Protein AF-0000000067843605 (afdb_homodimer)

InterPro domains:
  IPR000304 Pyrroline-5-carboxylate reductase-like [MF_01925] (2-262)
  IPR000304 Pyrroline-5-carboxylate reductase-like [PIRSF000193] (1-264)
  IPR008927 6-phosphogluconate dehydrogenase-like, C-terminal domain superfamily [SSF48179] (157-263)
  IPR028939 Pyrroline-5-carboxylate reductase, catalytic, N-terminal [PF03807] (4-95)
  IPR029036 Pyrroline-5-carboxylate reductase, dimerisation domain [PF14748] (158-262)
  IPR036291 NAD(P)-binding domain superfamily [SSF51735] (2-154)

Structure (mmCIF, N/CA/C/O backbone):
data_AF-0000000067843605-model_v1
#
loop_
_entity.id
_entity.type
_entity.pdbx_description
1 polymer 'Pyrroline-5-carboxylate reductase'
#
loop_
_atom_site.group_PDB
_atom_site.id
_atom_site.type_symbol
_atom_site.label_atom_id
_atom_site.label_alt_id
_atom_site.label_comp_id
_atom_site.label_asym_id
_atom_site.label_entity_id
_atom_site.label_seq_id
_atom_site.pdbx_PDB_ins_code
_atom_site.Cartn_x
_atom_site.Cartn_y
_atom_site.Cartn_z
_atom_site.occupancy
_atom_site.B_iso_or_equiv
_atom_site.auth_seq_id
_atom_site.auth_comp_id
_atom_site.auth_asym_id
_atom_site.auth_atom_id
_atom_site.pdbx_PDB_model_num
ATOM 1 N N . MET A 1 1 ? -4.02 -37.344 7.875 1 55.22 1 MET A N 1
ATOM 2 C CA . MET A 1 1 ? -3.971 -35.906 7.551 1 55.22 1 MET A CA 1
ATOM 3 C C . MET A 1 1 ? -3.402 -35.688 6.152 1 55.22 1 MET A C 1
ATOM 5 O O . MET A 1 1 ? -2.615 -36.5 5.664 1 55.22 1 MET A O 1
ATOM 9 N N . LYS A 1 2 ? -4.02 -34.781 5.305 1 85.56 2 LYS A N 1
ATOM 10 C CA . LYS A 1 2 ? -3.66 -34.5 3.922 1 85.56 2 LYS A CA 1
ATOM 11 C C . LYS A 1 2 ? -2.244 -33.938 3.83 1 85.56 2 LYS A C 1
ATOM 13 O O . LYS A 1 2 ? -1.86 -33.062 4.633 1 85.56 2 LYS A O 1
ATOM 18 N N . THR A 1 3 ? -1.37 -34.875 3.166 1 94.12 3 THR A N 1
ATOM 19 C CA . THR A 1 3 ? -0.013 -34.375 2.941 1 94.12 3 THR A CA 1
ATOM 20 C C . THR A 1 3 ? 0.046 -33.5 1.7 1 94.12 3 THR A C 1
ATOM 22 O O . THR A 1 3 ? -0.597 -33.781 0.69 1 94.12 3 THR A O 1
ATOM 25 N N . ILE A 1 4 ? 0.81 -32.438 1.823 1 97.25 4 ILE A N 1
ATOM 26 C CA . ILE A 1 4 ? 1.015 -31.531 0.692 1 97.25 4 ILE A CA 1
ATOM 27 C C . ILE A 1 4 ? 2.432 -31.703 0.148 1 97.25 4 ILE A C 1
ATOM 29 O O . ILE A 1 4 ? 3.408 -31.578 0.893 1 97.25 4 ILE A O 1
ATOM 33 N N . TYR A 1 5 ? 2.496 -32.062 -1.112 1 97.69 5 TYR A N 1
ATOM 34 C CA . TYR A 1 5 ? 3.775 -32.188 -1.799 1 97.69 5 TYR A CA 1
ATOM 35 C C . TYR A 1 5 ? 4.082 -30.938 -2.623 1 97.69 5 TYR A C 1
ATOM 37 O O . TYR A 1 5 ? 3.359 -30.625 -3.572 1 97.69 5 TYR A O 1
ATOM 45 N N . MET A 1 6 ? 5.133 -30.25 -2.279 1 98.25 6 MET A N 1
ATOM 46 C CA . MET A 1 6 ? 5.602 -29.094 -3.043 1 98.25 6 MET A CA 1
ATOM 47 C C . MET A 1 6 ? 6.664 -29.516 -4.055 1 98.25 6 MET A C 1
ATOM 49 O O . MET A 1 6 ? 7.805 -29.797 -3.686 1 98.25 6 MET A O 1
ATOM 53 N N . VAL A 1 7 ? 6.25 -29.516 -5.297 1 98.12 7 VAL A N 1
ATOM 54 C CA . VAL A 1 7 ? 7.203 -29.859 -6.348 1 98.12 7 VAL A CA 1
ATOM 55 C C . VAL A 1 7 ? 7.844 -28.578 -6.895 1 98.12 7 VAL A C 1
ATOM 57 O O . VAL A 1 7 ? 7.23 -27.859 -7.684 1 98.12 7 VAL A O 1
ATOM 60 N N . GLY A 1 8 ? 9.078 -28.375 -6.598 1 96.81 8 GLY A N 1
ATOM 61 C CA . GLY A 1 8 ? 9.742 -27.109 -6.848 1 96.81 8 GLY A CA 1
ATOM 62 C C . GLY A 1 8 ? 9.664 -26.156 -5.668 1 96.81 8 GLY A C 1
ATOM 63 O O . GLY A 1 8 ? 8.625 -25.531 -5.43 1 96.81 8 GLY A O 1
ATOM 64 N N . ALA A 1 9 ? 10.797 -25.984 -5.02 1 95.88 9 ALA A N 1
ATOM 65 C CA . ALA A 1 9 ? 10.828 -25.156 -3.826 1 95.88 9 ALA A CA 1
ATOM 66 C C . ALA A 1 9 ? 11.758 -23.953 -4.016 1 95.88 9 ALA A C 1
ATOM 68 O O . ALA A 1 9 ? 12.641 -23.703 -3.193 1 95.88 9 ALA A O 1
ATOM 69 N N . GLY A 1 10 ? 11.508 -23.344 -5.141 1 92.31 10 GLY A N 1
ATOM 70 C CA . GLY A 1 10 ? 12.203 -22.078 -5.375 1 92.31 10 GLY A CA 1
ATOM 71 C C . GLY A 1 10 ? 11.539 -20.891 -4.691 1 92.31 10 GLY A C 1
ATOM 72 O O . GLY A 1 10 ? 11.141 -20.984 -3.527 1 92.31 10 GLY A O 1
ATOM 73 N N . HIS A 1 11 ? 11.445 -19.781 -5.355 1 86.88 11 HIS A N 1
ATOM 74 C CA . HIS A 1 11 ? 10.922 -18.547 -4.758 1 86.88 11 HIS A CA 1
ATOM 75 C C . HIS A 1 11 ? 9.445 -18.703 -4.406 1 86.88 11 HIS A C 1
ATOM 77 O O . HIS A 1 11 ? 9.062 -18.594 -3.238 1 86.88 11 HIS A O 1
ATOM 83 N N . MET A 1 12 ? 8.664 -19.031 -5.406 1 90.81 12 MET A N 1
ATOM 84 C CA . MET A 1 12 ? 7.227 -19.125 -5.172 1 90.81 12 MET A CA 1
ATOM 85 C C . MET A 1 12 ? 6.891 -20.359 -4.344 1 90.81 12 MET A C 1
ATOM 87 O O . MET A 1 12 ? 6.105 -20.281 -3.396 1 90.81 12 MET A O 1
ATOM 91 N N . GLY A 1 13 ? 7.488 -21.516 -4.762 1 95.62 13 GLY A N 1
ATOM 92 C CA . GLY A 1 13 ? 7.281 -22.703 -3.965 1 95.62 13 GLY A CA 1
ATOM 93 C C . GLY A 1 13 ? 7.699 -22.547 -2.516 1 95.62 13 GLY A C 1
ATOM 94 O O . GLY A 1 13 ? 7.016 -23.016 -1.607 1 95.62 13 GLY A O 1
ATOM 95 N N . GLY A 1 14 ? 8.781 -21.891 -2.336 1 96 14 GLY A N 1
ATOM 96 C CA . GLY A 1 14 ? 9.25 -21.625 -0.988 1 96 14 GLY A CA 1
ATOM 97 C C . GLY A 1 14 ? 8.312 -20.734 -0.193 1 96 14 GLY A C 1
ATOM 98 O O . GLY A 1 14 ? 8.062 -21 0.988 1 96 14 GLY A O 1
ATOM 99 N N . ALA A 1 15 ? 7.797 -19.719 -0.805 1 95.31 15 ALA A N 1
ATOM 100 C CA . ALA A 1 15 ? 6.848 -18.828 -0.148 1 95.31 15 ALA A CA 1
ATOM 101 C C . ALA A 1 15 ? 5.617 -19.594 0.332 1 95.31 15 ALA A C 1
ATOM 103 O O . ALA A 1 15 ? 5.152 -19.391 1.457 1 95.31 15 ALA A O 1
ATOM 104 N N . ILE A 1 16 ? 5.172 -20.438 -0.49 1 96.88 16 ILE A N 1
ATOM 105 C CA . ILE A 1 16 ? 3.998 -21.234 -0.155 1 96.88 16 ILE A CA 1
ATOM 106 C C . ILE A 1 16 ? 4.328 -22.172 1 1 96.88 16 ILE A C 1
ATOM 108 O O . ILE A 1 16 ? 3.561 -22.281 1.96 1 96.88 16 ILE A O 1
ATOM 112 N N . LEU A 1 17 ? 5.492 -22.781 0.915 1 96.75 17 LEU A N 1
ATOM 113 C CA . LEU A 1 17 ? 5.922 -23.719 1.953 1 96.75 17 LEU A CA 1
ATOM 114 C C . LEU A 1 17 ? 5.984 -23.016 3.311 1 96.75 17 LEU A C 1
ATOM 116 O O . LEU A 1 17 ? 5.477 -23.547 4.305 1 96.75 17 LEU A O 1
ATOM 120 N N . LEU A 1 18 ? 6.609 -21.938 3.33 1 95.94 18 LEU A N 1
ATOM 121 C CA . LEU A 1 18 ? 6.773 -21.203 4.586 1 95.94 18 LEU A CA 1
ATOM 122 C C . LEU A 1 18 ? 5.426 -20.734 5.117 1 95.94 18 LEU A C 1
ATOM 124 O O . LEU A 1 18 ? 5.191 -20.75 6.328 1 95.94 18 LEU A O 1
ATOM 128 N N . GLY A 1 19 ? 4.586 -20.281 4.199 1 95.94 19 GLY A N 1
ATOM 129 C CA . GLY A 1 19 ? 3.234 -19.922 4.602 1 95.94 19 GLY A CA 1
ATOM 130 C C . GLY A 1 19 ? 2.467 -21.078 5.207 1 95.94 19 GLY A C 1
ATOM 131 O O . GLY A 1 19 ? 1.807 -20.922 6.238 1 95.94 19 GLY A O 1
ATOM 132 N N . LEU A 1 20 ? 2.564 -22.188 4.594 1 96.25 20 LEU A N 1
ATOM 133 C CA . LEU A 1 20 ? 1.871 -23.391 5.074 1 96.25 20 LEU A CA 1
ATOM 134 C C . LEU A 1 20 ? 2.428 -23.828 6.418 1 96.25 20 LEU A C 1
ATOM 136 O O . LEU A 1 20 ? 1.671 -24.234 7.305 1 96.25 20 LEU A O 1
ATOM 140 N N . LYS A 1 21 ? 3.73 -23.797 6.543 1 95.69 21 LYS A N 1
ATOM 141 C CA . LYS A 1 21 ? 4.348 -24.172 7.812 1 95.69 21 LYS A CA 1
ATOM 142 C C . LYS A 1 21 ? 3.828 -23.297 8.945 1 95.69 21 LYS A C 1
ATOM 144 O O . LYS A 1 21 ? 3.551 -23.781 10.047 1 95.69 21 LYS A O 1
ATOM 149 N N . ALA A 1 22 ? 3.76 -22.047 8.672 1 93.12 22 ALA A N 1
ATOM 150 C CA . ALA A 1 22 ? 3.258 -21.109 9.68 1 93.12 22 ALA A CA 1
ATOM 151 C C . ALA A 1 22 ? 1.811 -21.422 10.047 1 93.12 22 ALA A C 1
ATOM 153 O O . ALA A 1 22 ? 1.423 -21.328 11.211 1 93.12 22 ALA A O 1
ATOM 154 N N . TYR A 1 23 ? 1.056 -21.734 9.062 1 90.75 23 TYR A N 1
ATOM 155 C CA . TYR A 1 23 ? -0.356 -22.031 9.266 1 90.75 23 TYR A CA 1
ATOM 156 C C . TYR A 1 23 ? -0.528 -23.312 10.062 1 90.75 23 TYR A C 1
ATOM 158 O O . TYR A 1 23 ? -1.298 -23.359 11.023 1 90.75 23 TYR A O 1
ATOM 166 N N . PHE A 1 24 ? 0.24 -24.359 9.688 1 90.44 24 PHE A N 1
ATOM 167 C CA . PHE A 1 24 ? 0.117 -25.656 10.328 1 90.44 24 PHE A CA 1
ATOM 168 C C . PHE A 1 24 ? 0.966 -25.719 11.594 1 90.44 24 PHE A C 1
ATOM 170 O O . PHE A 1 24 ? 0.835 -26.656 12.391 1 90.44 24 PHE A O 1
ATOM 177 N N . LYS A 1 25 ? 1.748 -24.734 11.836 1 87.31 25 LYS A N 1
ATOM 178 C CA . LYS A 1 25 ? 2.648 -24.594 12.977 1 87.31 25 LYS A CA 1
ATOM 179 C C . LYS A 1 25 ? 3.666 -25.734 13.016 1 87.31 25 LYS A C 1
ATOM 181 O O . LYS A 1 25 ? 4.316 -25.953 14.039 1 87.31 25 LYS A O 1
ATOM 186 N N . SER A 1 26 ? 3.662 -26.594 11.875 1 88.31 26 SER A N 1
ATOM 187 C CA . SER A 1 26 ? 4.652 -27.656 11.719 1 88.31 26 SER A CA 1
ATOM 188 C C . SER A 1 26 ? 4.824 -28.031 10.258 1 88.31 26 SER A C 1
ATOM 190 O O . SER A 1 26 ? 3.98 -27.719 9.422 1 88.31 26 SER A O 1
ATOM 192 N N . ALA A 1 27 ? 5.914 -28.719 10 1 90 27 ALA A N 1
ATOM 193 C CA . ALA A 1 27 ? 6.207 -29.172 8.641 1 90 27 ALA A CA 1
ATOM 194 C C . ALA A 1 27 ? 5.863 -30.656 8.469 1 90 27 ALA A C 1
ATOM 196 O O . ALA A 1 27 ? 6.234 -31.281 7.473 1 90 27 ALA A O 1
ATOM 197 N N . THR A 1 28 ? 5.168 -31.25 9.328 1 89.19 28 THR A N 1
ATOM 198 C CA . THR A 1 28 ? 4.961 -32.688 9.383 1 89.19 28 THR A CA 1
ATOM 199 C C . THR A 1 28 ? 4.199 -33.188 8.156 1 89.19 28 THR A C 1
ATOM 201 O O . THR A 1 28 ? 4.473 -34.25 7.633 1 89.19 28 THR A O 1
ATOM 204 N N . ASP A 1 29 ? 3.355 -32.375 7.715 1 92.62 29 ASP A N 1
ATOM 205 C CA . ASP A 1 29 ? 2.518 -32.781 6.598 1 92.62 29 ASP A CA 1
ATOM 206 C C . ASP A 1 29 ? 2.924 -32.094 5.305 1 92.62 29 ASP A C 1
ATOM 208 O O . ASP A 1 29 ? 2.121 -31.969 4.379 1 92.62 29 ASP A O 1
ATOM 212 N N . LEU A 1 30 ? 4.117 -31.672 5.25 1 97.12 30 LEU A N 1
ATOM 213 C CA . LEU A 1 30 ? 4.652 -30.984 4.078 1 97.12 30 LEU A CA 1
ATOM 214 C C . LEU A 1 30 ? 5.887 -31.703 3.545 1 97.12 30 LEU A C 1
ATOM 216 O O . LEU A 1 30 ? 6.82 -31.984 4.297 1 97.12 30 LEU A O 1
ATOM 220 N N . ARG A 1 31 ? 5.844 -32.062 2.279 1 97.56 31 ARG A N 1
ATOM 221 C CA . ARG A 1 31 ? 6.969 -32.719 1.615 1 97.56 31 ARG A CA 1
ATOM 222 C C . ARG A 1 31 ? 7.523 -31.844 0.491 1 97.56 31 ARG A C 1
ATOM 224 O O . ARG A 1 31 ? 6.762 -31.281 -0.3 1 97.56 31 ARG A O 1
ATOM 231 N N . VAL A 1 32 ? 8.836 -31.75 0.477 1 98.31 32 VAL A N 1
ATOM 232 C CA . VAL A 1 32 ? 9.477 -30.922 -0.533 1 98.31 32 VAL A CA 1
ATOM 233 C C . VAL A 1 32 ? 10.141 -31.797 -1.589 1 98.31 32 VAL A C 1
ATOM 2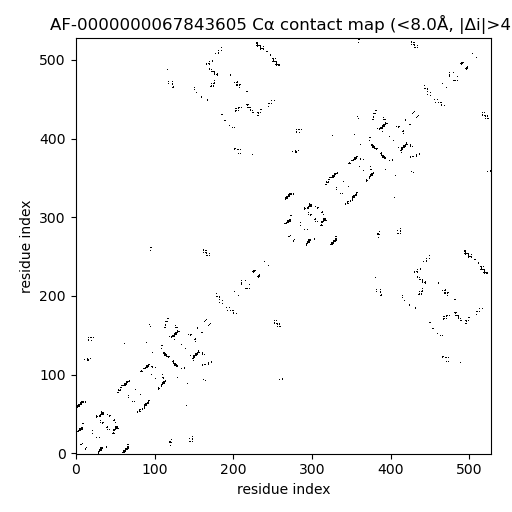35 O O . VAL A 1 32 ? 10.961 -32.656 -1.263 1 98.31 32 VAL A O 1
ATOM 238 N N . ILE A 1 33 ? 9.727 -31.609 -2.781 1 98.25 33 ILE A N 1
ATOM 239 C CA . ILE A 1 33 ? 10.352 -32.281 -3.912 1 98.25 33 ILE A CA 1
ATOM 240 C C . ILE A 1 33 ? 11.242 -31.297 -4.668 1 98.25 33 ILE A C 1
ATOM 242 O O . ILE A 1 33 ? 10.742 -30.438 -5.391 1 98.25 33 ILE A O 1
ATOM 246 N N . GLU A 1 34 ? 12.531 -31.453 -4.562 1 97.62 34 GLU A N 1
ATOM 247 C CA . GLU A 1 34 ? 13.508 -30.484 -5.059 1 97.62 34 GLU A CA 1
ATOM 248 C C . GLU A 1 34 ? 14.766 -31.188 -5.574 1 97.62 34 GLU A C 1
ATOM 250 O O . GLU A 1 34 ? 15.414 -31.938 -4.84 1 97.62 34 GLU A O 1
ATOM 255 N N . ILE A 1 35 ? 15.133 -30.828 -6.801 1 95.94 35 ILE A N 1
ATOM 256 C CA . ILE A 1 35 ? 16.219 -31.562 -7.449 1 95.94 35 ILE A CA 1
ATOM 257 C C . ILE A 1 35 ? 17.547 -30.844 -7.18 1 95.94 35 ILE A C 1
ATOM 259 O O . ILE A 1 35 ? 18.609 -31.469 -7.262 1 95.94 35 ILE A O 1
ATOM 263 N N . ASP A 1 36 ? 17.469 -29.516 -6.961 1 96.31 36 ASP A N 1
ATOM 264 C CA . ASP A 1 36 ? 18.703 -28.797 -6.629 1 96.31 36 ASP A CA 1
ATOM 265 C C . ASP A 1 36 ? 19.203 -29.172 -5.242 1 96.31 36 ASP A C 1
ATOM 267 O O . ASP A 1 36 ? 18.516 -28.953 -4.242 1 96.31 36 ASP A O 1
ATOM 271 N N . THR A 1 37 ? 20.375 -29.656 -5.176 1 96.62 37 THR A N 1
ATOM 272 C CA . THR A 1 37 ? 20.922 -30.203 -3.943 1 96.62 37 THR A CA 1
ATOM 273 C C . THR A 1 37 ? 21.062 -29.125 -2.879 1 96.62 37 THR A C 1
ATOM 275 O O . THR A 1 37 ? 20.734 -29.344 -1.713 1 96.62 37 THR A O 1
ATOM 278 N N . GLN A 1 38 ? 21.562 -28.016 -3.277 1 97.31 38 GLN A N 1
ATOM 279 C CA . GLN A 1 38 ? 21.766 -26.938 -2.314 1 97.31 38 GLN A CA 1
ATOM 280 C C . GLN A 1 38 ? 20.422 -26.469 -1.738 1 97.31 38 GLN A C 1
ATOM 282 O O . GLN A 1 38 ? 20.281 -26.312 -0.523 1 97.31 38 GLN A O 1
ATOM 287 N N . ARG A 1 39 ? 19.484 -26.281 -2.537 1 96.75 39 ARG A N 1
ATOM 288 C CA . ARG A 1 39 ? 18.156 -25.859 -2.082 1 96.75 39 ARG A CA 1
ATOM 289 C C . ARG A 1 39 ? 17.531 -26.922 -1.194 1 96.75 39 ARG A C 1
ATOM 291 O O . ARG A 1 39 ? 16.875 -26.594 -0.196 1 96.75 39 ARG A O 1
ATOM 298 N N . SER A 1 40 ? 17.672 -28.141 -1.614 1 97.38 40 SER A N 1
ATOM 299 C CA . SER A 1 40 ? 17.156 -29.234 -0.812 1 97.38 40 SER A CA 1
ATOM 300 C C . SER A 1 40 ? 17.734 -29.219 0.596 1 97.38 40 SER A C 1
ATOM 302 O O . SER A 1 40 ? 17.016 -29.391 1.578 1 97.38 40 SER A O 1
ATOM 304 N N . ASN A 1 41 ? 19 -29.016 0.684 1 97.62 41 ASN A N 1
ATOM 305 C CA . ASN A 1 41 ? 19.672 -28.953 1.978 1 97.62 41 ASN A CA 1
ATOM 306 C C . ASN A 1 41 ? 19.172 -27.781 2.82 1 97.62 41 ASN A C 1
ATOM 308 O O . ASN A 1 41 ? 18.984 -27.922 4.031 1 97.62 41 ASN A O 1
ATOM 312 N N . ASP A 1 42 ? 19 -26.703 2.168 1 97.31 42 ASP A N 1
ATOM 313 C CA . ASP A 1 42 ? 18.484 -25.531 2.865 1 97.31 42 ASP A CA 1
ATOM 314 C C . ASP A 1 42 ? 17.109 -25.812 3.484 1 97.31 42 ASP A C 1
ATOM 316 O O . ASP A 1 42 ? 16.844 -25.406 4.617 1 97.31 42 ASP A O 1
ATOM 320 N N . TRP A 1 43 ? 16.25 -26.469 2.742 1 98 43 TRP A N 1
ATOM 321 C CA . TRP A 1 43 ? 14.906 -26.766 3.232 1 98 43 TRP A CA 1
ATOM 322 C C . TRP A 1 43 ? 14.953 -27.828 4.332 1 98 43 TRP A C 1
ATOM 324 O O . TRP A 1 43 ? 14.172 -27.766 5.289 1 98 43 TRP A O 1
ATOM 334 N N . ARG A 1 44 ? 15.836 -28.797 4.246 1 97.31 44 ARG A N 1
ATOM 335 C CA . ARG A 1 44 ? 16.031 -29.766 5.324 1 97.31 44 ARG A CA 1
ATOM 336 C C . ARG A 1 44 ? 16.438 -29.062 6.617 1 97.31 44 ARG A C 1
ATOM 338 O O . ARG A 1 44 ? 15.953 -29.406 7.695 1 97.31 44 ARG A O 1
ATOM 345 N N . ALA A 1 45 ? 17.281 -28.109 6.434 1 97 45 ALA A N 1
ATOM 346 C CA . ALA A 1 45 ? 17.766 -27.344 7.586 1 97 45 ALA A CA 1
ATOM 347 C C . ALA A 1 45 ? 16.609 -26.594 8.25 1 97 45 ALA A C 1
ATOM 349 O O . ALA A 1 45 ? 16.656 -26.312 9.453 1 97 45 ALA A O 1
ATOM 350 N N . LYS A 1 46 ? 15.633 -26.297 7.488 1 95.5 46 LYS A N 1
ATOM 351 C CA . LYS A 1 46 ? 14.477 -25.578 8.008 1 95.5 46 LYS A CA 1
ATOM 352 C C . LYS A 1 46 ? 13.438 -26.531 8.578 1 95.5 46 LYS A C 1
ATOM 354 O O . LYS A 1 46 ? 12.359 -26.109 9 1 95.5 46 LYS A O 1
ATOM 359 N N . GLY A 1 47 ? 13.719 -27.828 8.461 1 95.94 47 GLY A N 1
ATOM 360 C CA . GLY A 1 47 ? 12.875 -28.812 9.133 1 95.94 47 GLY A CA 1
ATOM 361 C C . GLY A 1 47 ? 11.938 -29.531 8.188 1 95.94 47 GLY A C 1
ATOM 362 O O . GLY A 1 47 ? 11.047 -30.266 8.625 1 95.94 47 GLY A O 1
ATOM 363 N N . PHE A 1 48 ? 12.141 -29.359 6.906 1 97.5 48 PHE A N 1
ATOM 364 C CA . PHE A 1 48 ? 11.266 -30.016 5.941 1 97.5 48 PHE A CA 1
ATOM 365 C C . PHE A 1 48 ? 11.844 -31.359 5.504 1 97.5 48 PHE A C 1
ATOM 367 O O . PHE A 1 48 ? 13.07 -31.516 5.461 1 97.5 48 PHE A O 1
ATOM 374 N N . GLU A 1 49 ? 10.938 -32.312 5.258 1 97.19 49 GLU A N 1
ATOM 375 C CA . GLU A 1 49 ? 11.359 -33.531 4.566 1 97.19 49 GLU A CA 1
ATOM 376 C C . GLU A 1 49 ? 11.484 -33.281 3.062 1 97.19 49 GLU A C 1
ATOM 378 O O . GLU A 1 49 ? 10.539 -32.812 2.422 1 97.19 49 GLU A O 1
ATOM 383 N N . THR A 1 50 ? 12.648 -33.594 2.549 1 97.88 50 THR A N 1
ATOM 384 C CA . THR A 1 50 ? 12.906 -33.312 1.143 1 97.88 50 THR A CA 1
ATOM 385 C C . THR A 1 50 ? 13.273 -34.594 0.382 1 97.88 50 THR A C 1
ATOM 387 O O . THR A 1 50 ? 13.844 -35.5 0.955 1 97.88 50 THR A O 1
ATOM 390 N N . SER A 1 51 ? 12.867 -34.719 -0.824 1 97.62 51 SER A N 1
ATOM 391 C CA . SER A 1 51 ? 13.242 -35.781 -1.759 1 97.62 51 SER A CA 1
ATOM 392 C C . SER A 1 51 ? 13.383 -35.219 -3.176 1 97.62 51 SER A C 1
ATOM 394 O O . SER A 1 51 ? 12.969 -34.094 -3.463 1 97.62 51 SER A O 1
ATOM 396 N N . SER A 1 52 ? 14.031 -35.969 -4.051 1 97.06 52 SER A N 1
ATOM 397 C CA . SER A 1 52 ? 14.203 -35.531 -5.438 1 97.06 52 SER A CA 1
ATOM 398 C C . SER A 1 52 ? 13.039 -36 -6.305 1 97.06 52 SER A C 1
ATOM 400 O O . SER A 1 52 ? 12.844 -35.5 -7.414 1 97.06 52 SER A O 1
ATOM 402 N N . ARG A 1 53 ? 12.289 -36.969 -5.785 1 96.5 53 ARG A N 1
ATOM 403 C CA . ARG A 1 53 ? 11.133 -37.469 -6.52 1 96.5 53 ARG A CA 1
ATOM 404 C C . ARG A 1 53 ? 10.039 -37.938 -5.566 1 96.5 53 ARG A C 1
ATOM 406 O O . ARG A 1 53 ? 10.289 -38.125 -4.375 1 96.5 53 ARG A O 1
ATOM 413 N N . ILE A 1 54 ? 8.891 -38.031 -6.102 1 96.81 54 ILE A N 1
ATOM 414 C CA . ILE A 1 54 ? 7.766 -38.562 -5.332 1 96.81 54 ILE A CA 1
ATOM 415 C C . ILE A 1 54 ? 7.691 -40.062 -5.508 1 96.81 54 ILE A C 1
ATOM 417 O O . ILE A 1 54 ? 7.566 -40.562 -6.629 1 96.81 54 ILE A O 1
ATOM 421 N N . GLN A 1 55 ? 7.707 -40.781 -4.453 1 93.06 55 GLN A N 1
ATOM 422 C CA . GLN A 1 55 ? 7.695 -42.25 -4.539 1 93.06 55 GLN A CA 1
ATOM 423 C C . GLN A 1 55 ? 6.273 -42.781 -4.492 1 93.06 55 GLN A C 1
ATOM 425 O O . GLN A 1 55 ? 5.93 -43.719 -5.23 1 93.06 55 GLN A O 1
ATOM 430 N N . THR A 1 56 ? 5.504 -42.281 -3.566 1 93.62 56 THR A N 1
ATOM 431 C CA . THR A 1 56 ? 4.121 -42.719 -3.412 1 93.62 56 THR A CA 1
ATOM 432 C C . THR A 1 56 ? 3.211 -41.531 -3.055 1 93.62 56 THR A C 1
ATOM 434 O O . THR A 1 56 ? 3.65 -40.562 -2.43 1 93.62 56 THR A O 1
ATOM 437 N N . LEU A 1 57 ? 2.016 -41.594 -3.539 1 95.38 57 LEU A N 1
ATOM 438 C CA . LEU A 1 57 ? 0.974 -40.656 -3.209 1 95.38 57 LEU A CA 1
ATOM 439 C C . LEU A 1 57 ? -0.279 -41.344 -2.701 1 95.38 57 LEU A C 1
ATOM 441 O O . LEU A 1 57 ? -0.704 -42.344 -3.27 1 95.38 57 LEU A O 1
ATOM 445 N N . GLN A 1 58 ? -0.75 -40.844 -1.662 1 94.12 58 GLN A N 1
ATOM 446 C CA . GLN A 1 58 ? -2.072 -41.281 -1.219 1 94.12 58 GLN A CA 1
ATOM 447 C C . GLN A 1 58 ? -3.172 -40.5 -1.938 1 94.12 58 GLN A C 1
ATOM 449 O O . GLN A 1 58 ? -2.934 -39.406 -2.443 1 94.12 58 GLN A O 1
ATOM 454 N N . PRO A 1 59 ? -4.387 -41.031 -1.942 1 91.5 59 PRO A N 1
ATOM 455 C CA . PRO A 1 59 ? -5.469 -40.406 -2.721 1 91.5 59 PRO A CA 1
ATOM 456 C C . PRO A 1 59 ? -5.793 -39 -2.275 1 91.5 59 PRO A C 1
ATOM 458 O O . PRO A 1 59 ? -6.191 -38.156 -3.096 1 91.5 59 PRO A O 1
ATOM 461 N N . GLN A 1 60 ? -5.621 -38.719 -1.069 1 91.56 60 GLN A N 1
ATOM 462 C CA . GLN A 1 60 ? -6.035 -37.406 -0.56 1 91.56 60 GLN A CA 1
ATOM 463 C C . GLN A 1 60 ? -4.875 -36.438 -0.56 1 91.56 60 GLN A C 1
ATOM 465 O O . GLN A 1 60 ? -5.043 -35.25 -0.192 1 91.56 60 GLN A O 1
ATOM 470 N N . ASP A 1 61 ? -3.691 -36.875 -0.979 1 95.81 61 ASP A N 1
ATOM 471 C CA . ASP A 1 61 ? -2.525 -36 -1.006 1 95.81 61 ASP A CA 1
ATOM 472 C C . ASP A 1 61 ? -2.707 -34.875 -2.025 1 95.81 61 ASP A C 1
ATOM 474 O O . ASP A 1 61 ? -3.275 -35.094 -3.098 1 95.81 61 ASP A O 1
ATOM 478 N N . CYS A 1 62 ? -2.27 -33.719 -1.636 1 96.75 62 CYS A N 1
ATOM 479 C CA . CYS A 1 62 ? -2.291 -32.594 -2.551 1 96.75 62 CYS A CA 1
ATOM 480 C C . CYS A 1 62 ? -0.901 -32.312 -3.111 1 96.75 62 CYS A C 1
ATOM 482 O O . CYS A 1 62 ? 0.083 -32.312 -2.371 1 96.75 62 CYS A O 1
ATOM 484 N N . VAL A 1 63 ? -0.85 -32.094 -4.422 1 97.62 63 VAL A N 1
ATOM 485 C CA . VAL A 1 63 ? 0.431 -31.812 -5.062 1 97.62 63 VAL A CA 1
ATOM 486 C C . VAL A 1 63 ? 0.425 -30.391 -5.621 1 97.62 63 VAL A C 1
ATOM 488 O O . VAL A 1 63 ? -0.493 -30 -6.352 1 97.62 63 VAL A O 1
ATOM 491 N N . VAL A 1 64 ? 1.406 -29.609 -5.25 1 98.19 64 VAL A N 1
ATOM 492 C CA . VAL A 1 64 ? 1.58 -28.266 -5.77 1 98.19 64 VAL A CA 1
ATOM 493 C C . VAL A 1 64 ? 2.738 -28.234 -6.766 1 98.19 64 VAL A C 1
ATOM 495 O O . VAL A 1 64 ? 3.869 -28.594 -6.418 1 98.19 64 VAL A O 1
ATOM 498 N N . LEU A 1 65 ? 2.443 -27.859 -7.934 1 97.69 65 LEU A N 1
ATOM 499 C CA . LEU A 1 65 ? 3.453 -27.766 -8.984 1 97.69 65 LEU A CA 1
ATOM 500 C C . LEU A 1 65 ? 4.004 -26.359 -9.086 1 97.69 65 LEU A C 1
ATOM 502 O O . LEU A 1 65 ? 3.311 -25.438 -9.547 1 97.69 65 LEU A O 1
ATOM 506 N N . ALA A 1 66 ? 5.238 -26.188 -8.742 1 96.94 66 ALA A N 1
ATOM 507 C CA . ALA A 1 66 ? 5.859 -24.875 -8.688 1 96.94 66 ALA A CA 1
ATOM 508 C C . ALA A 1 66 ? 7.238 -24.891 -9.344 1 96.94 66 ALA A C 1
ATOM 510 O O . ALA A 1 66 ? 8.172 -24.25 -8.844 1 96.94 66 ALA A O 1
ATOM 511 N N . VAL A 1 67 ? 7.422 -25.625 -10.422 1 95.44 67 VAL A N 1
ATOM 512 C CA . VAL A 1 67 ? 8.656 -25.641 -11.203 1 95.44 67 VAL A CA 1
ATOM 513 C C . VAL A 1 67 ? 8.547 -24.672 -12.375 1 95.44 67 VAL A C 1
ATOM 515 O O . VAL A 1 67 ? 7.445 -24.234 -12.727 1 95.44 67 VAL A O 1
ATOM 518 N N . PRO A 1 68 ? 9.672 -24.297 -12.922 1 90.5 68 PRO A N 1
ATOM 519 C CA . PRO A 1 68 ? 9.562 -23.547 -14.172 1 90.5 68 PRO A CA 1
ATOM 520 C C . PRO A 1 68 ? 8.758 -24.281 -15.234 1 90.5 68 PRO A C 1
ATOM 522 O O . PRO A 1 68 ? 8.898 -25.5 -15.383 1 90.5 68 PRO A O 1
ATOM 525 N N . PRO A 1 69 ? 7.953 -23.562 -15.953 1 90.62 69 PRO A N 1
A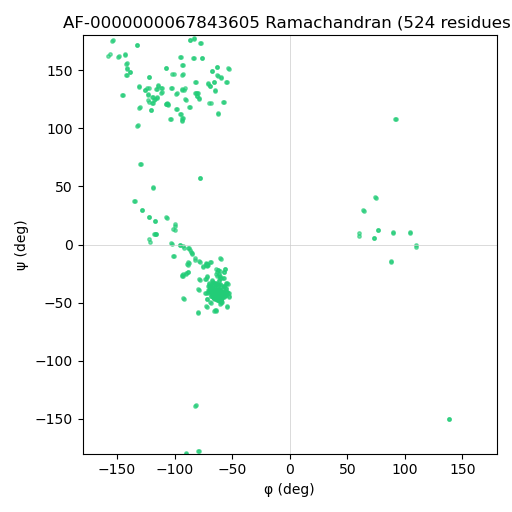TOM 526 C CA . PRO A 1 69 ? 7.086 -24.219 -16.938 1 90.62 69 PRO A CA 1
ATOM 527 C C . PRO A 1 69 ? 7.863 -25.078 -17.922 1 90.62 69 PRO A C 1
ATOM 529 O O . PRO A 1 69 ? 7.391 -26.141 -18.328 1 90.62 69 PRO A O 1
ATOM 532 N N . GLN A 1 70 ? 9.055 -24.609 -18.219 1 89.81 70 GLN A N 1
ATOM 533 C CA . GLN A 1 70 ? 9.867 -25.312 -19.203 1 89.81 70 GLN A CA 1
ATOM 534 C C . GLN A 1 70 ? 10.328 -26.672 -18.656 1 89.81 70 GLN A C 1
ATOM 536 O O . GLN A 1 70 ? 10.727 -27.547 -19.422 1 89.81 70 GLN A O 1
ATOM 541 N N . GLN A 1 71 ? 10.211 -26.828 -17.406 1 93.5 71 GLN A N 1
ATOM 542 C CA . GLN A 1 71 ? 10.695 -28.047 -16.766 1 93.5 71 GLN A CA 1
ATOM 543 C C . GLN A 1 71 ? 9.539 -29 -16.438 1 93.5 71 GLN A C 1
ATOM 545 O O . GLN A 1 71 ? 9.758 -30.094 -15.914 1 93.5 71 GLN A O 1
ATOM 550 N N . PHE A 1 72 ? 8.328 -28.641 -16.766 1 95.5 72 PHE A N 1
ATOM 551 C CA . PHE A 1 72 ? 7.129 -29.359 -16.344 1 95.5 72 PHE A CA 1
ATOM 552 C C . PHE A 1 72 ? 7.152 -30.797 -16.844 1 95.5 72 PHE A C 1
ATOM 554 O O . PHE A 1 72 ? 7.035 -31.75 -16.062 1 95.5 72 PHE A O 1
ATOM 561 N N . GLU A 1 73 ? 7.391 -30.984 -18.094 1 95.06 73 GLU A N 1
ATOM 562 C CA . GLU A 1 73 ? 7.344 -32.312 -18.688 1 95.06 73 GLU A CA 1
ATOM 563 C C . GLU A 1 73 ? 8.461 -33.188 -18.156 1 95.06 73 GLU A C 1
ATOM 565 O O . GLU A 1 73 ? 8.25 -34.375 -17.891 1 95.06 73 GLU A O 1
ATOM 570 N N . ASN A 1 74 ? 9.672 -32.594 -18.062 1 95.75 74 ASN A N 1
ATOM 571 C CA . ASN A 1 74 ? 10.781 -33.344 -17.484 1 95.75 74 ASN A CA 1
ATOM 572 C C . ASN A 1 74 ? 10.477 -33.75 -16.031 1 95.75 74 ASN A C 1
ATOM 574 O O . ASN A 1 74 ? 10.82 -34.875 -15.617 1 95.75 74 ASN A O 1
ATOM 578 N N . MET A 1 75 ? 9.883 -32.844 -15.336 1 96.31 75 MET A N 1
ATOM 579 C CA . MET A 1 75 ? 9.508 -33.094 -13.945 1 96.31 75 MET A CA 1
ATOM 580 C C . MET A 1 75 ? 8.484 -34.219 -13.859 1 96.31 75 MET A C 1
ATOM 582 O O . MET A 1 75 ? 8.586 -35.094 -12.992 1 96.31 75 MET A O 1
ATOM 586 N N . LEU A 1 76 ? 7.547 -34.281 -14.758 1 96.31 76 LEU A N 1
ATOM 587 C CA . LEU A 1 76 ? 6.535 -35.344 -14.781 1 96.31 76 LEU A CA 1
ATOM 588 C C . LEU A 1 76 ? 7.16 -36.688 -15.078 1 96.31 76 LEU A C 1
ATOM 590 O O . LEU A 1 76 ? 6.805 -37.688 -14.453 1 96.31 76 LEU A O 1
ATOM 594 N N . ALA A 1 77 ? 8.094 -36.625 -16.031 1 95.81 77 ALA A N 1
ATOM 595 C CA . ALA A 1 77 ? 8.773 -37.875 -16.406 1 95.81 77 ALA A CA 1
ATOM 596 C C . ALA A 1 77 ? 9.539 -38.438 -15.211 1 95.81 77 ALA A C 1
ATOM 598 O O . ALA A 1 77 ? 9.625 -39.688 -15.062 1 95.81 77 ALA A O 1
ATOM 599 N N . ALA A 1 78 ? 10.055 -37.594 -14.422 1 96 78 ALA A N 1
ATOM 600 C CA . ALA A 1 78 ? 10.844 -38 -13.266 1 96 78 ALA A CA 1
ATOM 601 C C . ALA A 1 78 ? 9.945 -38.438 -12.117 1 96 78 ALA A C 1
ATOM 603 O O . ALA A 1 78 ? 10.414 -39.062 -11.164 1 96 78 ALA A O 1
ATOM 604 N N . ASN A 1 79 ? 8.633 -38.125 -12.203 1 97 79 ASN A N 1
ATOM 605 C CA . ASN A 1 79 ? 7.664 -38.469 -11.164 1 97 79 ASN A CA 1
ATOM 606 C C . ASN A 1 79 ? 6.434 -39.156 -11.742 1 97 79 ASN A C 1
ATOM 608 O O . ASN A 1 79 ? 5.32 -38.625 -11.633 1 97 79 ASN A O 1
ATOM 612 N N . PRO A 1 80 ? 6.594 -40.312 -12.203 1 94.38 80 PRO A N 1
ATOM 613 C CA . PRO A 1 80 ? 5.508 -41 -12.93 1 94.38 80 PRO A CA 1
ATOM 614 C C . PRO A 1 80 ? 4.273 -41.219 -12.062 1 94.38 80 PRO A C 1
ATOM 616 O O . PRO A 1 80 ? 3.162 -41.344 -12.586 1 94.38 80 PRO A O 1
ATOM 619 N N . VAL A 1 81 ? 4.395 -41.281 -10.766 1 95.56 81 VAL A N 1
ATOM 620 C CA . VAL A 1 81 ? 3.273 -41.5 -9.867 1 95.56 81 VAL A CA 1
ATOM 621 C C . VAL A 1 81 ? 2.246 -40.375 -10 1 95.56 81 VAL A C 1
ATOM 623 O O . VAL A 1 81 ? 1.062 -40.594 -9.719 1 95.56 81 VAL A O 1
ATOM 626 N N . LEU A 1 82 ? 2.688 -39.25 -10.469 1 95.31 82 LEU A N 1
ATOM 627 C CA . LEU A 1 82 ? 1.803 -38.094 -10.625 1 95.31 82 LEU A CA 1
ATOM 628 C C . LEU A 1 82 ? 0.748 -38.344 -11.688 1 95.31 82 LEU A C 1
ATOM 630 O O . LEU A 1 82 ? -0.381 -37.875 -11.586 1 95.31 82 LEU A O 1
ATOM 634 N N . CYS A 1 83 ? 1.089 -39.094 -12.68 1 92.56 83 CYS A N 1
ATOM 635 C CA . CYS A 1 83 ? 0.164 -39.375 -13.766 1 92.56 83 CYS A CA 1
ATOM 636 C C . CYS A 1 83 ? -0.923 -40.344 -13.312 1 92.56 83 CYS A C 1
ATOM 638 O O . CYS A 1 83 ? -1.963 -40.469 -13.961 1 92.56 83 CYS A O 1
ATOM 640 N N . ARG A 1 84 ? -0.656 -41.031 -12.172 1 93.12 84 ARG A N 1
ATOM 641 C CA . ARG A 1 84 ? -1.628 -42 -11.641 1 93.12 84 ARG A CA 1
ATOM 642 C C . ARG A 1 84 ? -2.416 -41.375 -10.492 1 93.12 84 ARG A C 1
ATOM 644 O O . ARG A 1 84 ? -3.398 -41.938 -10.023 1 93.12 84 ARG A O 1
ATOM 651 N N . HIS A 1 85 ? -1.932 -40.219 -10.086 1 94.31 85 HIS A N 1
ATOM 652 C CA . HIS A 1 85 ? -2.582 -39.531 -8.984 1 94.31 85 HIS A CA 1
ATOM 653 C C . HIS A 1 85 ? -3.936 -38.969 -9.406 1 94.31 85 HIS A C 1
ATOM 655 O O . HIS A 1 85 ? -4.086 -38.469 -10.523 1 94.31 85 HIS A O 1
ATOM 661 N N . ARG A 1 86 ? -4.945 -39.125 -8.477 1 93.38 86 ARG A N 1
ATOM 662 C CA . ARG A 1 86 ? -6.273 -38.594 -8.789 1 93.38 86 ARG A CA 1
ATOM 663 C C . ARG A 1 86 ? -6.723 -37.594 -7.75 1 93.38 86 ARG A C 1
ATOM 665 O O . ARG A 1 86 ? -7.844 -37.062 -7.812 1 93.38 86 ARG A O 1
ATOM 672 N N . GLY A 1 87 ? -5.84 -37.281 -6.789 1 94 87 GLY A N 1
ATOM 673 C CA . GLY A 1 87 ? -6.098 -36.25 -5.801 1 94 87 GLY A CA 1
ATOM 674 C C . GLY A 1 87 ? -5.863 -34.844 -6.328 1 94 87 GLY A C 1
ATOM 675 O O . GLY A 1 87 ? -5.602 -34.656 -7.52 1 94 87 GLY A O 1
ATOM 676 N N . PRO A 1 88 ? -6.027 -33.844 -5.477 1 96.25 88 PRO A N 1
ATOM 677 C CA . PRO A 1 88 ? -5.918 -32.469 -5.895 1 96.25 88 PRO A CA 1
ATOM 678 C C . PRO A 1 88 ? -4.512 -32.094 -6.355 1 96.25 88 PRO A C 1
ATOM 680 O O . PRO A 1 88 ? -3.531 -32.438 -5.691 1 96.25 88 PRO A O 1
ATOM 683 N N . VAL A 1 89 ? -4.449 -31.422 -7.516 1 97.31 89 VAL A N 1
ATOM 684 C CA . VAL A 1 89 ? -3.203 -30.844 -8.016 1 97.31 89 VAL A CA 1
ATOM 685 C C . VAL A 1 89 ? -3.379 -29.344 -8.25 1 97.31 89 VAL A C 1
ATOM 687 O O . VAL A 1 89 ? -4.363 -28.906 -8.852 1 97.31 89 VAL A O 1
ATOM 690 N N . VAL A 1 90 ? -2.438 -28.578 -7.699 1 97.56 90 VAL A N 1
ATOM 691 C CA . VAL A 1 90 ? -2.445 -27.125 -7.844 1 97.56 90 VAL A CA 1
ATOM 692 C C . VAL A 1 90 ? -1.183 -26.672 -8.578 1 97.56 90 VAL A C 1
ATOM 694 O O . VAL A 1 90 ? -0.067 -26.969 -8.141 1 97.56 90 VAL A O 1
ATOM 697 N N . SER A 1 91 ? -1.386 -25.984 -9.617 1 96.75 91 SER A N 1
ATOM 698 C CA . SER A 1 91 ? -0.239 -25.5 -10.375 1 96.75 91 SER A CA 1
ATOM 699 C C . SER A 1 91 ? -0.111 -23.984 -10.266 1 96.75 91 SER A C 1
ATOM 701 O O . SER A 1 91 ? -1.096 -23.25 -10.422 1 96.75 91 SER A O 1
ATOM 703 N N . VAL A 1 92 ? 1.093 -23.531 -10.039 1 94.44 92 VAL A N 1
ATOM 704 C CA . VAL A 1 92 ? 1.365 -22.094 -10.031 1 94.44 92 VAL A CA 1
ATOM 705 C C . VAL A 1 92 ? 2.344 -21.75 -11.156 1 94.44 92 VAL A C 1
ATOM 707 O O . VAL A 1 92 ? 3.053 -20.734 -11.078 1 94.44 92 VAL A O 1
ATOM 710 N N . MET A 1 93 ? 2.424 -22.656 -12.164 1 90.19 93 MET A N 1
ATOM 711 C CA . MET A 1 93 ? 3.324 -22.469 -13.297 1 90.19 93 MET A CA 1
ATOM 712 C C . MET A 1 93 ? 2.713 -21.516 -14.328 1 90.19 93 MET A C 1
ATOM 714 O O . MET A 1 93 ? 1.6 -21.75 -14.805 1 90.19 93 MET A O 1
ATOM 718 N N . ALA A 1 94 ? 3.482 -20.547 -14.656 1 82.31 94 ALA A N 1
ATOM 719 C CA . ALA A 1 94 ? 3.031 -19.578 -15.641 1 82.31 94 ALA A CA 1
ATOM 720 C C . ALA A 1 94 ? 2.951 -20.203 -17.031 1 82.31 94 ALA A C 1
ATOM 722 O O . ALA A 1 94 ? 3.82 -20.984 -17.422 1 82.31 94 ALA A O 1
ATOM 723 N N . GLY A 1 95 ? 1.875 -19.891 -17.719 1 82 95 GLY A N 1
ATOM 724 C CA . GLY A 1 95 ? 1.797 -20.203 -19.141 1 82 95 GLY A CA 1
ATOM 725 C C . GLY A 1 95 ? 1.256 -21.594 -19.422 1 82 95 GLY A C 1
ATOM 726 O O . GLY A 1 95 ? 0.973 -21.938 -20.562 1 82 95 GLY A O 1
ATOM 727 N N . ILE A 1 96 ? 1.2 -22.484 -18.406 1 89.31 96 ILE A N 1
ATOM 728 C CA . ILE A 1 96 ? 0.658 -23.812 -18.609 1 89.31 96 ILE A CA 1
ATOM 729 C C . ILE A 1 96 ? -0.857 -23.797 -18.422 1 89.31 96 ILE A C 1
ATOM 731 O O . ILE A 1 96 ? -1.35 -23.516 -17.328 1 89.31 96 ILE A O 1
ATOM 735 N N . THR A 1 97 ? -1.552 -24.125 -19.422 1 91.5 97 THR A N 1
ATOM 736 C CA . THR A 1 97 ? -3.006 -24.016 -19.391 1 91.5 97 THR A CA 1
ATOM 737 C C . THR A 1 97 ? -3.621 -25.141 -18.578 1 91.5 97 THR A C 1
ATOM 739 O O . THR A 1 97 ? -2.977 -26.172 -18.359 1 91.5 97 THR A O 1
ATOM 742 N N . HIS A 1 98 ? -4.836 -24.906 -18.172 1 94.88 98 HIS A N 1
ATOM 743 C CA . HIS A 1 98 ? -5.582 -25.938 -17.469 1 94.88 98 HIS A CA 1
ATOM 744 C C . HIS A 1 98 ? -5.723 -27.188 -18.328 1 94.88 98 HIS A C 1
ATOM 746 O O . HIS A 1 98 ? -5.543 -28.312 -17.844 1 94.88 98 HIS A O 1
ATOM 752 N N . ALA A 1 99 ? -6.008 -27 -19.594 1 94.31 99 ALA A N 1
ATOM 753 C CA . ALA A 1 99 ? -6.156 -28.125 -20.516 1 94.31 99 ALA A CA 1
ATOM 754 C C . ALA A 1 99 ? -4.871 -28.938 -20.609 1 94.31 99 ALA A C 1
ATOM 756 O O . ALA A 1 99 ? -4.914 -30.172 -20.656 1 94.31 99 ALA A O 1
ATOM 757 N N . THR A 1 100 ? -3.77 -28.219 -20.703 1 93.94 100 THR A N 1
ATOM 758 C CA . THR A 1 100 ? -2.479 -28.891 -20.766 1 93.94 100 THR A CA 1
ATOM 759 C C . THR A 1 100 ? -2.23 -29.703 -19.5 1 93.94 100 THR A C 1
ATOM 761 O O . THR A 1 100 ? -1.771 -30.844 -19.562 1 93.94 100 THR A O 1
ATOM 764 N N . LEU A 1 101 ? -2.531 -29.125 -18.359 1 96.25 101 LEU A N 1
ATOM 765 C CA . LEU A 1 101 ? -2.375 -29.812 -17.078 1 96.25 101 LEU A CA 1
ATOM 766 C C . LEU A 1 101 ? -3.221 -31.078 -17.031 1 96.25 101 LEU A C 1
ATOM 768 O O . LEU A 1 101 ? -2.717 -32.156 -16.688 1 96.25 101 LEU A O 1
ATOM 772 N N . VAL A 1 102 ? -4.461 -30.953 -17.422 1 96.19 102 VAL A N 1
ATOM 773 C CA . VAL A 1 102 ? -5.391 -32.094 -17.406 1 96.19 102 VAL A CA 1
ATOM 774 C C . VAL A 1 102 ? -4.902 -33.188 -18.328 1 96.19 102 VAL A C 1
ATOM 776 O O . VAL A 1 102 ? -4.91 -34.375 -17.969 1 96.19 102 VAL A O 1
ATOM 779 N N . ARG A 1 103 ? -4.5 -32.781 -19.484 1 95.88 103 ARG A N 1
ATOM 780 C CA . ARG A 1 103 ? -4.031 -33.719 -20.469 1 95.88 103 ARG A CA 1
ATOM 781 C C . ARG A 1 103 ? -2.82 -34.5 -19.953 1 95.88 103 ARG A C 1
ATOM 783 O O . ARG A 1 103 ? -2.771 -35.719 -20.047 1 95.88 103 ARG A O 1
ATOM 790 N N . LEU A 1 104 ? -1.883 -33.781 -19.391 1 95.06 104 LEU A N 1
ATOM 791 C CA . LEU A 1 104 ? -0.615 -34.406 -19 1 95.06 104 LEU A CA 1
ATOM 792 C C . LEU A 1 104 ? -0.759 -35.188 -17.703 1 95.06 104 LEU A C 1
ATOM 794 O O . LEU A 1 104 ? -0.07 -36.188 -17.484 1 95.06 104 LEU A O 1
ATOM 798 N N . LEU A 1 105 ? -1.643 -34.75 -16.859 1 95.88 105 LEU A N 1
ATOM 799 C CA . LEU A 1 105 ? -1.836 -35.406 -15.578 1 95.88 105 LEU A CA 1
ATOM 800 C C . LEU A 1 105 ? -2.875 -36.5 -15.68 1 95.88 105 LEU A C 1
ATOM 802 O O . LEU A 1 105 ? -2.938 -37.375 -14.828 1 95.88 105 LEU A O 1
ATOM 806 N N . GLY A 1 106 ? -3.82 -36.406 -16.656 1 93.75 106 GLY A N 1
ATOM 807 C CA . GLY A 1 106 ? -4.77 -37.469 -16.953 1 93.75 106 GLY A CA 1
ATOM 808 C C . GLY A 1 106 ? -6.059 -37.375 -16.156 1 93.75 106 GLY A C 1
ATOM 809 O O . GLY A 1 106 ? -6.812 -38.344 -16.031 1 93.75 106 GLY A O 1
ATOM 810 N N . HIS A 1 107 ? -6.27 -36.25 -15.453 1 92.06 107 HIS A N 1
ATOM 811 C CA . HIS A 1 107 ? -7.496 -36 -14.703 1 92.06 107 HIS A CA 1
ATOM 812 C C . HIS A 1 107 ? -7.773 -34.531 -14.562 1 92.06 107 HIS A C 1
ATOM 814 O O . HIS A 1 107 ? -6.926 -33.688 -14.906 1 92.06 107 HIS A O 1
ATOM 820 N N . ASP A 1 108 ? -8.984 -34.156 -13.938 1 92.06 108 ASP A N 1
ATOM 821 C CA . ASP A 1 108 ? -9.383 -32.75 -13.961 1 92.06 108 ASP A CA 1
ATOM 822 C C . ASP A 1 108 ? -9.453 -32.188 -12.547 1 92.06 108 ASP A C 1
ATOM 824 O O . ASP A 1 108 ? -9.953 -31.062 -12.352 1 92.06 108 ASP A O 1
ATOM 828 N N . ALA A 1 109 ? -8.977 -32.969 -11.617 1 95.12 109 ALA A N 1
ATOM 829 C CA . ALA A 1 109 ? -8.867 -32.406 -10.266 1 95.12 109 ALA A CA 1
ATOM 830 C C . ALA A 1 109 ? -7.656 -31.5 -10.141 1 95.12 109 ALA A C 1
ATOM 832 O O . ALA A 1 109 ? -6.812 -31.688 -9.258 1 95.12 109 ALA A O 1
ATOM 833 N N . VAL A 1 110 ? -7.656 -30.484 -11.023 1 96.81 110 VAL A N 1
ATOM 834 C CA . VAL A 1 110 ? -6.477 -29.625 -11.18 1 96.81 110 VAL A CA 1
ATOM 835 C C . VAL A 1 110 ? -6.891 -28.156 -11.133 1 96.81 110 VAL A C 1
ATOM 837 O O . VAL A 1 110 ? -7.93 -27.781 -11.68 1 96.81 110 VAL A O 1
ATOM 840 N N . VAL A 1 111 ? -6.105 -27.375 -10.383 1 97.5 111 VAL A N 1
ATOM 841 C CA . VAL A 1 111 ? -6.262 -25.922 -10.305 1 97.5 111 VAL A CA 1
ATOM 842 C C . VAL A 1 111 ? -5.074 -25.234 -10.984 1 97.5 111 VAL A C 1
ATOM 844 O O . VAL A 1 111 ? -3.926 -25.641 -10.781 1 97.5 111 VAL A O 1
ATOM 847 N N . ARG A 1 112 ? -5.371 -24.297 -11.836 1 95.75 112 ARG A N 1
ATOM 848 C CA . ARG A 1 112 ? -4.355 -23.422 -12.398 1 95.75 112 ARG A CA 1
ATOM 849 C C . ARG A 1 112 ? -4.328 -22.078 -11.664 1 95.75 112 ARG A C 1
ATOM 851 O O . ARG A 1 112 ? -5.367 -21.438 -11.492 1 95.75 112 ARG A O 1
ATOM 858 N N . ALA A 1 113 ? -3.158 -21.641 -11.242 1 95.12 113 ALA A N 1
ATOM 859 C CA . ALA A 1 113 ? -3.082 -20.406 -10.469 1 95.12 113 ALA A CA 1
ATOM 860 C C . ALA A 1 113 ? -1.844 -19.594 -10.852 1 95.12 113 ALA A C 1
ATOM 862 O O . ALA A 1 113 ? -0.884 -20.141 -11.398 1 95.12 113 ALA A O 1
ATOM 863 N N . ILE A 1 114 ? -1.911 -18.328 -10.617 1 91.62 114 ILE A N 1
ATOM 864 C CA . ILE A 1 114 ? -0.769 -17.438 -10.82 1 91.62 114 ILE A CA 1
ATOM 865 C C . ILE A 1 114 ? -0.598 -16.531 -9.602 1 91.62 114 ILE A C 1
ATOM 867 O O . ILE A 1 114 ? -1.344 -15.562 -9.43 1 91.62 114 ILE A O 1
ATOM 871 N N . PRO A 1 115 ? 0.33 -16.844 -8.781 1 93.94 115 PRO A N 1
ATOM 872 C CA . PRO A 1 115 ? 0.679 -15.93 -7.688 1 93.94 115 PRO A CA 1
ATOM 873 C C . PRO A 1 115 ? 1.636 -14.828 -8.125 1 93.94 115 PRO A C 1
ATOM 875 O O . PRO A 1 115 ? 1.979 -14.734 -9.305 1 93.94 115 PRO A O 1
ATOM 878 N N . ASN A 1 116 ? 1.948 -13.914 -7.184 1 93.62 116 ASN A N 1
ATOM 879 C CA . ASN A 1 116 ? 2.904 -12.852 -7.469 1 93.62 116 ASN A CA 1
ATOM 880 C C . ASN A 1 116 ? 3.936 -12.703 -6.355 1 93.62 116 ASN A C 1
ATOM 882 O O . ASN A 1 116 ? 3.836 -13.375 -5.324 1 93.62 116 ASN A O 1
ATOM 886 N N . THR A 1 117 ? 4.914 -11.945 -6.523 1 94.31 117 THR A N 1
ATOM 887 C CA . THR A 1 117 ? 6.105 -11.922 -5.684 1 94.31 117 THR A CA 1
ATOM 888 C C . THR A 1 117 ? 5.762 -11.469 -4.266 1 94.31 117 THR A C 1
ATOM 890 O O . THR A 1 117 ? 6.348 -11.953 -3.295 1 94.31 117 THR A O 1
ATOM 893 N N . PRO A 1 118 ? 4.816 -10.594 -4.066 1 97.31 118 PRO A N 1
ATOM 894 C CA . PRO A 1 118 ? 4.5 -10.219 -2.686 1 97.31 118 PRO A CA 1
ATOM 895 C C . PRO A 1 118 ? 4.039 -11.406 -1.842 1 97.31 118 PRO A C 1
ATOM 897 O O . PRO A 1 118 ? 3.938 -11.297 -0.618 1 97.31 118 PRO A O 1
ATOM 900 N N . SER A 1 119 ? 3.764 -12.516 -2.512 1 96.81 119 SER A N 1
ATOM 901 C CA . SER A 1 119 ? 3.463 -13.758 -1.799 1 96.81 119 SER A CA 1
ATOM 902 C C . SER A 1 119 ? 4.605 -14.148 -0.866 1 96.81 119 SER A C 1
ATOM 904 O O . SER A 1 119 ? 4.383 -14.812 0.151 1 96.81 119 SER A O 1
ATOM 906 N N . GLU A 1 120 ? 5.766 -13.672 -1.185 1 94.94 120 GLU A N 1
ATOM 907 C CA . GLU A 1 120 ? 6.957 -13.977 -0.394 1 94.94 120 GLU A CA 1
ATOM 908 C C . GLU A 1 120 ? 6.82 -13.453 1.033 1 94.94 120 GLU A C 1
ATOM 910 O O . GLU A 1 120 ? 7.484 -13.945 1.946 1 94.94 120 GLU A O 1
ATOM 915 N N . VAL A 1 121 ? 5.957 -12.469 1.224 1 96.44 121 VAL A N 1
ATOM 916 C CA . VAL A 1 121 ? 5.758 -11.891 2.551 1 96.44 121 VAL A CA 1
ATOM 917 C C . VAL A 1 121 ? 4.285 -12.008 2.945 1 96.44 121 VAL A C 1
ATOM 919 O O . VAL A 1 121 ? 3.762 -11.156 3.662 1 96.44 121 VAL A O 1
ATOM 922 N N . ALA A 1 122 ? 3.656 -12.953 2.344 1 96.75 122 ALA A N 1
ATOM 923 C CA . ALA A 1 122 ? 2.277 -13.32 2.658 1 96.75 122 ALA A CA 1
ATOM 924 C C . ALA A 1 122 ? 1.318 -12.172 2.35 1 96.75 122 ALA A C 1
ATOM 926 O O . ALA A 1 122 ? 0.312 -12 3.039 1 96.75 122 ALA A O 1
ATOM 927 N N . GLN A 1 123 ? 1.648 -11.352 1.381 1 97.31 123 GLN A N 1
ATOM 928 C CA . GLN A 1 123 ? 0.816 -10.219 0.977 1 97.31 123 GLN A CA 1
ATOM 929 C C . GLN A 1 123 ? 0.571 -10.227 -0.529 1 97.31 123 GLN A C 1
ATOM 931 O O . GLN A 1 123 ? 0.473 -9.172 -1.153 1 97.31 123 GLN A O 1
ATOM 936 N N . GLY A 1 124 ? 0.566 -11.352 -1.086 1 97 124 GLY A N 1
ATOM 937 C CA . GLY A 1 124 ? 0.433 -11.508 -2.525 1 97 124 GLY A CA 1
ATOM 938 C C . GLY A 1 124 ? -1.011 -11.555 -2.99 1 97 124 GLY A C 1
ATOM 939 O O . GLY A 1 124 ? -1.933 -11.406 -2.186 1 97 124 GLY A O 1
ATOM 940 N N . VAL A 1 125 ? -1.163 -11.617 -4.281 1 95.94 125 VAL A N 1
ATOM 941 C CA . VAL A 1 125 ? -2.408 -11.93 -4.977 1 95.94 125 VAL A CA 1
ATOM 942 C C . VAL A 1 125 ? -2.229 -13.195 -5.816 1 95.94 125 VAL A C 1
ATOM 944 O O . VAL A 1 125 ? -1.265 -13.312 -6.578 1 95.94 125 VAL A O 1
ATOM 947 N N . THR A 1 126 ? -3.119 -14.117 -5.586 1 95.81 126 THR A N 1
ATOM 948 C CA . THR A 1 126 ? -3.141 -15.32 -6.406 1 95.81 126 THR A CA 1
ATOM 949 C C . THR A 1 126 ? -4.48 -15.469 -7.117 1 95.81 126 THR A C 1
ATOM 951 O O . THR A 1 126 ? -5.523 -15.602 -6.469 1 95.81 126 THR A O 1
ATOM 954 N N . MET A 1 127 ? -4.449 -15.406 -8.391 1 93.31 127 MET A N 1
ATOM 955 C CA . MET A 1 127 ? -5.629 -15.734 -9.188 1 93.31 127 MET A CA 1
ATOM 956 C C . MET A 1 127 ? -5.602 -17.203 -9.609 1 93.31 127 MET A C 1
ATOM 958 O O . MET A 1 127 ? -4.566 -17.703 -10.055 1 93.31 127 MET A O 1
ATOM 962 N N . TYR A 1 128 ? -6.766 -17.859 -9.43 1 95.31 128 TYR A N 1
ATOM 963 C CA . TYR A 1 128 ? -6.734 -19.266 -9.789 1 95.31 128 TYR A CA 1
ATOM 964 C C . TYR A 1 128 ? -8.031 -19.688 -10.469 1 95.31 128 TYR A C 1
ATOM 966 O O . TYR A 1 128 ? -9.07 -19.031 -10.297 1 95.31 128 TYR A O 1
ATOM 974 N N . TYR A 1 129 ? -7.891 -20.656 -11.297 1 94.94 129 TYR A N 1
ATOM 975 C CA . TYR A 1 129 ? -9 -21.188 -12.078 1 94.94 129 TYR A CA 1
ATOM 976 C C . TYR A 1 129 ? -9.188 -22.672 -11.812 1 94.94 129 TYR A C 1
ATOM 978 O O . TYR A 1 129 ? -8.211 -23.422 -11.727 1 94.94 129 TYR A O 1
ATOM 986 N N . ALA A 1 130 ? -10.406 -23.078 -11.609 1 95.12 130 ALA A N 1
ATOM 987 C CA . ALA A 1 130 ? -10.898 -24.453 -11.633 1 95.12 130 ALA A CA 1
ATOM 988 C C . ALA A 1 130 ? -12.258 -24.547 -12.328 1 95.12 130 ALA A C 1
ATOM 990 O O . ALA A 1 130 ? -13.016 -23.578 -12.336 1 95.12 130 ALA A O 1
ATOM 991 N N . PRO A 1 131 ? -12.43 -25.688 -12.953 1 92.44 131 PRO A N 1
ATOM 992 C CA . PRO A 1 131 ? -13.719 -25.812 -13.633 1 92.44 131 PRO A CA 1
ATOM 993 C C . PRO A 1 131 ? -14.906 -25.531 -12.703 1 92.44 131 PRO A C 1
ATOM 995 O O . PRO A 1 131 ? -14.789 -25.703 -11.484 1 92.44 131 PRO A O 1
ATOM 998 N N . SER A 1 132 ? -15.992 -25.047 -13.305 1 91 132 SER A N 1
ATOM 999 C CA . SER A 1 132 ? -17.172 -24.672 -12.531 1 91 132 SER A CA 1
ATOM 1000 C C . SER A 1 132 ? -17.703 -25.844 -11.703 1 91 132 SER A C 1
ATOM 1002 O O . SER A 1 132 ? -18.266 -25.641 -10.633 1 91 132 SER A O 1
ATOM 1004 N N . ASP A 1 133 ? -17.484 -27 -12.188 1 92 133 ASP A N 1
ATOM 1005 C CA . ASP A 1 133 ? -18.016 -28.172 -11.508 1 92 133 ASP A CA 1
ATOM 1006 C C . ASP A 1 133 ? -16.938 -28.844 -10.656 1 92 133 ASP A C 1
ATOM 1008 O O . ASP A 1 133 ? -17.094 -30 -10.258 1 92 133 ASP A O 1
ATOM 1012 N N . ALA A 1 134 ? -15.93 -28.078 -10.453 1 93.62 134 ALA A N 1
ATOM 1013 C CA . ALA A 1 134 ? -14.852 -28.641 -9.633 1 93.62 134 ALA A CA 1
ATOM 1014 C C . ALA A 1 134 ? -15.352 -29.016 -8.242 1 93.62 134 ALA A C 1
ATOM 1016 O O . ALA A 1 134 ? -16.188 -28.312 -7.672 1 93.62 134 ALA A O 1
ATOM 1017 N N . ASP A 1 135 ? -14.82 -30.078 -7.723 1 93.06 135 ASP A N 1
ATOM 1018 C CA . ASP A 1 135 ? -15.172 -30.562 -6.387 1 93.06 135 ASP A CA 1
ATOM 1019 C C . ASP A 1 135 ? -14.781 -29.531 -5.32 1 93.06 135 ASP A C 1
ATOM 1021 O O . ASP A 1 135 ? -13.734 -28.891 -5.414 1 93.06 135 ASP A O 1
ATOM 1025 N N . ALA A 1 136 ? -15.617 -29.484 -4.273 1 93.88 136 ALA A N 1
ATOM 1026 C CA . ALA A 1 136 ? -15.375 -28.547 -3.172 1 93.88 136 ALA A CA 1
ATOM 1027 C C . ALA A 1 136 ? -14.039 -28.828 -2.5 1 93.88 136 ALA A C 1
ATOM 1029 O O . ALA A 1 136 ? -13.359 -27.906 -2.055 1 93.88 136 ALA A O 1
ATOM 1030 N N . ALA A 1 137 ? -13.742 -30.047 -2.48 1 92.19 137 ALA A N 1
ATOM 1031 C CA . ALA A 1 137 ? -12.484 -30.438 -1.839 1 92.19 137 ALA A CA 1
ATOM 1032 C C . ALA A 1 137 ? -11.289 -29.875 -2.592 1 92.19 137 ALA A C 1
ATOM 1034 O O . ALA A 1 137 ? -10.289 -29.484 -1.981 1 92.19 137 ALA A O 1
ATOM 1035 N N . LEU A 1 138 ? -11.406 -29.859 -3.885 1 95.31 138 LEU A N 1
ATOM 1036 C CA . LEU A 1 138 ? -10.352 -29.297 -4.715 1 95.31 138 LEU A CA 1
ATOM 1037 C C . LEU A 1 138 ? -10.211 -27.797 -4.461 1 95.31 138 LEU A C 1
ATOM 1039 O O . LEU A 1 138 ? -9.102 -27.297 -4.27 1 95.31 138 LEU A O 1
ATOM 1043 N N . ILE A 1 139 ? -11.32 -27.141 -4.363 1 95.88 139 ILE A N 1
ATOM 1044 C CA . ILE A 1 139 ? -11.336 -25.703 -4.145 1 95.88 139 ILE A CA 1
ATOM 1045 C C . ILE A 1 139 ? -10.797 -25.391 -2.754 1 95.88 139 ILE A C 1
ATOM 1047 O O . ILE A 1 139 ? -10.031 -24.438 -2.58 1 95.88 139 ILE A O 1
ATOM 1051 N N . ASP A 1 140 ? -11.148 -26.141 -1.847 1 94.62 140 ASP A N 1
ATOM 1052 C CA . ASP A 1 140 ? -10.672 -25.953 -0.479 1 94.62 140 ASP A CA 1
ATOM 1053 C C . ASP A 1 140 ? -9.156 -26.125 -0.391 1 94.62 140 ASP A C 1
ATOM 1055 O O . ASP A 1 140 ? -8.484 -25.406 0.347 1 94.62 140 ASP A O 1
ATOM 1059 N N . SER A 1 141 ? -8.664 -27.094 -1.09 1 93.5 141 SER A N 1
ATOM 1060 C CA . SER A 1 141 ? -7.223 -27.297 -1.122 1 93.5 141 SER A CA 1
ATOM 1061 C C . SER A 1 141 ? -6.5 -26.078 -1.697 1 93.5 141 SER A C 1
ATOM 1063 O O . SER A 1 141 ? -5.484 -25.641 -1.153 1 93.5 141 SER A O 1
ATOM 1065 N N . ALA A 1 142 ? -7.062 -25.594 -2.764 1 95.94 142 ALA A N 1
ATOM 1066 C CA . ALA A 1 142 ? -6.473 -24.406 -3.389 1 95.94 142 ALA A CA 1
ATOM 1067 C C . ALA A 1 142 ? -6.473 -23.219 -2.426 1 95.94 142 ALA A C 1
ATOM 1069 O O . ALA A 1 142 ? -5.453 -22.547 -2.27 1 95.94 142 ALA A O 1
ATOM 1070 N N . ARG A 1 143 ? -7.512 -23.031 -1.789 1 95.81 143 ARG A N 1
ATOM 1071 C CA . ARG A 1 143 ? -7.641 -21.922 -0.853 1 95.81 143 ARG A CA 1
ATOM 1072 C C . ARG A 1 143 ? -6.668 -22.078 0.311 1 95.81 143 ARG A C 1
ATOM 1074 O O . ARG A 1 143 ? -6.043 -21.094 0.734 1 95.81 143 ARG A O 1
ATOM 1081 N N . GLN A 1 144 ? -6.598 -23.234 0.802 1 93.94 144 GLN A N 1
ATOM 1082 C CA . GLN A 1 144 ? -5.668 -23.5 1.894 1 93.94 144 GLN A CA 1
ATOM 1083 C C . GLN A 1 144 ? -4.238 -23.141 1.498 1 93.94 144 GLN A C 1
ATOM 1085 O O . GLN A 1 144 ? -3.467 -22.656 2.322 1 93.94 144 GLN A O 1
ATOM 1090 N N . ILE A 1 145 ? -3.943 -23.375 0.287 1 96.25 145 ILE A N 1
ATOM 1091 C CA . ILE A 1 145 ? -2.588 -23.172 -0.214 1 96.25 145 ILE A CA 1
ATOM 1092 C C . ILE A 1 145 ? -2.354 -21.688 -0.469 1 96.25 145 ILE A C 1
ATOM 1094 O O . ILE A 1 145 ? -1.286 -21.156 -0.151 1 96.25 145 ILE A O 1
ATOM 1098 N N . PHE A 1 146 ? -3.363 -21.016 -0.981 1 97.31 146 PHE A N 1
ATOM 1099 C CA . PHE A 1 146 ? -3.125 -19.672 -1.491 1 97.31 146 PHE A CA 1
ATOM 1100 C C . PHE A 1 146 ? -3.396 -18.625 -0.414 1 97.31 146 PHE A C 1
ATOM 1102 O O . PHE A 1 146 ? -2.783 -17.547 -0.41 1 97.31 146 PHE A O 1
ATOM 1109 N N . ASP A 1 147 ? -4.258 -18.953 0.566 1 96.75 147 ASP A N 1
ATOM 1110 C CA . ASP A 1 147 ? -4.641 -17.969 1.574 1 96.75 147 ASP A CA 1
ATOM 1111 C C . ASP A 1 147 ? -3.488 -17.688 2.535 1 96.75 147 ASP A C 1
ATOM 1113 O O . ASP A 1 147 ? -3.475 -16.656 3.211 1 96.75 147 ASP A O 1
ATOM 1117 N N . VAL A 1 148 ? -2.51 -18.562 2.553 1 96.69 148 VAL A N 1
ATOM 1118 C CA . VAL A 1 148 ? -1.395 -18.391 3.477 1 96.69 148 VAL A CA 1
ATOM 1119 C C . VAL A 1 148 ? -0.382 -17.406 2.881 1 96.69 148 VAL A C 1
ATOM 1121 O O . VAL A 1 148 ? 0.497 -16.906 3.588 1 96.69 148 VAL A O 1
ATOM 1124 N N . ILE A 1 149 ? -0.52 -17.109 1.611 1 97.38 149 ILE A N 1
ATOM 1125 C CA . ILE A 1 149 ? 0.47 -16.234 0.986 1 97.38 149 ILE A CA 1
ATOM 1126 C C . ILE A 1 149 ? -0.199 -14.938 0.519 1 97.38 149 ILE A C 1
ATOM 1128 O O . ILE A 1 149 ? 0.398 -14.156 -0.226 1 97.38 149 ILE A O 1
ATOM 1132 N N . GLY A 1 150 ? -1.408 -14.734 0.881 1 97 150 GLY A N 1
ATOM 1133 C CA . GLY A 1 150 ? -2.094 -13.5 0.537 1 97 150 GLY A CA 1
ATOM 1134 C C . GLY A 1 150 ? -3.529 -13.711 0.097 1 97 150 GLY A C 1
ATOM 1135 O O . GLY A 1 150 ? -4.18 -14.664 0.53 1 97 150 GLY A O 1
ATOM 1136 N N . LEU A 1 151 ? -3.986 -12.797 -0.78 1 95.75 151 LEU A N 1
ATOM 1137 C CA . LEU A 1 151 ? -5.344 -12.828 -1.312 1 95.75 151 LEU A CA 1
ATOM 1138 C C . LEU A 1 151 ? -5.465 -13.859 -2.432 1 95.75 151 LEU A C 1
ATOM 1140 O O . LEU A 1 151 ? -4.598 -13.938 -3.305 1 95.75 151 LEU A O 1
ATOM 1144 N N . SER A 1 152 ? -6.449 -14.68 -2.35 1 96.06 152 SER A N 1
ATOM 1145 C CA . SER A 1 152 ? -6.73 -15.594 -3.449 1 96.06 152 SER A CA 1
ATOM 1146 C C . SER A 1 152 ? -8.078 -15.281 -4.094 1 96.06 152 SER A C 1
ATOM 1148 O O . SER A 1 152 ? -9.039 -14.945 -3.404 1 96.06 152 SER A O 1
ATOM 1150 N N . LEU A 1 153 ? -8.07 -15.312 -5.395 1 93.81 153 LEU A N 1
ATOM 1151 C CA . LEU A 1 153 ? -9.273 -14.992 -6.164 1 93.81 153 LEU A CA 1
ATOM 1152 C C . LEU A 1 153 ? -9.547 -16.062 -7.211 1 93.81 153 LEU A C 1
ATOM 1154 O O . LEU A 1 153 ? -8.727 -16.297 -8.102 1 93.81 153 LEU A O 1
ATOM 1158 N N . ARG A 1 154 ? -10.688 -16.703 -7.066 1 94.38 154 ARG A N 1
ATOM 1159 C CA . ARG A 1 154 ? -11.094 -17.656 -8.094 1 94.38 154 ARG A CA 1
ATOM 1160 C C . ARG A 1 154 ? -11.75 -16.938 -9.273 1 94.38 154 ARG A C 1
ATOM 1162 O O . ARG A 1 154 ? -12.641 -16.109 -9.086 1 94.38 154 ARG A O 1
ATOM 1169 N N . VAL A 1 155 ? -11.32 -17.234 -10.438 1 91.88 155 VAL A N 1
ATOM 1170 C CA . VAL A 1 155 ? -11.898 -16.641 -11.633 1 91.88 155 VAL A CA 1
ATOM 1171 C C . VAL A 1 155 ? -12.727 -17.688 -12.383 1 91.88 155 VAL A C 1
ATOM 1173 O O . VAL A 1 155 ? -12.445 -18.875 -12.312 1 91.88 155 VAL A O 1
ATOM 1176 N N . ASN A 1 156 ? -13.727 -17.234 -13.109 1 89.06 156 ASN A N 1
ATOM 1177 C CA . ASN A 1 156 ? -14.664 -18.141 -13.773 1 89.06 156 ASN A CA 1
ATOM 1178 C C . ASN A 1 156 ? -14.172 -18.531 -15.164 1 89.06 156 ASN A C 1
ATOM 1180 O O . ASN A 1 156 ? -14.586 -19.562 -15.703 1 89.06 156 ASN A O 1
ATOM 1184 N N . ASP A 1 157 ? -13.352 -17.703 -15.711 1 90.81 157 ASP A N 1
ATOM 1185 C CA . ASP A 1 157 ? -12.812 -17.922 -17.047 1 90.81 157 ASP A CA 1
ATOM 1186 C C . ASP A 1 157 ? -11.297 -18.031 -17.016 1 90.81 157 ASP A C 1
ATOM 1188 O O . ASP A 1 157 ? -10.602 -17.141 -16.547 1 90.81 157 ASP A O 1
ATOM 1192 N N . GLU A 1 158 ? -10.797 -19.188 -17.516 1 90.38 158 GLU A N 1
ATOM 1193 C CA . GLU A 1 158 ? -9.359 -19.422 -17.5 1 90.38 158 GLU A CA 1
ATOM 1194 C C . GLU A 1 158 ? -8.602 -18.281 -18.172 1 90.38 158 GLU A C 1
ATOM 1196 O O . GLU A 1 158 ? -7.453 -18 -17.828 1 90.38 158 GLU A O 1
ATOM 1201 N N . ARG A 1 159 ? -9.258 -17.672 -19.25 1 84.94 159 ARG A N 1
ATOM 1202 C CA . ARG A 1 159 ? -8.617 -16.578 -19.984 1 84.94 159 ARG A CA 1
ATOM 1203 C C . ARG A 1 159 ? -8.234 -15.438 -19.047 1 84.94 159 ARG A C 1
ATOM 1205 O O . ARG A 1 159 ? -7.344 -14.641 -19.359 1 84.94 159 ARG A O 1
ATOM 1212 N N . GLN A 1 160 ? -8.891 -15.352 -17.844 1 85.38 160 GLN A N 1
ATOM 1213 C CA . GLN A 1 160 ? -8.617 -14.305 -16.875 1 85.38 160 GLN A CA 1
ATOM 1214 C C . GLN A 1 160 ? -7.297 -14.562 -16.141 1 85.38 160 GLN A C 1
ATOM 1216 O O . GLN A 1 160 ? -6.738 -13.656 -15.523 1 85.38 160 GLN A O 1
ATOM 1221 N N . ILE A 1 161 ? -6.84 -15.805 -16.203 1 84.88 161 ILE A N 1
ATOM 1222 C CA . ILE A 1 161 ? -5.535 -16.109 -15.633 1 84.88 161 ILE A CA 1
ATOM 1223 C C . ILE A 1 161 ? -4.438 -15.445 -16.469 1 84.88 161 ILE A C 1
ATOM 1225 O O . ILE A 1 161 ? -3.434 -14.977 -15.922 1 84.88 161 ILE A O 1
ATOM 1229 N N . ASP A 1 162 ? -4.617 -15.398 -17.75 1 75.38 162 ASP A N 1
ATOM 1230 C CA . ASP A 1 162 ? -3.631 -14.75 -18.609 1 75.38 162 ASP A CA 1
ATOM 1231 C C . ASP A 1 162 ? -3.586 -13.25 -18.375 1 75.38 162 ASP A C 1
ATOM 1233 O O . ASP A 1 162 ? -2.506 -12.664 -18.281 1 75.38 162 ASP A O 1
ATOM 1237 N N . THR A 1 163 ? -4.746 -12.633 -18.25 1 72.06 163 THR A N 1
ATOM 1238 C CA . THR A 1 163 ? -4.809 -11.219 -17.906 1 72.06 163 THR A CA 1
ATOM 1239 C C . THR A 1 163 ? -4.324 -10.992 -16.484 1 72.06 163 THR A C 1
ATOM 1241 O O . THR A 1 163 ? -3.693 -9.969 -16.188 1 72.06 163 THR A O 1
ATOM 1244 N N . GLY A 1 164 ? -4.547 -11.961 -15.688 1 78.31 164 GLY A N 1
ATOM 1245 C CA . GLY A 1 164 ? -4.043 -11.93 -14.32 1 78.31 164 GLY A CA 1
ATOM 1246 C C . GLY A 1 164 ? -2.527 -11.914 -14.242 1 78.31 164 GLY A C 1
ATOM 1247 O O . GLY A 1 164 ? -1.953 -11.242 -13.383 1 78.31 164 GLY A O 1
ATOM 1248 N N . THR A 1 165 ? -1.924 -12.609 -15.219 1 77.75 165 THR A N 1
ATOM 1249 C CA . THR A 1 165 ? -0.466 -12.609 -15.258 1 77.75 165 THR A CA 1
ATOM 1250 C C . THR A 1 165 ? 0.07 -11.195 -15.445 1 77.75 165 THR A C 1
ATOM 1252 O O . THR A 1 165 ? 1.056 -10.812 -14.812 1 77.75 165 THR A O 1
ATOM 1255 N N . ALA A 1 166 ? -0.634 -10.43 -16.266 1 84.31 166 ALA A N 1
ATOM 1256 C CA . ALA A 1 166 ? -0.219 -9.047 -16.469 1 84.31 166 ALA A CA 1
ATOM 1257 C C . ALA A 1 166 ? -0.444 -8.203 -15.219 1 84.31 166 ALA A C 1
ATOM 1259 O O . ALA A 1 166 ? 0.477 -7.543 -14.734 1 84.31 166 ALA A O 1
ATOM 1260 N N . LEU A 1 167 ? -1.618 -8.273 -14.664 1 88.88 167 LEU A N 1
ATOM 1261 C CA . LEU A 1 167 ? -2.004 -7.43 -13.539 1 88.88 167 LEU A CA 1
ATOM 1262 C C . LEU A 1 167 ? -1.44 -7.984 -12.234 1 88.88 167 LEU A C 1
ATOM 1264 O O . LEU A 1 167 ? -0.621 -7.332 -11.578 1 88.88 167 LEU A O 1
ATOM 1268 N N . ALA A 1 168 ? -1.779 -9.195 -11.906 1 86.69 168 ALA A N 1
ATOM 1269 C CA . ALA A 1 168 ? -1.332 -9.773 -10.641 1 86.69 168 ALA A CA 1
ATOM 1270 C C . ALA A 1 168 ? 0.152 -10.125 -10.695 1 86.69 168 ALA A C 1
ATOM 1272 O O . ALA A 1 168 ? 0.883 -9.906 -9.727 1 86.69 168 ALA A O 1
ATOM 1273 N N . GLY A 1 169 ? 0.613 -10.664 -11.766 1 85.62 169 GLY A N 1
ATOM 1274 C CA . GLY A 1 169 ? 2.004 -11.07 -11.898 1 85.62 169 GLY A CA 1
ATOM 1275 C C . GLY A 1 169 ? 2.953 -9.898 -12.047 1 85.62 169 GLY A C 1
ATOM 1276 O O . GLY A 1 169 ? 3.918 -9.773 -11.289 1 85.62 169 GLY A O 1
ATOM 1277 N N . GLY A 1 170 ? 2.633 -9.055 -13.023 1 88.81 170 GLY A N 1
ATOM 1278 C CA . GLY A 1 170 ? 3.482 -7.918 -13.32 1 88.81 170 GLY A CA 1
ATOM 1279 C C . GLY A 1 170 ? 3.139 -6.688 -1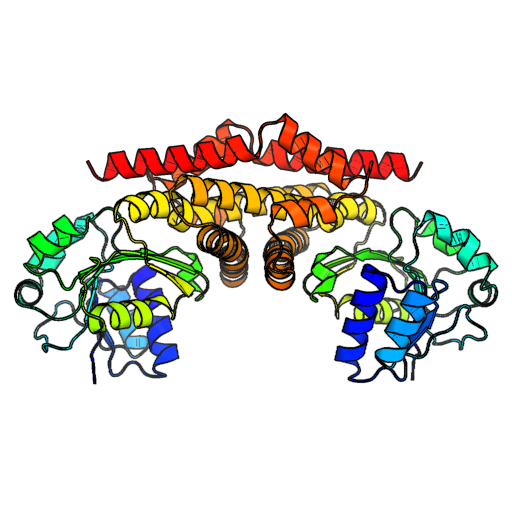2.5 1 88.81 170 GLY A C 1
ATOM 1280 O O . GLY A 1 170 ? 3.951 -5.766 -12.383 1 88.81 170 GLY A O 1
ATOM 1281 N N . GLY A 1 171 ? 2.004 -6.68 -11.898 1 93.56 171 GLY A N 1
ATOM 1282 C CA . GLY A 1 171 ? 1.504 -5.535 -11.148 1 93.56 171 GLY A CA 1
ATOM 1283 C C . GLY A 1 171 ? 2.484 -5.027 -10.109 1 93.56 171 GLY A C 1
ATOM 1284 O O . GLY A 1 171 ? 2.732 -3.824 -10.023 1 93.56 171 GLY A O 1
ATOM 1285 N N . PRO A 1 172 ? 3.104 -5.91 -9.367 1 96.5 172 PRO A N 1
ATOM 1286 C CA . PRO A 1 172 ? 4.07 -5.477 -8.359 1 96.5 172 PRO A CA 1
ATOM 1287 C C . PRO A 1 172 ? 5.215 -4.656 -8.953 1 96.5 172 PRO A C 1
ATOM 1289 O O . PRO A 1 172 ? 5.695 -3.713 -8.32 1 96.5 172 PRO A O 1
ATOM 1292 N N . ALA A 1 173 ? 5.629 -5 -10.109 1 96.69 173 ALA A N 1
ATOM 1293 C CA . ALA A 1 173 ? 6.688 -4.234 -10.766 1 96.69 173 ALA A CA 1
ATOM 1294 C C . ALA A 1 173 ? 6.215 -2.822 -11.102 1 96.69 173 ALA A C 1
ATOM 1296 O O . ALA A 1 173 ? 6.973 -1.859 -10.961 1 96.69 173 ALA A O 1
ATOM 1297 N N . LEU A 1 174 ? 5 -2.686 -11.602 1 97.19 174 LEU A N 1
ATOM 1298 C CA . LEU A 1 174 ? 4.449 -1.37 -11.906 1 97.19 174 LEU A CA 1
ATOM 1299 C C . LEU A 1 174 ? 4.355 -0.514 -10.648 1 97.19 174 LEU A C 1
ATOM 1301 O O . LEU A 1 174 ? 4.703 0.668 -10.672 1 97.19 174 LEU A O 1
ATOM 1305 N N . VAL A 1 175 ? 3.889 -1.155 -9.594 1 98.31 175 VAL A N 1
ATOM 1306 C CA . VAL A 1 175 ? 3.758 -0.46 -8.312 1 98.31 175 VAL A CA 1
ATOM 1307 C C . VAL A 1 175 ? 5.137 -0.032 -7.816 1 98.31 175 VAL A C 1
ATOM 1309 O O . VAL A 1 175 ? 5.312 1.1 -7.359 1 98.31 175 VAL A O 1
ATOM 1312 N N . ALA A 1 176 ? 6.086 -0.941 -7.883 1 98.38 176 ALA A N 1
ATOM 1313 C CA . ALA A 1 176 ? 7.449 -0.617 -7.469 1 98.38 176 ALA A CA 1
ATOM 1314 C C . ALA A 1 176 ? 8.023 0.525 -8.305 1 98.38 176 ALA A C 1
ATOM 1316 O O . ALA A 1 176 ? 8.727 1.389 -7.781 1 98.38 176 ALA A O 1
ATOM 1317 N N . HIS A 1 177 ? 7.727 0.448 -9.562 1 98.12 177 HIS A N 1
ATOM 1318 C CA . HIS A 1 177 ? 8.188 1.495 -10.469 1 98.12 177 HIS A CA 1
ATOM 1319 C C . HIS A 1 177 ? 7.582 2.846 -10.102 1 98.12 177 HIS A C 1
ATOM 1321 O O . HIS A 1 177 ? 8.266 3.869 -10.141 1 98.12 177 HIS A O 1
ATOM 1327 N N . PHE A 1 178 ? 6.312 2.844 -9.781 1 98.12 178 PHE A N 1
ATOM 1328 C CA . PHE A 1 178 ? 5.621 4.039 -9.312 1 98.12 178 PHE A CA 1
ATOM 1329 C C . PHE A 1 178 ? 6.219 4.535 -8.008 1 98.12 178 PHE A C 1
ATOM 1331 O O . PHE A 1 178 ? 6.453 5.734 -7.84 1 98.12 178 PHE A O 1
ATOM 1338 N N . ALA A 1 179 ? 6.496 3.65 -7.098 1 98.06 179 ALA A N 1
ATOM 1339 C CA . ALA A 1 179 ? 7.141 3.992 -5.832 1 98.06 179 ALA A CA 1
ATOM 1340 C C . ALA A 1 179 ? 8.508 4.637 -6.07 1 98.06 179 ALA A C 1
ATOM 1342 O O . ALA A 1 179 ? 8.875 5.594 -5.383 1 98.06 179 ALA A O 1
ATOM 1343 N N . ASP A 1 180 ? 9.211 4.023 -6.969 1 98 180 ASP A N 1
ATOM 1344 C CA . ASP A 1 180 ? 10.531 4.555 -7.312 1 98 180 ASP A CA 1
ATOM 1345 C C . ASP A 1 180 ? 10.43 5.996 -7.801 1 98 180 ASP A C 1
ATOM 1347 O O . ASP A 1 180 ? 11.289 6.824 -7.492 1 98 180 ASP A O 1
ATOM 1351 N N . ALA A 1 181 ? 9.422 6.309 -8.617 1 97.12 181 ALA A N 1
ATOM 1352 C CA . ALA A 1 181 ? 9.188 7.672 -9.094 1 97.12 181 ALA A CA 1
ATOM 1353 C C . ALA A 1 181 ? 8.914 8.617 -7.93 1 97.12 181 ALA A C 1
ATOM 1355 O O . ALA A 1 181 ? 9.422 9.742 -7.902 1 97.12 181 ALA A O 1
ATOM 1356 N N . LEU A 1 182 ? 8.102 8.211 -6.98 1 96.44 182 LEU A N 1
ATOM 1357 C CA . LEU A 1 182 ? 7.812 9.016 -5.797 1 96.44 182 LEU A CA 1
ATOM 1358 C C . LEU A 1 182 ? 9.078 9.266 -4.984 1 96.44 182 LEU A C 1
ATOM 1360 O O . LEU A 1 182 ? 9.305 10.383 -4.512 1 96.44 182 LEU A O 1
ATOM 1364 N N . GLN A 1 183 ? 9.836 8.195 -4.797 1 95.56 183 GLN A N 1
ATOM 1365 C CA . GLN A 1 183 ? 11.094 8.305 -4.062 1 95.56 183 GLN A CA 1
ATOM 1366 C C . GLN A 1 183 ? 12.031 9.305 -4.73 1 95.56 183 GLN A C 1
ATOM 1368 O O . GLN A 1 183 ? 12.68 10.109 -4.055 1 95.56 183 GLN A O 1
ATOM 1373 N N . ASP A 1 184 ? 12.125 9.172 -6.043 1 95.31 184 ASP A N 1
ATOM 1374 C CA . ASP A 1 184 ? 12.969 10.086 -6.805 1 95.31 184 ASP A CA 1
ATOM 1375 C C . ASP A 1 184 ? 12.57 11.539 -6.566 1 95.31 184 ASP A C 1
ATOM 1377 O O . ASP A 1 184 ? 13.43 12.406 -6.426 1 95.31 184 ASP A O 1
ATOM 1381 N N . TYR A 1 185 ? 11.32 11.75 -6.566 1 94.19 185 TYR A N 1
ATOM 1382 C CA . TYR A 1 185 ? 10.852 13.102 -6.297 1 94.19 185 TYR A CA 1
ATOM 1383 C C . TYR A 1 185 ? 11.25 13.555 -4.898 1 94.19 185 TYR A C 1
ATOM 1385 O O . TYR A 1 185 ? 11.664 14.695 -4.703 1 94.19 185 TYR A O 1
ATOM 1393 N N . GLY A 1 186 ? 11.039 12.672 -3.883 1 92.38 186 GLY A N 1
ATOM 1394 C CA . GLY A 1 186 ? 11.461 13 -2.529 1 92.38 186 GLY A CA 1
ATOM 1395 C C . GLY A 1 186 ? 12.93 13.367 -2.438 1 92.38 186 GLY A C 1
ATOM 1396 O O . GLY A 1 186 ? 13.289 14.328 -1.745 1 92.38 186 GLY A O 1
ATOM 1397 N N . LEU A 1 187 ? 13.742 12.633 -3.166 1 92.88 187 LEU A N 1
ATOM 1398 C CA . LEU A 1 187 ? 15.172 12.922 -3.201 1 92.88 187 LEU A CA 1
ATOM 1399 C C . LEU A 1 187 ? 15.43 14.297 -3.812 1 92.88 187 LEU A C 1
ATOM 1401 O O . LEU A 1 187 ? 16.234 15.07 -3.297 1 92.88 187 LEU A O 1
ATOM 1405 N N . HIS A 1 188 ? 14.789 14.555 -4.844 1 89.56 188 HIS A N 1
ATOM 1406 C CA . HIS A 1 188 ? 14.93 15.828 -5.531 1 89.56 188 HIS A CA 1
ATOM 1407 C C . HIS A 1 188 ? 14.531 16.984 -4.625 1 89.56 188 HIS A C 1
ATOM 1409 O O . HIS A 1 188 ? 15.078 18.094 -4.738 1 89.56 188 HIS A O 1
ATOM 1415 N N . MET A 1 189 ? 13.664 16.719 -3.742 1 84.5 189 MET A N 1
ATOM 1416 C CA . MET A 1 189 ? 13.156 17.75 -2.844 1 84.5 189 MET A CA 1
ATOM 1417 C C . MET A 1 189 ? 14.062 17.906 -1.625 1 84.5 189 MET A C 1
ATOM 1419 O O . MET A 1 189 ? 13.828 18.766 -0.779 1 84.5 189 MET A O 1
ATOM 1423 N N . GLY A 1 190 ? 15.039 17.047 -1.506 1 88.38 190 GLY A N 1
ATOM 1424 C CA . GLY A 1 190 ? 16.031 17.219 -0.455 1 88.38 190 GLY A CA 1
ATOM 1425 C C . GLY A 1 190 ? 15.922 16.188 0.65 1 88.38 190 GLY A C 1
ATOM 1426 O O . GLY A 1 190 ? 16.672 16.234 1.626 1 88.38 190 GLY A O 1
ATOM 1427 N N . LEU A 1 191 ? 14.992 15.289 0.586 1 90 191 LEU A N 1
ATOM 1428 C CA . LEU A 1 191 ? 14.969 14.18 1.533 1 90 191 LEU A CA 1
ATOM 1429 C C . LEU A 1 191 ? 16.156 13.242 1.298 1 90 191 LEU A C 1
ATOM 1431 O O . LEU A 1 191 ? 16.656 13.133 0.175 1 90 191 LEU A O 1
ATOM 1435 N N . ASP A 1 192 ? 16.578 12.664 2.371 1 91.56 192 ASP A N 1
ATOM 1436 C CA . ASP A 1 192 ? 17.609 11.648 2.152 1 91.56 192 ASP A CA 1
ATOM 1437 C C . ASP A 1 192 ? 17 10.352 1.632 1 91.56 192 ASP A C 1
ATOM 1439 O O . ASP A 1 192 ? 15.773 10.234 1.515 1 91.56 192 ASP A O 1
ATOM 1443 N N . SER A 1 193 ? 17.859 9.414 1.277 1 94.19 193 SER A N 1
ATOM 1444 C CA . SER A 1 193 ? 17.422 8.188 0.61 1 94.19 193 SER A CA 1
ATOM 1445 C C . SER A 1 193 ? 16.469 7.383 1.494 1 94.19 193 SER A C 1
ATOM 1447 O O . SER A 1 193 ? 15.461 6.855 1.016 1 94.19 193 SER A O 1
ATOM 1449 N N . GLU A 1 194 ? 16.75 7.301 2.719 1 94 194 GLU A N 1
ATOM 1450 C CA . GLU A 1 194 ? 15.93 6.539 3.65 1 94 194 GLU A CA 1
ATOM 1451 C C . GLU A 1 194 ? 14.57 7.207 3.854 1 94 194 GLU A C 1
ATOM 1453 O O . GLU A 1 194 ? 13.531 6.539 3.83 1 94 194 GLU A O 1
ATOM 1458 N N . GLN A 1 195 ? 14.57 8.5 4.02 1 91.88 195 GLN A N 1
ATOM 1459 C CA . GLN A 1 195 ? 13.336 9.266 4.195 1 91.88 195 GLN A CA 1
ATOM 1460 C C . GLN A 1 195 ? 12.438 9.156 2.967 1 91.88 195 GLN A C 1
ATOM 1462 O O . GLN A 1 195 ? 11.234 8.93 3.088 1 91.88 195 GLN A O 1
ATOM 1467 N N . ALA A 1 196 ? 13.086 9.312 1.809 1 94 196 ALA A N 1
ATOM 1468 C CA . ALA A 1 196 ? 12.328 9.25 0.558 1 94 196 ALA A CA 1
ATOM 1469 C C . ALA A 1 196 ? 11.672 7.887 0.379 1 94 196 ALA A C 1
ATOM 1471 O O . ALA A 1 196 ? 10.516 7.797 -0.044 1 94 196 ALA A O 1
ATOM 1472 N N . ALA A 1 197 ? 12.406 6.828 0.726 1 95.81 197 ALA A N 1
ATOM 1473 C CA . ALA A 1 197 ? 11.891 5.469 0.588 1 95.81 197 ALA A CA 1
ATOM 1474 C C . ALA A 1 197 ? 10.719 5.23 1.53 1 95.81 197 ALA A C 1
ATOM 1476 O O . ALA A 1 197 ? 9.672 4.715 1.114 1 95.81 197 ALA A O 1
ATOM 1477 N N . VAL A 1 198 ? 10.867 5.633 2.752 1 95.12 198 VAL A N 1
ATOM 1478 C CA . VAL A 1 198 ? 9.852 5.352 3.76 1 95.12 198 VAL A CA 1
ATOM 1479 C C . VAL A 1 198 ? 8.586 6.152 3.453 1 95.12 198 VAL A C 1
ATOM 1481 O O . VAL A 1 198 ? 7.469 5.66 3.635 1 95.12 198 VAL A O 1
ATOM 1484 N N . VAL A 1 199 ? 8.734 7.355 2.99 1 94.88 199 VAL A N 1
ATOM 1485 C CA . VAL A 1 199 ? 7.586 8.188 2.652 1 94.88 199 VAL A CA 1
ATOM 1486 C C . VAL A 1 199 ? 6.824 7.57 1.482 1 94.88 199 VAL A C 1
ATOM 1488 O O . VAL A 1 199 ? 5.598 7.453 1.526 1 94.88 199 VAL A O 1
ATOM 1491 N N . ALA A 1 200 ? 7.559 7.164 0.461 1 96.31 200 ALA A N 1
ATOM 1492 C CA . ALA A 1 200 ? 6.926 6.566 -0.71 1 96.31 200 ALA A CA 1
ATOM 1493 C C . ALA A 1 200 ? 6.152 5.305 -0.331 1 96.31 200 ALA A C 1
ATOM 1495 O O . ALA A 1 200 ? 5.012 5.117 -0.764 1 96.31 200 ALA A O 1
ATOM 1496 N N . LEU A 1 201 ? 6.75 4.477 0.465 1 97.62 201 LEU A N 1
ATOM 1497 C CA . LEU A 1 201 ? 6.117 3.223 0.86 1 97.62 201 LEU A CA 1
ATOM 1498 C C . LEU A 1 201 ? 4.887 3.484 1.723 1 97.62 201 LEU A C 1
ATOM 1500 O O . LEU A 1 201 ? 3.869 2.801 1.583 1 97.62 201 LEU A O 1
ATOM 1504 N N . GLN A 1 202 ? 4.961 4.445 2.58 1 97.12 202 GLN A N 1
ATOM 1505 C CA . GLN A 1 202 ? 3.834 4.793 3.436 1 97.12 202 GLN A CA 1
ATOM 1506 C C . GLN A 1 202 ? 2.682 5.375 2.617 1 97.12 202 GLN A C 1
ATOM 1508 O O . GLN A 1 202 ? 1.513 5.168 2.949 1 97.12 202 GLN A O 1
ATOM 1513 N N . LEU A 1 203 ? 3.043 6.164 1.604 1 97.19 203 LEU A N 1
ATOM 1514 C CA . LEU A 1 203 ? 2.008 6.688 0.72 1 97.19 203 LEU A CA 1
ATOM 1515 C C . LEU A 1 203 ? 1.23 5.551 0.062 1 97.19 203 LEU A C 1
ATOM 1517 O O . LEU A 1 203 ? 0.001 5.605 -0.027 1 97.19 203 LEU A O 1
ATOM 1521 N N . LEU A 1 204 ? 1.952 4.52 -0.385 1 98.31 204 LEU A N 1
ATOM 1522 C CA . LEU A 1 204 ? 1.302 3.377 -1.017 1 98.31 204 LEU A CA 1
ATOM 1523 C C . LEU A 1 204 ? 0.402 2.646 -0.025 1 98.31 204 LEU A C 1
ATOM 1525 O O . LEU A 1 204 ? -0.805 2.529 -0.245 1 98.31 204 LEU A O 1
ATOM 1529 N N . SER A 1 205 ? 0.976 2.213 1.1 1 97.94 205 SER A N 1
ATOM 1530 C CA . SER A 1 205 ? 0.248 1.393 2.061 1 97.94 205 SER A CA 1
ATOM 1531 C C . SER A 1 205 ? -0.843 2.195 2.76 1 97.94 205 SER A C 1
ATOM 1533 O O . SER A 1 205 ? -1.94 1.687 2.998 1 97.94 205 SER A O 1
ATOM 1535 N N . GLY A 1 206 ? -0.527 3.414 3.09 1 98 206 GLY A N 1
ATOM 1536 C CA . GLY A 1 206 ? -1.499 4.25 3.777 1 98 206 GLY A CA 1
ATOM 1537 C C . GLY A 1 206 ? -2.707 4.586 2.924 1 98 206 GLY A C 1
ATOM 1538 O O . GLY A 1 206 ? -3.838 4.586 3.412 1 98 206 GLY A O 1
ATOM 1539 N N . THR A 1 207 ? -2.488 4.941 1.663 1 98.19 207 THR A N 1
ATOM 1540 C CA . THR A 1 207 ? -3.596 5.254 0.767 1 98.19 207 THR A CA 1
ATOM 1541 C C . THR A 1 207 ? -4.457 4.02 0.523 1 98.19 207 THR A C 1
ATOM 1543 O O . THR A 1 207 ? -5.688 4.113 0.481 1 98.19 207 THR A O 1
ATOM 1546 N N . ALA A 1 208 ? -3.771 2.869 0.348 1 98.12 208 ALA A N 1
ATOM 1547 C CA . ALA A 1 208 ? -4.523 1.625 0.215 1 98.12 208 ALA A CA 1
ATOM 1548 C C . ALA A 1 208 ? -5.41 1.387 1.435 1 98.12 208 ALA A C 1
ATOM 1550 O O . ALA A 1 208 ? -6.578 1.019 1.299 1 98.12 208 ALA A O 1
ATOM 1551 N N . ALA A 1 209 ? -4.875 1.604 2.58 1 97.62 209 ALA A N 1
ATOM 1552 C CA . ALA A 1 209 ? -5.617 1.429 3.826 1 97.62 209 ALA A CA 1
ATOM 1553 C C . ALA A 1 209 ? -6.801 2.391 3.898 1 97.62 209 ALA A C 1
ATOM 1555 O O . ALA A 1 209 ? -7.891 2.014 4.336 1 97.62 209 ALA A O 1
ATOM 1556 N N . LEU A 1 210 ? -6.57 3.594 3.506 1 97.5 210 LEU A N 1
ATOM 1557 C CA . LEU A 1 210 ? -7.621 4.602 3.52 1 97.5 210 LEU A CA 1
ATOM 1558 C C . LEU A 1 210 ? -8.773 4.199 2.604 1 97.5 210 LEU A C 1
ATOM 1560 O O . LEU A 1 210 ? -9.938 4.289 2.992 1 97.5 210 LEU A O 1
ATOM 1564 N N . ILE A 1 211 ? -8.445 3.797 1.39 1 97.69 211 ILE A N 1
ATOM 1565 C CA . ILE A 1 211 ? -9.461 3.371 0.435 1 97.69 211 ILE A CA 1
ATOM 1566 C C . ILE A 1 211 ? -10.25 2.197 1.008 1 97.69 211 ILE A C 1
ATOM 1568 O O . ILE A 1 211 ? -11.484 2.193 0.979 1 97.69 211 ILE A O 1
ATOM 1572 N N . GLN A 1 212 ? -9.531 1.265 1.557 1 96.44 212 GLN A N 1
ATOM 1573 C CA . GLN A 1 212 ? -10.164 0.079 2.123 1 96.44 212 GLN A CA 1
ATOM 1574 C C . GLN A 1 212 ? -11.094 0.45 3.273 1 96.44 212 GLN A C 1
ATOM 1576 O O . GLN A 1 212 ? -12.234 -0.021 3.332 1 96.44 212 GLN A O 1
ATOM 1581 N N . ALA A 1 213 ? -10.688 1.284 4.145 1 95.56 213 ALA A N 1
ATOM 1582 C CA . ALA A 1 213 ? -11.453 1.669 5.328 1 95.56 213 ALA A CA 1
ATOM 1583 C C . ALA A 1 213 ? -12.672 2.502 4.945 1 95.56 213 ALA A C 1
ATOM 1585 O O . ALA A 1 213 ? -13.727 2.406 5.582 1 95.56 213 ALA A O 1
ATOM 1586 N N . SER A 1 214 ? -12.555 3.301 3.959 1 94.69 214 SER A N 1
ATOM 1587 C CA . SER A 1 214 ? -13.625 4.203 3.551 1 94.69 214 SER A CA 1
ATOM 1588 C C . SER A 1 214 ? -14.75 3.441 2.855 1 94.69 214 SER A C 1
ATOM 1590 O O . SER A 1 214 ? -15.906 3.881 2.865 1 94.69 214 SER A O 1
ATOM 1592 N N . GLY A 1 215 ? -14.391 2.324 2.18 1 94.5 215 GLY A N 1
ATOM 1593 C CA . GLY A 1 215 ? -15.344 1.593 1.364 1 94.5 215 GLY A CA 1
ATOM 1594 C C . GLY A 1 215 ? -15.688 2.301 0.067 1 94.5 215 GLY A C 1
ATOM 1595 O O . GLY A 1 215 ? -16.562 1.856 -0.675 1 94.5 215 GLY A O 1
ATOM 1596 N N . LYS A 1 216 ? -15.016 3.395 -0.203 1 94.88 216 LYS A N 1
ATOM 1597 C CA . LYS A 1 216 ? -15.258 4.172 -1.415 1 94.88 216 LYS A CA 1
ATOM 1598 C C . LYS A 1 216 ? -14.32 3.744 -2.539 1 94.88 216 LYS A C 1
ATOM 1600 O O . LYS A 1 216 ? -13.242 3.207 -2.281 1 94.88 216 LYS A O 1
ATOM 1605 N N . PRO A 1 217 ? -14.75 3.967 -3.809 1 96.31 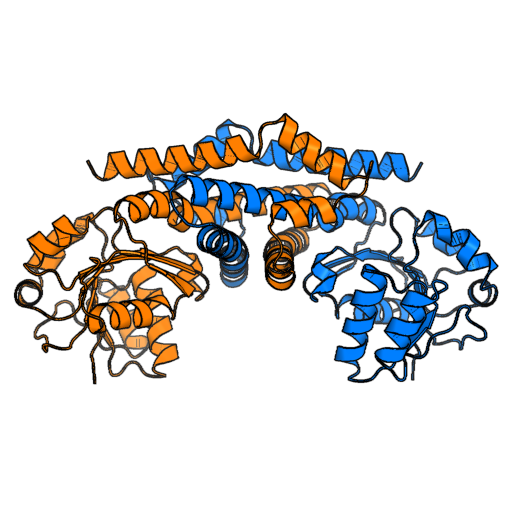217 PRO A N 1
ATOM 1606 C CA . PRO A 1 217 ? -13.828 3.703 -4.914 1 96.31 217 PRO A CA 1
ATOM 1607 C C . PRO A 1 217 ? -12.586 4.598 -4.875 1 96.31 217 PRO A C 1
ATOM 1609 O O . PRO A 1 217 ? -12.648 5.719 -4.371 1 96.31 217 PRO A O 1
ATOM 1612 N N . ALA A 1 218 ? -11.531 4.059 -5.434 1 97.5 218 ALA A N 1
ATOM 1613 C CA . ALA A 1 218 ? -10.281 4.801 -5.484 1 97.5 218 ALA A CA 1
ATOM 1614 C C . ALA A 1 218 ? -10.469 6.156 -6.156 1 97.5 218 ALA A C 1
ATOM 1616 O O . ALA A 1 218 ? -9.859 7.148 -5.754 1 97.5 218 ALA A O 1
ATOM 1617 N N . SER A 1 219 ? -11.289 6.23 -7.184 1 96.62 219 SER A N 1
ATOM 1618 C CA . SER A 1 219 ? -11.555 7.469 -7.906 1 96.62 219 SER A CA 1
ATOM 1619 C C . SER A 1 219 ? -12.172 8.523 -6.992 1 96.62 219 SER A C 1
ATOM 1621 O O . SER A 1 219 ? -11.836 9.703 -7.086 1 96.62 219 SER A O 1
ATOM 1623 N N . GLN A 1 220 ? -13.016 8.125 -6.129 1 96.56 220 GLN A N 1
ATOM 1624 C CA . GLN A 1 220 ? -13.648 9.047 -5.195 1 96.56 220 GLN A CA 1
ATOM 1625 C C . GLN A 1 220 ? -12.648 9.547 -4.152 1 96.56 220 GLN A C 1
ATOM 1627 O O . GLN A 1 220 ? -12.664 10.727 -3.783 1 96.56 220 GLN A O 1
ATOM 1632 N N . ILE A 1 221 ? -11.812 8.672 -3.66 1 96 221 ILE A N 1
ATOM 1633 C CA . ILE A 1 221 ? -10.789 9.07 -2.703 1 96 221 ILE A CA 1
ATOM 1634 C C . ILE A 1 221 ? -9.844 10.086 -3.348 1 96 221 ILE A C 1
ATOM 1636 O O . ILE A 1 221 ? -9.477 11.078 -2.725 1 96 221 ILE A O 1
ATOM 1640 N N . CYS A 1 222 ? -9.453 9.781 -4.621 1 96.25 222 CYS A N 1
ATOM 1641 C CA . CYS A 1 222 ? -8.625 10.727 -5.363 1 96.25 222 CYS A CA 1
ATOM 1642 C C . CYS A 1 222 ? -9.25 12.109 -5.383 1 96.25 222 CYS A C 1
ATOM 1644 O O . CYS A 1 222 ? -8.57 13.109 -5.145 1 96.25 222 CYS A O 1
ATOM 1646 N N . GLN A 1 223 ? -10.547 12.148 -5.57 1 94.12 223 GLN A N 1
ATOM 1647 C CA . GLN A 1 223 ? -11.266 13.414 -5.645 1 94.12 223 GLN A CA 1
ATOM 1648 C C . GLN A 1 223 ? -11.328 14.086 -4.277 1 94.12 223 GLN A C 1
ATOM 1650 O O . GLN A 1 223 ? -11.172 15.305 -4.172 1 94.12 223 GLN A O 1
ATOM 1655 N N . GLU A 1 224 ? -11.516 13.359 -3.303 1 91.19 224 GLU A N 1
ATOM 1656 C CA . GLU A 1 224 ? -11.727 13.891 -1.959 1 91.19 224 GLU A CA 1
ATOM 1657 C C . GLU A 1 224 ? -10.43 14.469 -1.385 1 91.19 224 GLU A C 1
ATOM 1659 O O . GLU A 1 224 ? -10.469 15.359 -0.53 1 91.19 224 GLU A O 1
ATOM 1664 N N . VAL A 1 225 ? -9.328 13.945 -1.831 1 88.62 225 VAL A N 1
ATOM 1665 C CA . VAL A 1 225 ? -8.047 14.469 -1.373 1 88.62 225 VAL A CA 1
ATOM 1666 C C . VAL A 1 225 ? -7.785 15.828 -2.012 1 88.62 225 VAL A C 1
ATOM 1668 O O . VAL A 1 225 ? -6.961 16.609 -1.522 1 88.62 225 VAL A O 1
ATOM 1671 N N . GLN A 1 226 ? -8.531 16.125 -3.064 1 86.75 226 GLN A N 1
ATOM 1672 C CA . GLN A 1 226 ? -8.336 17.359 -3.824 1 86.75 226 GLN A CA 1
ATOM 1673 C C . GLN A 1 226 ? -9.227 18.484 -3.299 1 86.75 226 GLN A C 1
ATOM 1675 O O . GLN A 1 226 ? -10.398 18.25 -2.98 1 86.75 226 GLN A O 1
ATOM 1680 N N . THR A 1 227 ? -8.672 19.641 -3.096 1 77 227 THR A N 1
ATOM 1681 C CA . THR A 1 227 ? -9.484 20.828 -2.891 1 77 227 THR A CA 1
ATOM 1682 C C . THR A 1 227 ? -9.562 21.656 -4.172 1 77 227 THR A C 1
ATOM 1684 O O . THR A 1 227 ? -8.633 21.641 -4.988 1 77 227 THR A O 1
ATOM 1687 N N . ALA A 1 228 ? -10.711 22.297 -4.363 1 79 228 ALA A N 1
ATOM 1688 C CA . ALA A 1 228 ? -10.898 23.094 -5.57 1 79 228 ALA A CA 1
ATOM 1689 C C . ALA A 1 228 ? -9.812 24.172 -5.691 1 79 228 ALA A C 1
ATOM 1691 O O . ALA A 1 228 ? -9.625 24.984 -4.781 1 79 228 ALA A O 1
ATOM 1692 N N . GLY A 1 229 ? -9.117 24.062 -6.867 1 78.19 229 GLY A N 1
ATOM 1693 C CA . GLY A 1 229 ? -8.078 25.047 -7.121 1 78.19 229 GLY A CA 1
ATOM 1694 C C . GLY A 1 229 ? -6.809 24.797 -6.328 1 78.19 229 GLY A C 1
ATOM 1695 O O . GLY A 1 229 ? -5.883 25.609 -6.348 1 78.19 229 GLY A O 1
ATOM 1696 N N . GLY A 1 230 ? -6.742 23.609 -5.746 1 83.19 230 GLY A N 1
ATOM 1697 C CA . GLY A 1 230 ? -5.625 23.312 -4.867 1 83.19 230 GLY A CA 1
ATOM 1698 C C . GLY A 1 230 ? -4.445 22.688 -5.59 1 83.19 230 GLY A C 1
ATOM 1699 O O . GLY A 1 230 ? -4.438 22.609 -6.82 1 83.19 230 GLY A O 1
ATOM 1700 N N . THR A 1 231 ? -3.395 22.391 -4.82 1 84.25 231 THR A N 1
ATOM 1701 C CA . THR A 1 231 ? -2.15 21.844 -5.348 1 84.25 231 THR A CA 1
ATOM 1702 C C . THR A 1 231 ? -2.367 20.438 -5.898 1 84.25 231 THR A C 1
ATOM 1704 O O . THR A 1 231 ? -1.873 20.109 -6.977 1 84.25 231 THR A O 1
ATOM 1707 N N . THR A 1 232 ? -3.168 19.688 -5.223 1 88.31 232 THR A N 1
ATOM 1708 C CA . THR A 1 232 ? -3.385 18.297 -5.594 1 88.31 232 THR A CA 1
ATOM 1709 C C . THR A 1 232 ? -4.176 18.203 -6.895 1 88.31 232 THR A C 1
ATOM 1711 O O . THR A 1 232 ? -3.906 17.328 -7.727 1 88.31 232 THR A O 1
ATOM 1714 N N . GLU A 1 233 ? -5.152 19.094 -7.008 1 91.69 233 GLU A N 1
ATOM 1715 C CA . GLU A 1 233 ? -5.926 19.109 -8.242 1 91.69 233 GLU A CA 1
ATOM 1716 C C . GLU A 1 233 ? -5.035 19.391 -9.453 1 91.69 233 GLU A C 1
ATOM 1718 O O . GLU A 1 233 ? -5.234 18.812 -10.523 1 91.69 233 GLU A O 1
ATOM 1723 N N . ARG A 1 234 ? -4.129 20.281 -9.289 1 91 234 ARG A N 1
ATOM 1724 C CA . ARG A 1 234 ? -3.207 20.609 -10.375 1 91 234 ARG A CA 1
ATOM 1725 C C . ARG A 1 234 ? -2.377 19.391 -10.766 1 91 234 ARG A C 1
ATOM 1727 O O . ARG A 1 234 ? -2.129 19.156 -11.953 1 91 234 ARG A O 1
ATOM 1734 N N . ALA A 1 235 ? -1.943 18.672 -9.844 1 93.81 235 ALA A N 1
ATOM 1735 C CA . ALA A 1 235 ? -1.153 17.469 -10.109 1 93.81 235 ALA A CA 1
ATOM 1736 C C . ALA A 1 235 ? -1.967 16.438 -10.891 1 93.81 235 ALA A C 1
ATOM 1738 O O . ALA A 1 235 ? -1.493 15.891 -11.883 1 93.81 235 ALA A O 1
ATOM 1739 N N . ILE A 1 236 ? -3.191 16.156 -10.461 1 96.38 236 ILE A N 1
ATOM 1740 C CA . ILE A 1 236 ? -4.039 15.148 -11.094 1 96.38 236 ILE A CA 1
ATOM 1741 C C . ILE A 1 236 ? -4.391 15.594 -12.516 1 96.38 236 ILE A C 1
ATOM 1743 O O . ILE A 1 236 ? -4.398 14.773 -13.438 1 96.38 236 ILE A O 1
ATOM 1747 N N . ARG A 1 237 ? -4.656 16.891 -12.633 1 94.56 237 ARG A N 1
ATOM 1748 C CA . ARG A 1 237 ? -4.938 17.422 -13.961 1 94.56 237 ARG A CA 1
ATOM 1749 C C . ARG A 1 237 ? -3.754 17.203 -14.898 1 94.56 237 ARG A C 1
ATOM 1751 O O . ARG A 1 237 ? -3.938 16.906 -16.078 1 94.56 237 ARG A O 1
ATOM 1758 N N . ALA A 1 238 ? -2.604 17.453 -14.383 1 94.75 238 ALA A N 1
ATOM 1759 C CA . ALA A 1 238 ? -1.402 17.25 -15.188 1 94.75 238 ALA A CA 1
ATOM 1760 C C . ALA A 1 238 ? -1.281 15.781 -15.617 1 94.75 238 ALA A C 1
ATOM 1762 O O . ALA A 1 238 ? -0.941 15.5 -16.766 1 94.75 238 ALA A O 1
ATOM 1763 N N . LEU A 1 239 ? -1.546 14.82 -14.742 1 95.81 239 LEU A N 1
ATOM 1764 C CA . LEU A 1 239 ? -1.509 13.398 -15.055 1 95.81 239 LEU A CA 1
ATOM 1765 C C . LEU A 1 239 ? -2.555 13.055 -16.109 1 95.81 239 LEU A C 1
ATOM 1767 O O . LEU A 1 239 ? -2.264 12.32 -17.062 1 95.81 239 LEU A O 1
ATOM 1771 N N . ASP A 1 240 ? -3.738 13.609 -15.883 1 95.81 240 ASP A N 1
ATOM 1772 C CA . ASP A 1 240 ? -4.832 13.32 -16.797 1 95.81 240 ASP A CA 1
ATOM 1773 C C . ASP A 1 240 ? -4.527 13.859 -18.203 1 95.81 240 ASP A C 1
ATOM 1775 O O . ASP A 1 240 ? -4.793 13.195 -19.203 1 95.81 240 ASP A O 1
ATOM 1779 N N . ALA A 1 241 ? -4.008 15.055 -18.25 1 95 241 ALA A N 1
ATOM 1780 C CA . ALA A 1 241 ? -3.664 15.68 -19.516 1 95 241 ALA A CA 1
ATOM 1781 C C . ALA A 1 241 ? -2.615 14.859 -20.266 1 95 241 ALA A C 1
ATOM 1783 O O . ALA A 1 241 ? -2.604 14.836 -21.5 1 95 241 ALA A O 1
ATOM 1784 N N . ALA A 1 242 ? -1.832 14.148 -19.578 1 93.94 242 ALA A N 1
ATOM 1785 C CA . ALA A 1 242 ? -0.772 13.344 -20.172 1 93.94 242 ALA A CA 1
ATOM 1786 C C . ALA A 1 242 ? -1.259 11.922 -20.453 1 93.94 242 ALA A C 1
ATOM 1788 O O . ALA A 1 242 ? -0.503 11.086 -20.969 1 93.94 242 ALA A O 1
ATOM 1789 N N . GLY A 1 243 ? -2.523 11.594 -20.109 1 94.31 243 GLY A N 1
ATOM 1790 C CA . GLY A 1 243 ? -3.094 10.281 -20.359 1 94.31 243 GLY A CA 1
ATOM 1791 C C . GLY A 1 243 ? -2.553 9.211 -19.422 1 94.31 243 GLY A C 1
ATOM 1792 O O . GLY A 1 243 ? -2.256 8.102 -19.859 1 94.31 243 GLY A O 1
ATOM 1793 N N . PHE A 1 244 ? -2.406 9.562 -18.234 1 95.56 244 PHE A N 1
ATOM 1794 C CA . PHE A 1 244 ? -1.757 8.727 -17.234 1 95.56 244 PHE A CA 1
ATOM 1795 C C . PHE A 1 244 ? -2.414 7.355 -17.172 1 95.56 244 PHE A C 1
ATOM 1797 O O . PHE A 1 244 ? -1.734 6.332 -17.25 1 95.56 244 PHE A O 1
ATOM 1804 N N . LYS A 1 245 ? -3.723 7.207 -17 1 94.75 245 LYS A N 1
ATOM 1805 C CA . LYS A 1 245 ? -4.414 5.93 -16.891 1 94.75 245 LYS A CA 1
ATOM 1806 C C . LYS A 1 245 ? -4.254 5.105 -18.156 1 94.75 245 LYS A C 1
ATOM 1808 O O . LYS A 1 245 ? -4.062 3.889 -18.094 1 94.75 245 LYS A O 1
ATOM 1813 N N . GLY A 1 246 ? -4.352 5.816 -19.219 1 94.19 246 GLY A N 1
ATOM 1814 C CA . GLY A 1 246 ? -4.133 5.148 -20.484 1 94.19 246 GLY A CA 1
ATOM 1815 C C . GLY A 1 246 ? -2.748 4.539 -20.609 1 94.19 246 GLY A C 1
ATOM 1816 O O . GLY A 1 246 ? -2.59 3.457 -21.172 1 94.19 246 GLY A O 1
ATOM 1817 N N . LEU A 1 247 ? -1.771 5.277 -20.125 1 95.25 247 LEU A N 1
ATOM 1818 C CA . LEU A 1 247 ? -0.395 4.797 -20.141 1 95.25 247 LEU A CA 1
ATOM 1819 C C . LEU A 1 247 ? -0.249 3.529 -19.297 1 95.25 247 LEU A C 1
ATOM 1821 O O . LEU A 1 247 ? 0.407 2.574 -19.734 1 95.25 247 LEU A O 1
ATOM 1825 N N . VAL A 1 248 ? -0.843 3.492 -18.156 1 95.81 248 VAL A N 1
ATOM 1826 C CA . VAL A 1 248 ? -0.796 2.328 -17.266 1 95.81 248 VAL A CA 1
ATOM 1827 C C . VAL A 1 248 ? -1.477 1.142 -17.953 1 95.81 248 VAL A C 1
ATOM 1829 O O . VAL A 1 248 ? -0.928 0.037 -17.969 1 95.81 248 VAL A O 1
ATOM 1832 N N . ASN A 1 249 ? -2.609 1.373 -18.5 1 93.88 249 ASN A N 1
ATOM 1833 C CA . ASN A 1 249 ? -3.346 0.317 -19.188 1 93.88 249 ASN A CA 1
ATOM 1834 C C . ASN A 1 249 ? -2.572 -0.215 -20.391 1 93.88 249 ASN A C 1
ATOM 1836 O O . ASN A 1 249 ? -2.549 -1.423 -20.641 1 93.88 249 ASN A O 1
ATOM 1840 N N . ALA A 1 250 ? -1.964 0.697 -21.141 1 93.38 250 ALA A N 1
ATOM 1841 C CA . ALA A 1 250 ? -1.182 0.291 -22.297 1 93.38 250 ALA A CA 1
ATOM 1842 C C . ALA A 1 250 ? -0.005 -0.591 -21.891 1 93.38 250 ALA A C 1
ATOM 1844 O O . ALA A 1 250 ? 0.348 -1.534 -22.609 1 93.38 250 ALA A O 1
ATOM 1845 N N . ALA A 1 251 ? 0.62 -0.239 -20.828 1 94.06 251 ALA A N 1
ATOM 1846 C CA . ALA A 1 251 ? 1.725 -1.045 -20.328 1 94.06 251 ALA A CA 1
ATOM 1847 C C . ALA A 1 251 ? 1.256 -2.451 -19.953 1 94.06 251 ALA A C 1
ATOM 1849 O O . ALA A 1 251 ? 1.906 -3.439 -20.312 1 94.06 251 ALA A O 1
ATOM 1850 N N . LEU A 1 252 ? 0.132 -2.547 -19.266 1 92.44 252 LEU A N 1
ATOM 1851 C CA . LEU A 1 252 ? -0.417 -3.84 -18.875 1 92.44 252 LEU A CA 1
ATOM 1852 C C . LEU A 1 252 ? -0.863 -4.633 -20.094 1 92.44 252 LEU A C 1
ATOM 1854 O O . LEU A 1 252 ? -0.701 -5.855 -20.141 1 92.44 252 LEU A O 1
ATOM 1858 N N . ASP A 1 253 ? -1.359 -3.922 -21.062 1 89.81 253 ASP A N 1
ATOM 1859 C CA . ASP A 1 253 ? -1.731 -4.574 -22.312 1 89.81 253 ASP A CA 1
ATOM 1860 C C . ASP A 1 253 ? -0.507 -5.164 -23.016 1 89.81 253 ASP A C 1
ATOM 1862 O O . ASP A 1 253 ? -0.586 -6.238 -23.609 1 89.81 253 ASP A O 1
ATOM 1866 N N . ALA A 1 254 ? 0.531 -4.418 -23.016 1 89.38 254 ALA A N 1
ATOM 1867 C CA . ALA A 1 254 ? 1.772 -4.918 -23.594 1 89.38 254 ALA A CA 1
ATOM 1868 C C . ALA A 1 254 ? 2.221 -6.207 -22.906 1 89.38 254 ALA A C 1
ATOM 1870 O O . ALA A 1 254 ? 2.686 -7.137 -23.578 1 89.38 254 ALA A O 1
ATOM 1871 N N . ALA A 1 255 ? 2.09 -6.25 -21.625 1 87.25 255 ALA A N 1
ATOM 1872 C CA . ALA A 1 255 ? 2.414 -7.457 -20.875 1 87.25 255 ALA A CA 1
ATOM 1873 C C . ALA A 1 255 ? 1.487 -8.609 -21.25 1 87.25 255 ALA A C 1
ATOM 1875 O O . ALA A 1 255 ? 1.938 -9.742 -21.438 1 87.25 255 ALA A O 1
ATOM 1876 N N . ALA A 1 256 ? 0.212 -8.328 -21.312 1 82.94 256 ALA A N 1
ATOM 1877 C CA . ALA A 1 256 ? -0.77 -9.352 -21.656 1 82.94 256 ALA A CA 1
ATOM 1878 C C . ALA A 1 256 ? -0.491 -9.922 -23.047 1 82.94 256 ALA A C 1
ATOM 1880 O O . ALA A 1 256 ? -0.59 -11.133 -23.25 1 82.94 256 ALA A O 1
ATOM 1881 N N . ARG A 1 257 ? -0.195 -9.062 -23.984 1 83.06 257 ARG A N 1
ATOM 1882 C CA . ARG A 1 257 ? 0.117 -9.5 -25.328 1 83.06 257 ARG A CA 1
ATOM 1883 C C . ARG A 1 257 ? 1.342 -10.406 -25.359 1 83.06 257 ARG A C 1
ATOM 1885 O O . ARG A 1 257 ? 1.355 -11.422 -26.047 1 83.06 257 ARG A O 1
ATOM 1892 N N . ARG A 1 258 ? 2.309 -10 -24.656 1 81.31 258 ARG A N 1
ATOM 1893 C CA . ARG A 1 258 ? 3.518 -10.812 -24.562 1 81.31 258 ARG A CA 1
ATOM 1894 C C . ARG A 1 258 ? 3.215 -12.172 -23.953 1 81.31 258 ARG A C 1
ATOM 1896 O O . ARG A 1 258 ? 3.777 -13.188 -24.359 1 81.31 258 ARG A O 1
ATOM 1903 N N . SER A 1 259 ? 2.387 -12.211 -22.891 1 76.69 259 SER A N 1
ATOM 1904 C CA . SER A 1 259 ? 1.983 -13.461 -22.266 1 76.69 259 SER A CA 1
ATOM 1905 C C . SER A 1 259 ? 1.344 -14.406 -23.281 1 76.69 259 SER A C 1
ATOM 1907 O O . SER A 1 259 ? 1.634 -15.602 -23.297 1 76.69 259 SER A O 1
ATOM 1909 N N . ALA A 1 260 ? 0.509 -13.867 -24.094 1 74 260 ALA A N 1
ATOM 1910 C CA . ALA A 1 260 ? -0.157 -14.648 -25.125 1 74 260 ALA A CA 1
ATOM 1911 C C . ALA A 1 260 ? 0.852 -15.203 -26.125 1 74 260 ALA A C 1
ATOM 1913 O O . ALA A 1 260 ? 0.712 -16.328 -26.594 1 74 260 ALA A O 1
ATOM 1914 N N . GLU A 1 261 ? 1.845 -14.391 -26.422 1 75.88 261 GLU A N 1
ATOM 1915 C CA . GLU A 1 261 ? 2.891 -14.805 -27.359 1 75.88 261 GLU A CA 1
ATOM 1916 C C . GLU A 1 261 ? 3.695 -15.977 -26.797 1 75.88 261 GLU A C 1
ATOM 1918 O O . GLU A 1 261 ? 4.078 -16.891 -27.531 1 75.88 261 GLU A O 1
ATOM 1923 N N . LEU A 1 262 ? 3.955 -15.891 -25.516 1 70.06 262 LEU A N 1
ATOM 1924 C CA . LEU A 1 262 ? 4.75 -16.938 -24.875 1 70.06 262 LEU A CA 1
ATOM 1925 C C . LEU A 1 262 ? 3.971 -18.234 -24.781 1 70.06 262 LEU A C 1
ATOM 1927 O O . LEU A 1 262 ? 4.566 -19.312 -24.75 1 70.06 262 LEU A O 1
ATOM 1931 N N . GLY A 1 263 ? 2.676 -18.234 -24.609 1 63.66 263 GLY A N 1
ATOM 1932 C CA . GLY A 1 263 ? 1.846 -19.422 -24.547 1 63.66 263 GLY A CA 1
ATOM 1933 C C . GLY A 1 263 ? 1.688 -20.109 -25.891 1 63.66 263 GLY A C 1
ATOM 1934 O O . GLY A 1 263 ? 1.271 -21.266 -25.969 1 63.66 263 GLY A O 1
ATOM 1935 N N . GLN A 1 264 ? 1.963 -19.422 -27.031 1 58.06 264 GLN A N 1
ATOM 1936 C CA . GLN A 1 264 ? 1.921 -20.016 -28.359 1 58.06 264 GLN A CA 1
ATOM 1937 C C . GLN A 1 264 ? 3.244 -20.703 -28.703 1 58.06 264 GLN A C 1
ATOM 1939 O O . GLN A 1 264 ? 3.26 -21.75 -29.328 1 58.06 264 GLN A O 1
ATOM 1944 N N . MET B 1 1 ? -0.649 16.484 34.375 1 55.34 1 MET B N 1
ATOM 1945 C CA . MET B 1 1 ? -0.475 15.875 33.062 1 55.34 1 MET B CA 1
ATOM 1946 C C . MET B 1 1 ? -0.749 16.891 31.938 1 55.34 1 MET B C 1
ATOM 1948 O O . MET B 1 1 ? -1.519 17.828 32.125 1 55.34 1 MET B O 1
ATOM 1952 N N . LYS B 1 2 ? 0.084 16.938 30.859 1 85.75 2 LYS B N 1
ATOM 1953 C CA . LYS B 1 2 ? 0.022 17.875 29.734 1 85.75 2 LYS B CA 1
ATOM 1954 C C . LYS B 1 2 ? -1.288 17.719 28.969 1 85.75 2 LYS B C 1
ATOM 1956 O O . LYS B 1 2 ? -1.739 16.609 28.719 1 85.75 2 LYS B O 1
ATOM 1961 N N . THR B 1 3 ? -2.105 18.891 29.109 1 94.31 3 THR B N 1
ATOM 1962 C CA . THR B 1 3 ? -3.34 18.891 28.344 1 94.31 3 THR B CA 1
ATOM 1963 C C . THR B 1 3 ? -3.07 19.312 26.891 1 94.31 3 THR B C 1
ATOM 1965 O O . THR B 1 3 ? -2.27 20.219 26.641 1 94.31 3 THR B O 1
ATOM 1968 N N . ILE B 1 4 ? -3.738 18.625 26 1 97.31 4 ILE B N 1
ATOM 1969 C CA . ILE B 1 4 ? -3.637 18.969 24.578 1 97.31 4 ILE B CA 1
ATOM 1970 C C . ILE B 1 4 ? -4.93 19.625 24.109 1 97.31 4 ILE B C 1
ATOM 1972 O O . 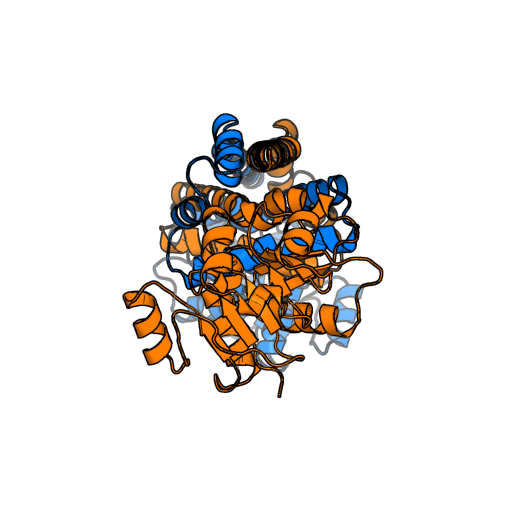ILE B 1 4 ? -6.016 19.062 24.281 1 97.31 4 ILE B O 1
ATOM 1976 N N . TYR B 1 5 ? -4.785 20.828 23.625 1 97.75 5 TYR B N 1
ATOM 1977 C CA . TYR B 1 5 ? -5.914 21.562 23.062 1 97.75 5 TYR B CA 1
ATOM 1978 C C . TYR B 1 5 ? -5.938 21.453 21.547 1 97.75 5 TYR B C 1
ATOM 1980 O O . TYR B 1 5 ? -5.027 21.938 20.859 1 97.75 5 TYR B O 1
ATOM 1988 N N . MET B 1 6 ? -6.965 20.844 21.016 1 98.31 6 MET B N 1
ATOM 1989 C CA . MET B 1 6 ? -7.164 20.75 19.562 1 98.31 6 MET B CA 1
ATOM 1990 C C . MET B 1 6 ? -8.047 21.891 19.062 1 98.31 6 MET B C 1
ATOM 1992 O O . MET B 1 6 ? -9.258 21.891 19.281 1 98.31 6 MET B O 1
ATOM 1996 N N . VAL B 1 7 ? -7.41 22.828 18.406 1 98.12 7 VAL B N 1
ATOM 1997 C CA . VAL B 1 7 ? -8.172 23.938 17.859 1 98.12 7 VAL B CA 1
ATOM 1998 C C . VAL B 1 7 ? -8.562 23.641 16.422 1 98.12 7 VAL B C 1
ATOM 2000 O O . VAL B 1 7 ? -7.742 23.734 15.508 1 98.12 7 VAL B O 1
ATOM 2003 N N . GLY B 1 8 ? -9.805 23.391 16.203 1 96.88 8 GLY B N 1
ATOM 2004 C CA . GLY B 1 8 ? -10.281 22.859 14.938 1 96.88 8 GLY B CA 1
ATOM 2005 C C . GLY B 1 8 ? -10.344 21.344 14.922 1 96.88 8 GLY B C 1
ATOM 2006 O O . GLY B 1 8 ? -9.32 20.672 14.781 1 96.88 8 GLY B O 1
ATOM 2007 N N . ALA B 1 9 ? -11.555 20.844 14.961 1 95.88 9 ALA B N 1
ATOM 2008 C CA . ALA B 1 9 ? -11.742 19.391 15.023 1 95.88 9 ALA B CA 1
ATOM 2009 C C . ALA B 1 9 ? -12.5 18.891 13.805 1 95.88 9 ALA B C 1
ATOM 2011 O O . ALA B 1 9 ? -13.5 18.172 13.938 1 95.88 9 ALA B O 1
ATOM 2012 N N . GLY B 1 10 ? -11.977 19.344 12.695 1 92.31 10 GLY B N 1
ATOM 2013 C CA . GLY B 1 10 ? -12.492 18.812 11.453 1 92.31 10 GLY B CA 1
ATOM 2014 C C . GLY B 1 10 ? -11.867 17.484 11.07 1 92.31 10 GLY B C 1
ATOM 2015 O O . GLY B 1 10 ? -11.703 16.609 11.922 1 92.31 10 GLY B O 1
ATOM 2016 N N . HIS B 1 11 ? -11.555 17.281 9.82 1 86.94 11 HIS B N 1
ATOM 2017 C CA . HIS B 1 11 ? -11.039 16.016 9.336 1 86.94 11 HIS B CA 1
ATOM 2018 C C . HIS B 1 11 ? -9.68 15.688 9.953 1 86.94 11 HIS B C 1
ATOM 2020 O O . HIS B 1 11 ? -9.531 14.672 10.633 1 86.94 11 HIS B O 1
ATOM 2026 N N . MET B 1 12 ? -8.75 16.594 9.75 1 90.81 12 MET B N 1
ATOM 2027 C CA . MET B 1 12 ? -7.398 16.328 10.242 1 90.81 12 MET B CA 1
ATOM 2028 C C . MET B 1 12 ? -7.348 16.422 11.758 1 90.81 12 MET B C 1
ATOM 2030 O O . MET B 1 12 ? -6.758 15.57 12.422 1 90.81 12 MET B O 1
ATOM 2034 N N . GLY B 1 13 ? -7.965 17.531 12.289 1 95.62 13 GLY B N 1
ATOM 2035 C CA . GLY B 1 13 ? -8.031 17.641 13.734 1 95.62 13 GLY B CA 1
ATOM 2036 C C . GLY B 1 13 ? -8.703 16.453 14.398 1 95.62 13 GLY B C 1
ATOM 2037 O O . GLY B 1 13 ? -8.258 15.992 15.445 1 95.62 13 GLY B O 1
ATOM 2038 N N . GLY B 1 14 ? -9.727 16 13.789 1 96.06 14 GLY B N 1
ATOM 2039 C CA . GLY B 1 14 ? -10.43 14.836 14.305 1 96.06 14 GLY B CA 1
ATOM 2040 C C . GLY B 1 14 ? -9.578 13.578 14.273 1 96.06 14 GLY B C 1
ATOM 2041 O O . GLY B 1 14 ? -9.594 12.797 15.227 1 96.06 14 GLY B O 1
ATOM 2042 N N . ALA B 1 15 ? -8.859 13.367 13.219 1 95.44 15 ALA B N 1
ATOM 2043 C CA . ALA B 1 15 ? -7.977 12.211 13.102 1 95.44 15 ALA B CA 1
ATOM 2044 C C . ALA B 1 15 ? -6.941 12.203 14.227 1 95.44 15 ALA B C 1
ATOM 2046 O O . ALA B 1 15 ? -6.684 11.164 14.836 1 95.44 15 ALA B O 1
ATOM 2047 N N . ILE B 1 16 ? -6.422 13.328 14.469 1 96.94 16 ILE B N 1
ATOM 2048 C CA . ILE B 1 16 ? -5.414 13.453 15.516 1 96.94 16 ILE B CA 1
ATOM 2049 C C . ILE B 1 16 ? -6.047 13.18 16.875 1 96.94 16 ILE B C 1
ATOM 2051 O O . ILE B 1 16 ? -5.492 12.438 17.688 1 96.94 16 ILE B O 1
ATOM 2055 N N . LEU B 1 17 ? -7.223 13.742 17.062 1 96.75 17 LEU B N 1
ATOM 2056 C CA . LEU B 1 17 ? -7.93 13.562 18.328 1 96.75 17 LEU B CA 1
ATOM 2057 C C . LEU B 1 17 ? -8.188 12.086 18.609 1 96.75 17 LEU B C 1
ATOM 2059 O O . LEU B 1 17 ? -7.938 11.594 19.703 1 96.75 17 LEU B O 1
ATOM 2063 N N . LEU B 1 18 ? -8.703 11.445 17.656 1 96.06 18 LEU B N 1
ATOM 2064 C CA . LEU B 1 18 ? -9.039 10.039 17.812 1 96.06 18 LEU B CA 1
ATOM 2065 C C . LEU B 1 18 ? -7.781 9.203 18.031 1 96.06 18 LEU B C 1
ATOM 2067 O O . LEU B 1 18 ? -7.789 8.25 18.812 1 96.06 18 LEU B O 1
ATOM 2071 N N . GLY B 1 19 ? -6.742 9.539 17.281 1 96.06 19 GLY B N 1
ATOM 2072 C CA . GLY B 1 19 ? -5.465 8.883 17.5 1 96.06 19 GLY B CA 1
ATOM 2073 C C . GLY B 1 19 ? -4.941 9.062 18.922 1 96.06 19 GLY B C 1
ATOM 2074 O O . GLY B 1 19 ? -4.48 8.109 19.547 1 96.06 19 GLY B O 1
ATOM 2075 N N . LEU B 1 20 ? -5.023 10.258 19.391 1 96.31 20 LEU B N 1
ATOM 2076 C CA . LEU B 1 20 ? -4.551 10.562 20.734 1 96.31 20 LEU B CA 1
ATOM 2077 C C . LEU B 1 20 ? -5.398 9.859 21.797 1 96.31 20 LEU B C 1
ATOM 2079 O O . LEU B 1 20 ? -4.867 9.352 22.781 1 96.31 20 LEU B O 1
ATOM 2083 N N . LYS B 1 21 ? -6.684 9.867 21.594 1 95.81 21 LYS B N 1
ATOM 2084 C CA . LYS B 1 21 ? -7.57 9.164 22.516 1 95.81 21 LYS B CA 1
ATOM 2085 C C . LYS B 1 21 ? -7.195 7.691 22.625 1 95.81 21 LYS B C 1
ATOM 2087 O O . LYS B 1 21 ? -7.188 7.129 23.734 1 95.81 21 LYS B O 1
ATOM 2092 N N . ALA B 1 22 ? -6.969 7.117 21.5 1 93.44 22 ALA B N 1
ATOM 2093 C CA . ALA B 1 22 ? -6.586 5.707 21.484 1 93.44 22 ALA B CA 1
ATOM 2094 C C . ALA B 1 22 ? -5.273 5.488 22.234 1 93.44 22 ALA B C 1
ATOM 2096 O O . ALA B 1 22 ? -5.113 4.492 22.953 1 93.44 22 ALA B O 1
ATOM 2097 N N . TYR B 1 23 ? -4.363 6.355 22.031 1 91.06 23 TYR B N 1
ATOM 2098 C CA . TYR B 1 23 ? -3.053 6.254 22.672 1 91.06 23 TYR B CA 1
ATOM 2099 C C . TYR B 1 23 ? -3.162 6.43 24.172 1 91.06 23 TYR B C 1
ATOM 2101 O O . TYR B 1 23 ? -2.594 5.645 24.938 1 91.06 23 TYR B O 1
ATOM 2109 N N . PHE B 1 24 ? -3.928 7.441 24.641 1 90.94 24 PHE B N 1
ATOM 2110 C CA . PHE B 1 24 ? -4.055 7.746 26.062 1 90.94 24 PHE B CA 1
ATOM 2111 C C . PHE B 1 24 ? -5.129 6.879 26.703 1 90.94 24 PHE B C 1
ATOM 2113 O O . PHE B 1 24 ? -5.242 6.836 27.922 1 90.94 24 PHE B O 1
ATOM 2120 N N . LYS B 1 25 ? -5.867 6.145 25.906 1 88.25 25 LYS B N 1
ATOM 2121 C CA . LYS B 1 25 ? -6.957 5.266 26.312 1 88.25 25 LYS B CA 1
ATOM 2122 C C . LYS B 1 25 ? -8.062 6.047 27.031 1 88.25 25 LYS B C 1
ATOM 2124 O O . LYS B 1 25 ? -8.898 5.461 27.719 1 88.25 25 LYS B O 1
ATOM 2129 N N . SER B 1 26 ? -7.938 7.484 26.984 1 88.88 26 SER B N 1
ATOM 2130 C CA . SER B 1 26 ? -8.969 8.359 27.531 1 88.88 26 SER B CA 1
ATOM 2131 C C . SER B 1 26 ? -8.898 9.75 26.906 1 88.88 26 SER B C 1
ATOM 2133 O O . SER B 1 26 ? -7.887 10.117 26.297 1 88.88 26 SER B O 1
ATOM 2135 N N . ALA B 1 27 ? -9.977 10.469 27.047 1 90.5 27 ALA B N 1
ATOM 2136 C CA . ALA B 1 27 ? -10.039 11.836 26.531 1 90.5 27 ALA B CA 1
ATOM 2137 C C . ALA B 1 27 ? -9.805 12.859 27.641 1 90.5 27 ALA B C 1
ATOM 2139 O O . ALA B 1 27 ? -10.008 14.055 27.438 1 90.5 27 ALA B O 1
ATOM 2140 N N . THR B 1 28 ? -9.367 12.516 28.75 1 89.5 28 THR B N 1
ATOM 2141 C CA . THR B 1 28 ? -9.312 13.352 29.953 1 89.5 28 THR B CA 1
ATOM 2142 C C . THR B 1 28 ? -8.367 14.531 29.734 1 89.5 28 THR B C 1
ATOM 2144 O O . THR B 1 28 ? -8.633 15.641 30.203 1 89.5 28 THR B O 1
ATOM 2147 N N . ASP B 1 29 ? -7.371 14.266 29 1 92.88 29 ASP B N 1
ATOM 2148 C CA . ASP B 1 29 ? -6.375 15.32 28.828 1 92.88 29 ASP B CA 1
ATOM 2149 C C . ASP B 1 29 ? -6.453 15.922 27.422 1 92.88 29 ASP B C 1
ATOM 2151 O O . ASP B 1 29 ? -5.484 16.5 26.938 1 92.88 29 ASP B O 1
ATOM 2155 N N . LEU B 1 30 ? -7.566 15.797 26.828 1 97.19 30 LEU B N 1
ATOM 2156 C CA . LEU B 1 30 ? -7.797 16.312 25.484 1 97.19 30 LEU B CA 1
ATOM 2157 C C . LEU B 1 30 ? -8.969 17.297 25.469 1 97.19 30 LEU B C 1
ATOM 2159 O O . LEU B 1 30 ? -10.055 16.969 25.953 1 97.19 30 LEU B O 1
ATOM 2163 N N . ARG B 1 31 ? -8.711 18.5 25.016 1 97.62 31 ARG B N 1
ATOM 2164 C CA . ARG B 1 31 ? -9.742 19.531 24.906 1 97.62 31 ARG B CA 1
ATOM 2165 C C . ARG B 1 31 ? -9.984 19.922 23.453 1 97.62 31 ARG B C 1
ATOM 2167 O O . ARG B 1 31 ? -9.039 20.094 22.688 1 97.62 31 ARG B O 1
ATOM 2174 N N . VAL B 1 32 ? -11.266 20 23.109 1 98.38 32 VAL B N 1
ATOM 2175 C CA . VAL B 1 32 ? -11.617 20.312 21.734 1 98.38 32 VAL B CA 1
ATOM 2176 C C . VAL B 1 32 ? -12.141 21.75 21.656 1 98.38 32 VAL B C 1
ATOM 2178 O O . VAL B 1 32 ? -13.078 22.125 22.359 1 98.38 32 VAL B O 1
ATOM 2181 N N . ILE B 1 33 ? -11.484 22.531 20.875 1 98.25 33 ILE B N 1
ATOM 2182 C CA . ILE B 1 33 ? -11.938 23.891 20.594 1 98.25 33 ILE B CA 1
ATOM 2183 C C . ILE B 1 33 ? -12.57 23.938 19.203 1 98.25 33 ILE B C 1
ATOM 2185 O O . ILE B 1 33 ? -11.859 23.906 18.203 1 98.25 33 ILE B O 1
ATOM 2189 N N . GLU B 1 34 ? -13.867 24.062 19.125 1 97.62 34 GLU B N 1
ATOM 2190 C CA . GLU B 1 34 ? -14.641 23.953 17.891 1 97.62 34 GLU B CA 1
ATOM 2191 C C . GLU B 1 34 ? -15.828 24.906 17.891 1 97.62 34 GLU B C 1
ATOM 2193 O O . GLU B 1 34 ? -16.656 24.875 18.797 1 97.62 34 GLU B O 1
ATOM 2198 N N . ILE B 1 35 ? -15.914 25.672 16.812 1 96 35 ILE B N 1
ATOM 2199 C CA . ILE B 1 35 ? -16.922 26.734 16.781 1 96 35 ILE B CA 1
ATOM 2200 C C . ILE B 1 35 ? -18.188 26.203 16.125 1 96 35 ILE B C 1
ATOM 2202 O O . ILE B 1 35 ? -19.281 26.75 16.344 1 96 35 ILE B O 1
ATOM 2206 N N . ASP B 1 36 ? -18.047 25.203 15.25 1 96.38 36 ASP B N 1
ATOM 2207 C CA . ASP B 1 36 ? -19.234 24.594 14.648 1 96.38 36 ASP B CA 1
ATOM 2208 C C . ASP B 1 36 ? -20.031 23.812 15.68 1 96.38 36 ASP B C 1
ATOM 2210 O O . ASP B 1 36 ? -19.547 22.828 16.234 1 96.38 36 ASP B O 1
ATOM 2214 N N . THR B 1 37 ? -21.234 24.172 15.852 1 96.62 37 THR B N 1
ATOM 2215 C CA . THR B 1 37 ? -22.062 23.609 16.906 1 96.62 37 THR B CA 1
ATOM 2216 C C . THR B 1 37 ? -22.312 22.125 16.688 1 96.62 37 THR B C 1
ATOM 2218 O O . THR B 1 37 ? -22.234 21.328 17.625 1 96.62 37 THR B O 1
ATOM 2221 N N . GLN B 1 38 ? -22.609 21.781 15.508 1 97.38 38 GLN B N 1
ATOM 2222 C CA . GLN B 1 38 ? -22.891 20.375 15.211 1 97.38 38 GLN B CA 1
ATOM 2223 C C . GLN B 1 38 ? -21.656 19.516 15.453 1 97.38 38 GLN B C 1
ATOM 2225 O O . GLN B 1 38 ? -21.75 18.469 16.094 1 97.38 38 GLN B O 1
ATOM 2230 N N . ARG B 1 39 ? -20.562 19.922 15 1 96.81 39 ARG B N 1
ATOM 2231 C CA . ARG B 1 39 ? -19.328 19.188 15.195 1 96.81 39 ARG B CA 1
ATOM 2232 C C . ARG B 1 39 ? -18.969 19.094 16.688 1 96.81 39 ARG B C 1
ATOM 2234 O O . ARG B 1 39 ? -18.516 18.062 17.156 1 96.81 39 ARG B O 1
ATOM 2241 N N . SER B 1 40 ? -19.141 20.203 17.359 1 97.38 40 SER B N 1
ATOM 2242 C CA . SER B 1 40 ? -18.891 20.219 18.797 1 97.38 40 SER B CA 1
ATOM 2243 C C . SER B 1 40 ? -19.75 19.172 19.516 1 97.38 40 SER B C 1
ATOM 2245 O O . SER B 1 40 ? -19.234 18.438 20.375 1 97.38 40 SER B O 1
ATOM 2247 N N . ASN B 1 41 ? -20.984 19.078 19.156 1 97.69 41 ASN B N 1
ATOM 2248 C CA . ASN B 1 41 ? -21.875 18.109 19.75 1 97.69 41 ASN B CA 1
ATOM 2249 C C . ASN B 1 41 ? -21.438 16.672 19.453 1 97.69 41 ASN B C 1
ATOM 2251 O O . ASN B 1 41 ? -21.516 15.812 20.328 1 97.69 41 ASN B O 1
ATOM 2255 N N . ASP B 1 42 ? -21.047 16.484 18.25 1 97.31 42 ASP B N 1
ATOM 2256 C CA . ASP B 1 42 ? -20.562 15.172 17.859 1 97.31 42 ASP B CA 1
ATOM 2257 C C . ASP B 1 42 ? -19.375 14.742 18.719 1 97.31 42 ASP B C 1
ATOM 2259 O O . ASP B 1 42 ? -19.297 13.586 19.141 1 97.31 42 ASP B O 1
ATOM 2263 N N . TRP B 1 43 ? -18.438 15.641 18.953 1 98.06 43 TRP B N 1
ATOM 2264 C CA . TRP B 1 43 ? -17.25 15.328 19.734 1 98.06 43 TRP B CA 1
ATOM 2265 C C . TRP B 1 43 ? -17.609 15.133 21.203 1 98.06 43 TRP B C 1
ATOM 2267 O O . TRP B 1 43 ? -17.031 14.281 21.891 1 98.06 43 TRP B O 1
ATOM 2277 N N . ARG B 1 44 ? -18.562 15.891 21.734 1 97.38 44 ARG B N 1
ATOM 2278 C CA . ARG B 1 44 ? -19.047 15.68 23.094 1 97.38 44 ARG B CA 1
ATOM 2279 C C . ARG B 1 44 ? -19.625 14.273 23.25 1 97.38 44 ARG B C 1
ATOM 2281 O O . ARG B 1 44 ? -19.391 13.617 24.266 1 97.38 44 ARG B O 1
ATOM 2288 N N . ALA B 1 45 ? -20.328 13.891 22.234 1 97 45 ALA B N 1
ATOM 2289 C CA . ALA B 1 45 ? -20.938 12.562 22.25 1 97 45 ALA B CA 1
ATOM 2290 C C . ALA B 1 45 ? -19.875 11.469 22.281 1 97 45 ALA B C 1
ATOM 2292 O O . ALA B 1 45 ? -20.125 10.367 22.797 1 97 45 ALA B O 1
ATOM 2293 N N . LYS B 1 46 ? -18.75 11.789 21.797 1 95.62 46 LYS B N 1
ATOM 2294 C CA . LYS B 1 46 ? -17.656 10.828 21.766 1 95.62 46 LYS B CA 1
ATOM 2295 C C . LYS B 1 46 ? -16.844 10.883 23.047 1 95.62 46 LYS B C 1
ATOM 2297 O O . LYS B 1 46 ? -15.828 10.188 23.188 1 95.62 46 LYS B O 1
ATOM 2302 N N . GLY B 1 47 ? -17.219 11.82 23.938 1 96.06 47 GLY B N 1
ATOM 2303 C CA . GLY B 1 47 ? -16.609 11.844 25.266 1 96.06 47 GLY B CA 1
ATOM 2304 C C . GLY B 1 47 ? -15.586 12.945 25.438 1 96.06 47 GLY B C 1
ATOM 2305 O O . GLY B 1 47 ? -14.867 12.977 26.438 1 96.06 47 GLY B O 1
ATOM 2306 N N . PHE B 1 48 ? -15.508 13.844 24.484 1 97.56 48 PHE B N 1
ATOM 2307 C CA . PHE B 1 48 ? -14.531 14.914 24.594 1 97.56 48 PHE B CA 1
ATOM 2308 C C . PHE B 1 48 ? -15.141 16.141 25.25 1 97.56 48 PHE B C 1
ATOM 2310 O O . PHE B 1 48 ? -16.344 16.406 25.109 1 97.56 48 PHE B O 1
ATOM 2317 N N . GLU B 1 49 ? -14.297 16.859 26.016 1 97.25 49 GLU B N 1
ATOM 2318 C CA . GLU B 1 49 ? -14.688 18.188 26.453 1 97.25 49 GLU B CA 1
ATOM 2319 C C . GLU B 1 49 ? -14.492 19.219 25.344 1 97.25 49 GLU B C 1
ATOM 2321 O O . GLU B 1 49 ? -13.406 19.328 24.781 1 97.25 49 GLU B O 1
ATOM 2326 N N . THR B 1 50 ? -15.555 19.922 25.062 1 97.94 50 THR B N 1
ATOM 2327 C CA . THR B 1 50 ? -15.508 20.844 23.938 1 97.94 50 THR B CA 1
ATOM 2328 C C . THR B 1 50 ? -15.828 22.266 24.391 1 97.94 50 THR B C 1
ATOM 2330 O O . THR B 1 50 ? -16.578 22.469 25.359 1 97.94 50 THR B O 1
ATOM 2333 N N . SER B 1 51 ? -15.219 23.25 23.844 1 97.69 51 SER B N 1
ATOM 2334 C CA . SER B 1 51 ? -15.5 24.672 24.031 1 97.69 51 SER B CA 1
ATOM 2335 C C . SER B 1 51 ? -15.312 25.453 22.719 1 97.69 51 SER B C 1
ATOM 2337 O O . SER B 1 51 ? -14.734 24.922 21.766 1 97.69 51 SER B O 1
ATOM 2339 N N . SER B 1 52 ? -15.836 26.641 22.641 1 97.12 52 SER B N 1
ATOM 2340 C CA . SER B 1 52 ? -15.695 27.469 21.438 1 97.12 52 SER B CA 1
ATOM 2341 C C . SER B 1 52 ? -14.43 28.312 21.5 1 97.12 52 SER B C 1
ATOM 2343 O O . SER B 1 52 ? -13.977 28.844 20.484 1 97.12 52 SER B O 1
ATOM 2345 N N . ARG B 1 53 ? -13.898 28.453 22.703 1 96.5 53 ARG B N 1
ATOM 2346 C CA . ARG B 1 53 ? -12.672 29.234 22.875 1 96.5 53 ARG B CA 1
ATOM 2347 C C . ARG B 1 53 ? -11.836 28.672 24.031 1 96.5 53 ARG B C 1
ATOM 2349 O O . ARG B 1 53 ? -12.32 27.875 24.828 1 96.5 53 ARG B O 1
ATOM 2356 N N . ILE B 1 54 ? -10.625 29.047 24.016 1 96.88 54 ILE B N 1
ATOM 2357 C CA . ILE B 1 54 ? -9.727 28.672 25.094 1 96.88 54 ILE B CA 1
ATOM 2358 C C . ILE B 1 54 ? -9.758 29.75 26.172 1 96.88 54 ILE B C 1
ATOM 2360 O O . ILE B 1 54 ? -9.461 30.922 25.906 1 96.88 54 ILE B O 1
ATOM 2364 N N . GLN B 1 55 ? -10.039 29.391 27.375 1 93.12 55 GLN B N 1
ATOM 2365 C CA . GLN B 1 55 ? -10.141 30.375 28.453 1 93.12 55 GLN B CA 1
ATOM 2366 C C . GLN B 1 55 ? -8.805 30.531 29.172 1 93.12 55 GLN B C 1
ATOM 2368 O O . GLN B 1 55 ? -8.414 31.656 29.516 1 93.12 55 GLN B O 1
ATOM 2373 N N . THR B 1 56 ? -8.203 29.422 29.484 1 93.69 56 THR B N 1
ATOM 2374 C CA . THR B 1 56 ? -6.926 29.453 30.188 1 93.69 56 THR B CA 1
ATOM 2375 C C . THR B 1 56 ? -6 28.344 29.688 1 93.69 56 THR B C 1
ATOM 2377 O O . THR B 1 56 ? -6.465 27.312 29.219 1 93.69 56 THR B O 1
ATOM 2380 N N . LEU B 1 57 ? -4.754 28.641 29.672 1 95.44 57 LEU B N 1
ATOM 2381 C CA . LEU B 1 57 ? -3.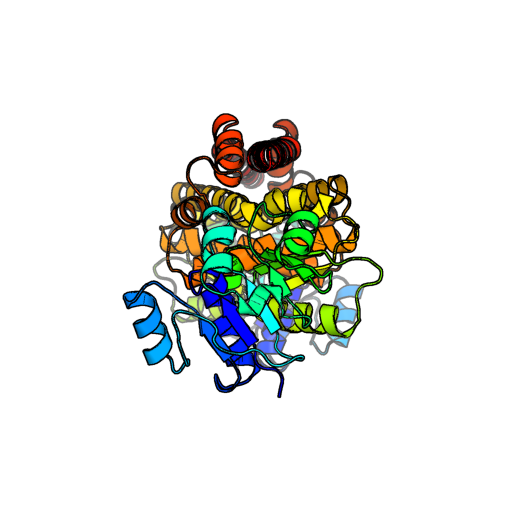711 27.672 29.328 1 95.44 57 LEU B CA 1
ATOM 2382 C C . LEU B 1 57 ? -2.654 27.594 30.422 1 95.44 57 LEU B C 1
ATOM 2384 O O . LEU B 1 57 ? -2.234 28.625 30.953 1 95.44 57 LEU B O 1
ATOM 2388 N N . GLN B 1 58 ? -2.354 26.438 30.75 1 94.25 58 GLN B N 1
ATOM 2389 C CA . GLN B 1 58 ? -1.188 26.234 31.594 1 94.25 58 GLN B CA 1
ATOM 2390 C C . GLN B 1 58 ? 0.098 26.203 30.781 1 94.25 58 GLN B C 1
ATOM 2392 O O . GLN B 1 58 ? 0.067 25.938 29.578 1 94.25 58 GLN B O 1
ATOM 2397 N N . PRO B 1 59 ? 1.234 26.422 31.422 1 91.62 59 PRO B N 1
ATOM 2398 C CA . PRO B 1 59 ? 2.5 26.547 30.703 1 91.62 59 PRO B CA 1
ATOM 2399 C C . PRO B 1 59 ? 2.861 25.281 29.922 1 91.62 59 PRO B C 1
ATOM 2401 O O . PRO B 1 59 ? 3.49 25.375 28.859 1 91.62 59 PRO B O 1
ATOM 2404 N N . GLN B 1 60 ? 2.484 24.188 30.406 1 91.69 60 GLN B N 1
ATOM 2405 C CA . GLN B 1 60 ? 2.918 22.953 29.766 1 91.69 60 GLN B CA 1
ATOM 2406 C C . GLN B 1 60 ? 1.877 22.438 28.781 1 91.69 60 GLN B C 1
ATOM 2408 O O . GLN B 1 60 ? 2.084 21.422 28.125 1 91.69 60 GLN B O 1
ATOM 2413 N N . ASP B 1 61 ? 0.767 23.156 28.656 1 95.88 61 ASP B N 1
ATOM 2414 C CA . ASP B 1 61 ? -0.282 22.734 27.734 1 95.88 61 ASP B CA 1
ATOM 2415 C C . ASP B 1 61 ? 0.198 22.812 26.281 1 95.88 61 ASP B C 1
ATOM 2417 O O . ASP B 1 61 ? 0.946 23.719 25.922 1 95.88 61 ASP B O 1
ATOM 2421 N N . CYS B 1 62 ? -0.194 21.828 25.531 1 96.81 62 CYS B N 1
ATOM 2422 C CA . CYS B 1 62 ? 0.114 21.812 24.094 1 96.81 62 CYS B CA 1
ATOM 2423 C C . CYS B 1 62 ? -1.107 22.219 23.281 1 96.81 62 CYS B C 1
ATOM 2425 O O . CYS B 1 62 ? -2.213 21.734 23.531 1 96.81 62 CYS B O 1
ATOM 2427 N N . VAL B 1 63 ? -0.884 23.094 22.312 1 97.69 63 VAL B N 1
ATOM 2428 C CA . VAL B 1 63 ? -1.982 23.531 21.469 1 97.69 63 VAL B CA 1
ATOM 2429 C C . VAL B 1 63 ? -1.735 23.078 20.031 1 97.69 63 VAL B C 1
ATOM 2431 O O . VAL B 1 63 ? -0.66 23.312 19.469 1 97.69 63 VAL B O 1
ATOM 2434 N N . VAL B 1 64 ? -2.693 22.406 19.453 1 98.25 64 VAL B N 1
ATOM 2435 C CA . VAL B 1 64 ? -2.637 21.969 18.062 1 98.25 64 VAL B CA 1
ATOM 2436 C C . VAL B 1 64 ? -3.572 22.844 17.219 1 98.25 64 VAL B C 1
ATOM 2438 O O . VAL B 1 64 ? -4.777 22.891 17.484 1 98.25 64 VAL B O 1
ATOM 2441 N N . LEU B 1 65 ? -3.016 23.484 16.281 1 97.69 65 LEU B N 1
ATOM 2442 C CA . LEU B 1 65 ? -3.789 24.344 15.391 1 97.69 65 LEU B CA 1
ATOM 2443 C C . LEU B 1 65 ? -4.176 23.578 14.125 1 97.69 65 LEU B C 1
ATOM 2445 O O . LEU B 1 65 ? -3.322 23.312 13.273 1 97.69 65 LEU B O 1
ATOM 2449 N N . ALA B 1 66 ? -5.43 23.328 13.961 1 96.94 66 ALA B N 1
ATOM 2450 C CA . ALA B 1 66 ? -5.922 22.531 12.844 1 96.94 66 ALA B CA 1
ATOM 2451 C C . ALA B 1 66 ? -7.141 23.172 12.195 1 96.94 66 ALA B C 1
ATOM 2453 O O . ALA B 1 66 ? -8.094 22.484 11.82 1 96.94 66 ALA B O 1
ATOM 2454 N N . VAL B 1 67 ? -7.188 24.484 12.086 1 95.44 67 VAL B N 1
ATOM 2455 C CA . VAL B 1 67 ? -8.242 25.219 11.398 1 95.44 67 VAL B CA 1
ATOM 2456 C C . VAL B 1 67 ? -7.82 25.5 9.961 1 95.44 67 VAL B C 1
ATOM 2458 O O . VAL B 1 67 ? -6.641 25.406 9.625 1 95.44 67 VAL B O 1
ATOM 2461 N N . PRO B 1 68 ? -8.781 25.797 9.133 1 90.56 68 PRO B N 1
ATOM 2462 C CA . PRO B 1 68 ? -8.367 26.297 7.816 1 90.56 68 PRO B CA 1
ATOM 2463 C C . PRO B 1 68 ? -7.445 27.5 7.906 1 90.56 68 PRO B C 1
ATOM 2465 O O . PRO B 1 68 ? -7.668 28.391 8.727 1 90.56 68 PRO B O 1
ATOM 2468 N N . PRO B 1 69 ? -6.449 27.531 7.062 1 90.56 69 PRO B N 1
ATOM 2469 C CA . PRO B 1 69 ? -5.473 28.609 7.145 1 90.56 69 PRO B CA 1
ATOM 2470 C C . PRO B 1 69 ? -6.117 30 7.066 1 90.56 69 PRO B C 1
ATOM 2472 O O . PRO B 1 69 ? -5.676 30.922 7.746 1 90.56 69 PRO B O 1
ATOM 2475 N N . GLN B 1 70 ? -7.184 30.047 6.301 1 89.75 70 GLN B N 1
ATOM 2476 C CA . GLN B 1 70 ? -7.852 31.328 6.105 1 89.75 70 GLN B CA 1
ATOM 2477 C C . GLN B 1 70 ? -8.531 31.797 7.387 1 89.75 70 GLN B C 1
ATOM 2479 O O . GLN B 1 70 ? -8.852 32.969 7.531 1 89.75 70 GLN B O 1
ATOM 2484 N N . GLN B 1 71 ? -8.68 30.922 8.289 1 93.5 71 GLN B N 1
ATOM 2485 C CA . GLN B 1 71 ? -9.391 31.234 9.523 1 93.5 71 GLN B CA 1
ATOM 2486 C C . GLN B 1 71 ? -8.422 31.453 10.68 1 93.5 71 GLN B C 1
ATOM 2488 O O . GLN B 1 71 ? -8.836 31.734 11.797 1 93.5 71 GLN B O 1
ATOM 2493 N N . PHE B 1 72 ? -7.133 31.375 10.445 1 95.56 72 PHE B N 1
ATOM 2494 C CA . PHE B 1 72 ? -6.113 31.375 11.484 1 95.56 72 PHE B CA 1
ATOM 2495 C C . PHE B 1 72 ? -6.172 32.656 12.289 1 95.56 72 PHE B C 1
ATOM 2497 O O . PHE B 1 72 ? -6.297 32.656 13.516 1 95.56 72 PHE B O 1
ATOM 2504 N N . GLU B 1 73 ? -6.172 33.781 11.641 1 95.06 73 GLU B N 1
ATOM 2505 C CA . GLU B 1 73 ? -6.137 35.062 12.328 1 95.06 73 GLU B CA 1
ATOM 2506 C C . GLU B 1 73 ? -7.418 35.312 13.125 1 95.06 73 GLU B C 1
ATOM 2508 O O . GLU B 1 73 ? -7.375 35.812 14.242 1 95.06 73 GLU B O 1
ATOM 2513 N N . ASN B 1 74 ? -8.555 34.969 12.477 1 95.75 74 ASN B N 1
ATOM 2514 C CA . ASN B 1 74 ? -9.82 35.094 13.195 1 95.75 74 ASN B CA 1
ATOM 2515 C C . ASN B 1 74 ? -9.852 34.188 14.43 1 95.75 74 ASN B C 1
ATOM 2517 O O . ASN B 1 74 ? -10.367 34.594 15.477 1 95.75 74 ASN B O 1
ATOM 2521 N N . MET B 1 75 ? -9.32 33.031 14.258 1 96.38 75 MET B N 1
ATOM 2522 C CA . MET B 1 75 ? -9.25 32.094 15.359 1 96.38 75 MET B CA 1
ATOM 2523 C C . MET B 1 75 ? -8.367 32.625 16.484 1 96.38 75 MET B C 1
ATOM 2525 O O . MET B 1 75 ? -8.719 32.5 17.656 1 96.38 75 MET B O 1
ATOM 2529 N N . LEU B 1 76 ? -7.293 33.25 16.172 1 96.31 76 LEU B N 1
ATOM 2530 C CA . LEU B 1 76 ? -6.395 33.844 17.156 1 96.31 76 LEU B CA 1
ATOM 2531 C C . LEU B 1 76 ? -7.074 34.969 17.922 1 96.31 76 LEU B C 1
ATOM 2533 O O . LEU B 1 76 ? -6.938 35.094 19.141 1 96.31 76 LEU B O 1
ATOM 2537 N N . ALA B 1 77 ? -7.785 35.75 17.125 1 95.81 77 ALA B N 1
ATOM 2538 C CA . ALA B 1 77 ? -8.492 36.875 17.734 1 95.81 77 ALA B CA 1
ATOM 2539 C C . ALA B 1 77 ? -9.523 36.406 18.75 1 95.81 77 ALA B C 1
ATOM 2541 O O . ALA B 1 77 ? -9.758 37.062 19.766 1 95.81 77 ALA B O 1
ATOM 2542 N N . ALA B 1 78 ? -10.102 35.312 18.453 1 96 78 ALA B N 1
ATOM 2543 C CA . ALA B 1 78 ? -11.141 34.75 19.312 1 96 78 ALA B CA 1
ATOM 2544 C C . ALA B 1 78 ? -10.531 34.062 20.516 1 96 78 ALA B C 1
ATOM 2546 O O . ALA B 1 78 ? -11.234 33.75 21.484 1 96 78 ALA B O 1
ATOM 2547 N N . ASN B 1 79 ? -9.203 33.781 20.484 1 97.06 79 ASN B N 1
ATOM 2548 C CA . ASN B 1 79 ? -8.5 33.094 21.562 1 97.06 79 ASN B CA 1
ATOM 2549 C C . ASN B 1 79 ? -7.246 33.875 21.984 1 97.06 79 ASN B C 1
ATOM 2551 O O . ASN B 1 79 ? -6.133 33.344 21.859 1 97.06 79 ASN B O 1
ATOM 2555 N N . PRO B 1 80 ? -7.43 34.969 22.578 1 94.38 80 PRO B N 1
ATOM 2556 C CA . PRO B 1 80 ? -6.289 35.844 22.859 1 94.38 80 PRO B CA 1
ATOM 2557 C C . PRO B 1 80 ? -5.273 35.219 23.812 1 94.38 80 PRO B C 1
ATOM 2559 O O . PRO B 1 80 ? -4.098 35.594 23.812 1 94.38 80 PRO B O 1
ATOM 2562 N N . VAL B 1 81 ? -5.645 34.25 24.594 1 95.62 81 VAL B N 1
ATOM 2563 C CA . VAL B 1 81 ? -4.746 33.594 25.547 1 95.62 81 VAL B CA 1
ATOM 2564 C C . VAL B 1 81 ? -3.609 32.906 24.781 1 95.62 81 VAL B C 1
ATOM 2566 O O . VAL B 1 81 ? -2.525 32.688 25.344 1 95.62 81 VAL B O 1
ATOM 2569 N N . LEU B 1 82 ? -3.838 32.594 23.547 1 95.38 82 LEU B N 1
ATOM 2570 C CA . LEU B 1 82 ? -2.834 31.906 22.734 1 95.38 82 LEU B CA 1
ATOM 2571 C C . LEU B 1 82 ? -1.622 32.812 22.5 1 95.38 82 LEU B C 1
ATOM 2573 O O . LEU B 1 82 ? -0.494 32.312 22.406 1 95.38 82 LEU B O 1
ATOM 2577 N N . CYS B 1 83 ? -1.837 34.062 22.406 1 92.75 83 CYS B N 1
ATOM 2578 C CA . CYS B 1 83 ? -0.75 35 22.172 1 92.75 83 CYS B CA 1
ATOM 2579 C C . CYS B 1 83 ? 0.129 35.156 23.406 1 92.75 83 CYS B C 1
ATOM 2581 O O . CYS B 1 83 ? 1.26 35.625 23.312 1 92.75 83 CYS B O 1
ATOM 2583 N N . ARG B 1 84 ? -0.419 34.719 24.562 1 93.19 84 ARG B N 1
ATOM 2584 C CA . ARG B 1 84 ? 0.334 34.812 25.812 1 93.19 84 ARG B CA 1
ATOM 2585 C C . ARG B 1 84 ? 0.939 33.469 26.188 1 93.19 84 ARG B C 1
ATOM 2587 O O . ARG B 1 84 ? 1.769 33.375 27.094 1 93.19 84 ARG B O 1
ATOM 2594 N N . HIS B 1 85 ? 0.498 32.469 25.438 1 94.44 85 HIS B N 1
ATOM 2595 C CA . HIS B 1 85 ? 0.987 31.125 25.688 1 94.44 85 HIS B CA 1
ATOM 2596 C C . HIS B 1 85 ? 2.443 30.984 25.266 1 94.44 85 HIS B C 1
ATOM 2598 O O . HIS B 1 85 ? 2.848 31.516 24.234 1 94.44 85 HIS B O 1
ATOM 2604 N N . ARG B 1 86 ? 3.236 30.266 26.125 1 93.62 86 ARG B N 1
ATOM 2605 C CA . ARG B 1 86 ? 4.641 30.062 25.797 1 93.62 86 ARG B CA 1
ATOM 2606 C C . ARG B 1 86 ? 4.977 28.578 25.703 1 93.62 86 ARG B C 1
ATOM 2608 O O . ARG B 1 86 ? 6.129 28.203 25.484 1 93.62 86 ARG B O 1
ATOM 2615 N N . GLY B 1 87 ? 3.957 27.719 25.875 1 94.12 87 GLY B N 1
ATOM 2616 C CA . GLY B 1 87 ? 4.117 26.281 25.719 1 94.12 87 GLY B CA 1
ATOM 2617 C C . GLY B 1 87 ? 4.121 25.828 24.266 1 94.12 87 GLY B C 1
ATOM 2618 O O . GLY B 1 87 ? 4.113 26.672 23.359 1 94.12 87 GLY B O 1
ATOM 2619 N N . PRO B 1 88 ? 4.207 24.547 24.062 1 96.31 88 PRO B N 1
ATOM 2620 C CA . PRO B 1 88 ? 4.316 24 22.703 1 96.31 88 PRO B CA 1
ATOM 2621 C C . PRO B 1 88 ? 3.062 24.25 21.859 1 96.31 88 PRO B C 1
ATOM 2623 O O . PRO B 1 88 ? 1.945 24.047 22.344 1 96.31 88 PRO B O 1
ATOM 2626 N N . VAL B 1 89 ? 3.285 24.734 20.625 1 97.38 89 VAL B N 1
ATOM 2627 C CA . VAL B 1 89 ? 2.219 24.891 19.641 1 97.38 89 VAL B CA 1
ATOM 2628 C C . VAL B 1 89 ? 2.578 24.109 18.375 1 97.38 89 VAL B C 1
ATOM 2630 O O . VAL B 1 89 ? 3.695 24.219 17.875 1 97.38 89 VAL B O 1
ATOM 2633 N N . VAL B 1 90 ? 1.632 23.281 17.938 1 97.62 90 VAL B N 1
ATOM 2634 C CA . VAL B 1 90 ? 1.803 22.5 16.719 1 97.62 90 VAL B CA 1
ATOM 2635 C C . VAL B 1 90 ? 0.753 22.906 15.688 1 97.62 90 VAL B C 1
ATOM 2637 O O . VAL B 1 90 ? -0.448 22.859 15.961 1 97.62 90 VAL B O 1
ATOM 2640 N N . SER B 1 91 ? 1.221 23.25 14.57 1 96.81 91 SER B N 1
ATOM 2641 C CA . SER B 1 91 ? 0.293 23.641 13.516 1 96.81 91 SER B CA 1
ATOM 2642 C C . SER B 1 91 ? 0.289 22.625 12.383 1 96.81 91 SER B C 1
ATOM 2644 O O . SER B 1 91 ? 1.35 22.203 11.914 1 96.81 91 SER B O 1
ATOM 2646 N N . VAL B 1 92 ? -0.882 22.266 11.922 1 94.44 92 VAL B N 1
ATOM 2647 C CA . VAL B 1 92 ? -1.014 21.391 10.766 1 94.44 92 VAL B CA 1
ATOM 2648 C C . VAL B 1 92 ? -1.722 22.141 9.633 1 94.44 92 VAL B C 1
ATOM 2650 O O . VAL B 1 92 ? -2.332 21.516 8.758 1 94.44 92 VAL B O 1
ATOM 2653 N N . MET B 1 93 ? -1.695 23.5 9.719 1 90.19 93 MET B N 1
ATOM 2654 C CA . MET B 1 93 ? -2.338 24.344 8.711 1 90.19 93 MET B CA 1
ATOM 2655 C C . MET B 1 93 ? -1.454 24.5 7.48 1 90.19 93 MET B C 1
ATOM 2657 O O . MET B 1 93 ? -0.295 24.906 7.586 1 90.19 93 MET B O 1
ATOM 2661 N N . ALA B 1 94 ? -2.051 24.219 6.375 1 82.12 94 ALA B N 1
ATOM 2662 C CA . ALA B 1 94 ? -1.329 24.344 5.113 1 82.12 94 ALA B CA 1
ATOM 2663 C C . ALA B 1 94 ? -1.039 25.812 4.781 1 82.12 94 ALA B C 1
ATOM 2665 O O . ALA B 1 94 ? -1.885 26.672 4.996 1 82.12 94 ALA B O 1
ATOM 2666 N N . GLY B 1 95 ? 0.172 26.047 4.332 1 81.81 95 GLY B N 1
ATOM 2667 C CA . GLY B 1 95 ? 0.491 27.344 3.738 1 81.81 95 GLY B CA 1
ATOM 2668 C C . GLY B 1 95 ? 0.938 28.375 4.754 1 81.81 95 GLY B C 1
ATOM 2669 O O . GLY B 1 95 ? 1.395 29.453 4.387 1 81.81 95 GLY B O 1
ATOM 2670 N N . ILE B 1 96 ? 0.723 28.125 6.062 1 89.25 96 ILE B N 1
ATOM 2671 C CA . ILE B 1 96 ? 1.162 29.078 7.09 1 89.25 96 ILE B CA 1
ATOM 2672 C C . ILE B 1 96 ? 2.609 28.781 7.477 1 89.25 96 ILE B C 1
ATOM 2674 O O . ILE B 1 96 ? 2.91 27.703 8.008 1 89.25 96 ILE B O 1
ATOM 2678 N N . THR B 1 97 ? 3.439 29.688 7.266 1 91.5 97 THR B N 1
ATOM 2679 C CA . THR B 1 97 ? 4.867 29.469 7.473 1 91.5 97 THR B CA 1
ATOM 2680 C C . THR B 1 97 ? 5.203 29.484 8.961 1 91.5 97 THR B C 1
ATOM 2682 O O . THR B 1 97 ? 4.43 30 9.773 1 91.5 97 THR B O 1
ATOM 2685 N N . HIS B 1 98 ? 6.34 28.906 9.25 1 94.94 98 HIS B N 1
ATOM 2686 C CA . HIS B 1 98 ? 6.836 28.938 10.625 1 94.94 98 HIS B CA 1
ATOM 2687 C C . HIS B 1 98 ? 7.02 30.375 11.102 1 94.94 98 HIS B C 1
ATOM 2689 O O . HIS B 1 98 ? 6.648 30.719 12.227 1 94.94 98 HIS B O 1
ATOM 2695 N N . ALA B 1 99 ? 7.555 31.219 10.266 1 94.44 99 ALA B N 1
ATOM 2696 C CA . ALA B 1 99 ? 7.773 32.625 10.602 1 94.44 99 ALA B CA 1
ATOM 2697 C C . ALA B 1 99 ? 6.457 33.312 10.938 1 94.44 99 ALA B C 1
ATOM 2699 O O . ALA B 1 99 ? 6.391 34.125 11.875 1 94.44 99 ALA B O 1
ATOM 2700 N N . THR B 1 100 ? 5.461 33.031 10.109 1 93.94 100 THR B N 1
ATOM 2701 C CA . THR B 1 100 ? 4.148 33.625 10.352 1 93.94 100 THR B CA 1
ATOM 2702 C C . THR B 1 100 ? 3.588 33.156 11.695 1 93.94 100 THR B C 1
ATOM 2704 O O . THR B 1 100 ? 3.041 33.969 12.453 1 93.94 100 THR B O 1
ATOM 2707 N N . LEU B 1 101 ? 3.725 31.891 11.977 1 96.31 101 LEU B N 1
ATOM 2708 C CA . LEU B 1 101 ? 3.266 31.344 13.25 1 96.31 101 LEU B CA 1
ATOM 2709 C C . LEU B 1 101 ? 3.965 32.031 14.422 1 96.31 101 LEU B C 1
ATOM 2711 O O . LEU B 1 101 ? 3.309 32.469 15.359 1 96.31 101 LEU B O 1
ATOM 2715 N N . VAL B 1 102 ? 5.254 32.156 14.336 1 96.31 102 VAL B N 1
ATOM 2716 C CA . VAL B 1 102 ? 6.059 32.75 15.398 1 96.31 102 VAL B CA 1
ATOM 2717 C C . VAL B 1 102 ? 5.652 34.188 15.602 1 96.31 102 VAL B C 1
ATOM 2719 O O . VAL B 1 102 ? 5.48 34.656 16.734 1 96.31 102 VAL B O 1
ATOM 2722 N N . ARG B 1 103 ? 5.516 34.875 14.523 1 95.94 103 ARG B N 1
ATOM 2723 C CA . ARG B 1 103 ? 5.156 36.281 14.586 1 95.94 103 ARG B CA 1
ATOM 2724 C C . ARG B 1 103 ? 3.799 36.469 15.258 1 95.94 103 ARG B C 1
ATOM 2726 O O . ARG B 1 103 ? 3.65 37.312 16.141 1 95.94 103 ARG B O 1
ATOM 2733 N N . LEU B 1 104 ? 2.855 35.688 14.859 1 95.06 104 LEU B N 1
ATOM 2734 C CA . LEU B 1 104 ? 1.484 35.875 15.32 1 95.06 104 LEU B CA 1
ATOM 2735 C C . LEU B 1 104 ? 1.299 35.312 16.734 1 95.06 104 LEU B C 1
ATOM 2737 O O . LEU B 1 104 ? 0.487 35.844 17.5 1 95.06 104 LEU B O 1
ATOM 2741 N N . LEU B 1 105 ? 2.045 34.312 17.062 1 96.06 105 LEU B N 1
ATOM 2742 C CA . LEU B 1 105 ? 1.926 33.719 18.375 1 96.06 105 LEU B CA 1
ATOM 2743 C C . LEU B 1 105 ? 2.854 34.375 19.375 1 96.06 105 LEU B C 1
ATOM 2745 O O . LEU B 1 105 ? 2.664 34.281 20.594 1 96.06 105 LEU B O 1
ATOM 2749 N N . GLY B 1 106 ? 3.967 35 18.906 1 93.94 106 GLY B N 1
ATOM 2750 C CA . GLY B 1 106 ? 4.848 35.812 19.734 1 93.94 106 GLY B CA 1
ATOM 2751 C C . GLY B 1 106 ? 5.965 35 20.375 1 93.94 106 GLY B C 1
ATOM 2752 O O . GLY B 1 106 ? 6.582 35.438 21.344 1 93.94 106 GLY B O 1
ATOM 2753 N N . HIS B 1 107 ? 6.152 33.75 19.969 1 92.38 107 HIS B N 1
ATOM 2754 C CA . HIS B 1 107 ? 7.23 32.906 20.469 1 92.38 107 HIS B CA 1
ATOM 2755 C C . HIS B 1 107 ? 7.613 31.828 19.453 1 92.38 107 HIS B C 1
ATOM 2757 O O . HIS B 1 107 ? 6.93 31.656 18.438 1 92.38 107 HIS B O 1
ATOM 2763 N N . ASP B 1 108 ? 8.703 31.016 19.781 1 92.38 108 ASP B N 1
ATOM 2764 C CA . ASP B 1 108 ? 9.227 30.109 18.766 1 92.38 108 ASP B CA 1
ATOM 2765 C C . ASP B 1 108 ? 9.07 28.656 19.172 1 92.38 108 ASP B C 1
ATOM 2767 O O . ASP B 1 108 ? 9.617 27.766 18.531 1 92.38 108 ASP B O 1
ATOM 2771 N N . ALA B 1 109 ? 8.344 28.469 20.25 1 95.25 109 ALA B N 1
ATOM 2772 C CA . ALA B 1 109 ? 8.031 27.094 20.609 1 95.25 109 ALA B CA 1
ATOM 2773 C C . ALA B 1 109 ? 6.906 26.531 19.75 1 95.25 109 ALA B C 1
ATOM 2775 O O . ALA B 1 109 ? 5.891 26.047 20.266 1 95.25 109 ALA B O 1
ATOM 2776 N N . VAL B 1 110 ? 7.191 26.578 18.422 1 96.88 110 VAL B N 1
ATOM 2777 C CA . VAL B 1 110 ? 6.152 26.266 17.438 1 96.88 110 VAL B CA 1
ATOM 2778 C C . VAL B 1 110 ? 6.688 25.281 16.422 1 96.88 110 VAL B C 1
ATOM 2780 O O . VAL B 1 110 ? 7.844 25.375 15.992 1 96.88 110 VAL B O 1
ATOM 2783 N N . VAL B 1 111 ? 5.848 24.281 16.109 1 97.5 111 VAL B N 1
ATOM 2784 C CA . VAL B 1 111 ? 6.129 23.297 15.055 1 97.5 111 VAL B CA 1
ATOM 2785 C C . VAL B 1 111 ? 5.164 23.5 13.891 1 97.5 111 VAL B C 1
ATOM 2787 O O . VAL B 1 111 ? 3.961 23.703 14.094 1 97.5 111 VAL B O 1
ATOM 2790 N N . ARG B 1 112 ? 5.703 23.562 12.703 1 95.81 112 ARG B N 1
ATOM 2791 C CA . ARG B 1 112 ? 4.902 23.531 11.484 1 95.81 112 ARG B CA 1
ATOM 2792 C C . ARG B 1 112 ? 4.863 22.141 10.875 1 95.81 112 ARG B C 1
ATOM 2794 O O . ARG B 1 112 ? 5.902 21.5 10.688 1 95.81 112 ARG B O 1
ATOM 2801 N N . ALA B 1 113 ? 3.674 21.641 10.555 1 95.12 113 ALA B N 1
ATOM 2802 C CA . ALA B 1 113 ? 3.566 20.281 10.047 1 95.12 113 ALA B CA 1
ATOM 2803 C C . ALA B 1 113 ? 2.506 20.188 8.953 1 95.12 113 ALA B C 1
ATOM 2805 O O . ALA B 1 113 ? 1.621 21.047 8.859 1 95.12 113 ALA B O 1
ATOM 2806 N N . ILE B 1 114 ? 2.648 19.219 8.117 1 91.5 114 ILE B N 1
ATOM 2807 C CA . ILE B 1 114 ? 1.653 18.922 7.09 1 91.5 114 ILE B CA 1
ATOM 2808 C C . ILE B 1 114 ? 1.342 17.422 7.09 1 91.5 114 ILE B C 1
ATOM 2810 O O . ILE B 1 114 ? 2.133 16.609 6.59 1 91.5 114 ILE B O 1
ATOM 2814 N N . PRO B 1 115 ? 0.246 17.062 7.637 1 93.88 115 PRO B N 1
ATOM 2815 C CA . PRO B 1 115 ? -0.215 15.68 7.52 1 93.88 115 PRO B CA 1
ATOM 2816 C C . PRO B 1 115 ? -0.958 15.414 6.211 1 93.88 115 PRO B C 1
ATOM 2818 O O . PRO B 1 115 ? -1.034 16.297 5.352 1 93.88 115 PRO B O 1
ATOM 2821 N N . ASN B 1 116 ? -1.359 14.148 6.02 1 93.56 116 ASN B N 1
ATOM 2822 C CA . ASN B 1 116 ? -2.137 13.789 4.836 1 93.56 116 ASN B CA 1
ATOM 2823 C C . ASN B 1 116 ? -3.344 12.93 5.199 1 93.56 116 ASN B C 1
ATOM 2825 O O . ASN B 1 116 ? -3.504 12.531 6.355 1 93.56 116 ASN B O 1
ATOM 2829 N N . THR B 1 117 ? -4.195 12.68 4.32 1 94.25 117 THR B N 1
ATOM 2830 C CA . THR B 1 117 ? -5.52 12.125 4.578 1 94.25 117 THR B CA 1
ATOM 2831 C C . THR B 1 117 ? -5.414 10.711 5.141 1 94.25 117 THR B C 1
ATOM 2833 O O . THR B 1 117 ? -6.215 10.312 5.988 1 94.25 117 THR B O 1
ATOM 2836 N N . PRO B 1 118 ? -4.457 9.914 4.766 1 97.25 118 PRO B N 1
ATOM 2837 C CA . PRO B 1 118 ? -4.379 8.578 5.363 1 97.25 118 PRO B CA 1
ATOM 2838 C C . PRO B 1 118 ? -4.211 8.625 6.879 1 97.25 118 PRO B C 1
ATOM 2840 O O . PRO B 1 118 ? -4.336 7.594 7.547 1 97.25 118 PRO B O 1
ATOM 2843 N N . SER B 1 119 ? -3.912 9.82 7.391 1 96.81 119 SER B N 1
ATOM 2844 C CA . SER B 1 119 ? -3.871 10.008 8.836 1 96.81 119 SER B CA 1
ATOM 2845 C C . SER B 1 119 ? -5.203 9.633 9.484 1 96.81 119 SER B C 1
ATOM 2847 O O . SER B 1 119 ? -5.242 9.234 10.648 1 96.81 119 SER B O 1
ATOM 2849 N N . GLU B 1 120 ? -6.227 9.688 8.703 1 94.88 120 GLU B N 1
ATOM 2850 C CA . GLU B 1 120 ? -7.57 9.367 9.188 1 94.88 120 GLU B CA 1
ATOM 2851 C C . GLU B 1 120 ? -7.66 7.926 9.664 1 94.88 120 GLU B C 1
ATOM 2853 O O . GLU B 1 120 ? -8.523 7.586 10.477 1 94.88 120 GLU B O 1
ATOM 2858 N N . VAL B 1 121 ? -6.758 7.086 9.18 1 96.38 121 VAL B N 1
ATOM 2859 C CA . VAL B 1 121 ? -6.762 5.68 9.578 1 96.38 121 VAL B CA 1
ATOM 2860 C C . VAL B 1 121 ? -5.414 5.312 10.188 1 96.38 121 VAL B C 1
ATOM 2862 O O . VAL B 1 121 ? -4.957 4.172 10.055 1 96.38 121 VAL B O 1
ATOM 2865 N N . ALA B 1 122 ? -4.77 6.301 10.664 1 96.75 122 ALA B N 1
ATOM 2866 C CA . ALA B 1 122 ? -3.52 6.16 11.406 1 96.75 122 ALA B CA 1
ATOM 2867 C C . ALA B 1 122 ? -2.416 5.598 10.516 1 96.75 122 ALA B C 1
ATOM 2869 O O . ALA B 1 122 ? -1.544 4.863 10.992 1 96.75 122 ALA B O 1
ATOM 2870 N N . GLN B 1 123 ? -2.477 5.863 9.234 1 97.31 123 GLN B N 1
ATOM 2871 C CA . GLN B 1 123 ? -1.48 5.398 8.273 1 97.31 123 GLN B CA 1
ATOM 2872 C C . GLN B 1 123 ? -0.955 6.555 7.422 1 97.31 123 GLN B C 1
ATOM 2874 O O . GLN B 1 123 ? -0.647 6.375 6.242 1 97.31 123 GLN B O 1
ATOM 2879 N N . GLY B 1 124 ? -0.952 7.68 7.973 1 97 124 GLY B N 1
ATOM 2880 C CA . GLY B 1 124 ? -0.561 8.883 7.254 1 97 124 GLY B CA 1
ATOM 2881 C C . GLY B 1 124 ? 0.934 9.141 7.289 1 97 124 GLY B C 1
ATOM 2882 O O . GLY B 1 124 ? 1.694 8.336 7.832 1 97 124 GLY B O 1
ATOM 2883 N N . VAL B 1 125 ? 1.33 10.172 6.59 1 95.94 125 VAL B N 1
ATOM 2884 C CA . VAL B 1 125 ? 2.65 10.789 6.652 1 95.94 125 VAL B CA 1
ATOM 2885 C C . VAL B 1 125 ? 2.52 12.242 7.094 1 95.94 125 VAL B C 1
ATOM 2887 O O . VAL B 1 125 ? 1.713 12.992 6.543 1 95.94 125 VAL B O 1
ATOM 2890 N N . THR B 1 126 ? 3.258 12.562 8.117 1 95.88 126 THR B N 1
ATOM 2891 C CA . THR B 1 126 ? 3.322 13.953 8.562 1 95.88 126 THR B CA 1
ATOM 2892 C C . THR B 1 126 ? 4.754 14.477 8.508 1 95.88 126 THR B C 1
ATOM 2894 O O . THR B 1 126 ? 5.637 13.961 9.195 1 95.88 126 THR B O 1
ATOM 2897 N N . MET B 1 127 ? 4.977 15.422 7.688 1 93.25 127 MET B N 1
ATOM 2898 C CA . MET B 1 127 ? 6.25 16.141 7.688 1 93.25 127 MET B CA 1
ATOM 2899 C C . MET B 1 127 ? 6.172 17.391 8.562 1 93.25 127 MET B C 1
ATOM 2901 O O . MET B 1 127 ? 5.199 18.141 8.492 1 93.25 127 MET B O 1
ATOM 2905 N N . TYR B 1 128 ? 7.215 17.547 9.398 1 95.25 128 TYR B N 1
ATOM 2906 C CA . TYR B 1 128 ? 7.121 18.703 10.273 1 95.25 128 TYR B CA 1
ATOM 2907 C C . TYR B 1 128 ? 8.477 19.375 10.438 1 95.25 128 TYR B C 1
ATOM 2909 O O . TYR B 1 128 ? 9.516 18.75 10.242 1 95.25 128 TYR B O 1
ATOM 2917 N N . TYR B 1 129 ? 8.414 20.641 10.68 1 94.94 129 TYR B N 1
ATOM 2918 C CA . TYR B 1 129 ? 9.602 21.469 10.836 1 94.94 129 TYR B CA 1
ATOM 2919 C C . TYR B 1 129 ? 9.586 22.188 12.18 1 94.94 129 TYR B C 1
ATOM 2921 O O . TYR B 1 129 ? 8.547 22.672 12.625 1 94.94 129 TYR B O 1
ATOM 2929 N N . ALA B 1 130 ? 10.695 22.172 12.852 1 95.19 130 ALA B N 1
ATOM 2930 C CA . ALA B 1 130 ? 11.047 23 14 1 95.19 130 ALA B CA 1
ATOM 2931 C C . ALA B 1 130 ? 12.5 23.469 13.906 1 95.19 130 ALA B C 1
ATOM 2933 O O . ALA B 1 130 ? 13.336 22.797 13.297 1 95.19 130 ALA B O 1
ATOM 2934 N N . PRO B 1 131 ? 12.688 24.656 14.453 1 92.62 131 PRO B N 1
ATOM 2935 C CA . PRO B 1 131 ? 14.07 25.125 14.398 1 92.62 131 PRO B CA 1
ATOM 2936 C C . PRO B 1 131 ? 15.062 24.125 14.984 1 92.62 131 PRO B C 1
ATOM 2938 O O . PRO B 1 131 ? 14.695 23.297 15.82 1 92.62 131 PRO B O 1
ATOM 2941 N N . SER B 1 132 ? 16.281 24.188 14.461 1 91.12 132 SER B N 1
ATOM 2942 C CA . SER B 1 132 ? 17.312 23.234 14.859 1 91.12 132 SER B CA 1
ATOM 2943 C C . SER B 1 132 ? 17.562 23.281 16.359 1 91.12 132 SER B C 1
ATOM 2945 O O . SER B 1 132 ? 17.938 22.266 16.969 1 91.12 132 SER B O 1
ATOM 2947 N N . ASP B 1 133 ? 17.344 24.391 16.922 1 92.06 133 ASP B N 1
ATOM 2948 C CA . ASP B 1 133 ? 17.625 24.547 18.344 1 92.06 133 ASP B CA 1
ATOM 2949 C C . ASP B 1 133 ? 16.344 24.422 19.172 1 92.06 133 ASP B C 1
ATOM 2951 O O . ASP B 1 133 ? 16.297 24.812 20.344 1 92.06 133 ASP B O 1
ATOM 2955 N N . ALA B 1 134 ? 15.375 23.859 18.5 1 93.81 134 ALA B N 1
ATOM 2956 C CA . ALA B 1 134 ? 14.109 23.672 19.219 1 93.81 134 ALA B CA 1
ATOM 2957 C C . ALA B 1 134 ? 14.297 22.797 20.438 1 93.81 134 ALA B C 1
ATOM 2959 O O . ALA B 1 134 ? 15.07 21.828 20.406 1 93.81 134 ALA B O 1
ATOM 2960 N N . ASP B 1 135 ? 13.586 23.109 21.484 1 93.25 135 ASP B N 1
ATOM 2961 C CA . ASP B 1 135 ? 13.625 22.344 22.719 1 93.25 135 ASP B CA 1
ATOM 2962 C C . ASP B 1 135 ? 13.133 20.906 22.5 1 93.25 135 ASP B C 1
ATOM 2964 O O . ASP B 1 135 ? 12.188 20.672 21.734 1 93.25 135 ASP B O 1
ATOM 2968 N N . ALA B 1 136 ? 13.742 19.984 23.234 1 94 136 ALA B N 1
ATOM 2969 C CA . ALA B 1 136 ? 13.391 18.562 23.141 1 94 136 ALA B CA 1
ATOM 2970 C C . ALA B 1 136 ? 11.922 18.344 23.5 1 94 136 ALA B C 1
ATOM 2972 O O . ALA B 1 136 ? 11.258 17.484 22.922 1 94 136 ALA B O 1
ATOM 2973 N N . ALA B 1 137 ? 11.516 19.125 24.406 1 92.38 137 ALA B N 1
ATOM 2974 C CA . ALA B 1 137 ? 10.133 18.984 24.844 1 92.38 137 ALA B CA 1
ATOM 2975 C C . ALA B 1 137 ? 9.164 19.328 23.719 1 92.38 137 ALA B C 1
ATOM 2977 O O . ALA B 1 137 ? 8.102 18.703 23.594 1 92.38 137 ALA B O 1
ATOM 2978 N N . LEU B 1 138 ? 9.531 20.312 22.953 1 95.44 138 LEU B N 1
ATOM 2979 C CA . LEU B 1 138 ? 8.719 20.703 21.812 1 95.44 138 LEU B CA 1
ATOM 2980 C C . LEU B 1 138 ? 8.672 19.578 20.766 1 95.44 138 LEU B C 1
ATOM 2982 O O . LEU B 1 138 ? 7.594 19.234 20.281 1 95.44 138 LEU B O 1
ATOM 2986 N N . ILE B 1 139 ? 9.781 18.984 20.547 1 96 139 ILE B N 1
ATOM 2987 C CA . ILE B 1 139 ? 9.891 17.922 19.562 1 96 139 ILE B CA 1
ATOM 2988 C C . ILE B 1 139 ? 9.125 16.688 20.047 1 96 139 ILE B C 1
ATOM 2990 O O . ILE B 1 139 ? 8.438 16.031 19.266 1 96 139 ILE B O 1
ATOM 2994 N N . ASP B 1 140 ? 9.219 16.422 21.234 1 94.75 140 ASP B N 1
ATOM 2995 C CA . ASP B 1 140 ? 8.508 15.289 21.812 1 94.75 140 ASP B CA 1
ATOM 2996 C C . ASP B 1 140 ? 7 15.477 21.719 1 94.75 140 ASP B C 1
ATOM 2998 O O . ASP B 1 140 ? 6.266 14.516 21.469 1 94.75 140 ASP B O 1
ATOM 3002 N N . SER B 1 141 ? 6.574 16.672 21.938 1 93.69 141 SER B N 1
ATOM 3003 C CA . SER B 1 141 ? 5.148 16.953 21.797 1 93.69 141 SER B CA 1
ATOM 3004 C C . SER B 1 141 ? 4.668 16.719 20.375 1 93.69 141 SER B C 1
ATOM 3006 O O . SER B 1 141 ? 3.613 16.109 20.172 1 93.69 141 SER B O 1
ATOM 3008 N N . ALA B 1 142 ? 5.469 17.172 19.469 1 96.06 142 ALA B N 1
ATOM 3009 C CA . ALA B 1 142 ? 5.129 16.969 18.062 1 96.06 142 ALA B CA 1
ATOM 3010 C C . ALA B 1 142 ? 5.055 15.484 17.719 1 96.06 142 ALA B C 1
ATOM 3012 O O . ALA B 1 142 ? 4.094 15.031 17.094 1 96.06 142 ALA B O 1
ATOM 3013 N N . ARG B 1 143 ? 5.969 14.773 18.156 1 95.88 143 ARG B N 1
ATOM 3014 C CA . ARG B 1 143 ? 6.016 13.344 17.891 1 95.88 143 ARG B CA 1
ATOM 3015 C C . ARG B 1 143 ? 4.824 12.625 18.516 1 95.88 143 ARG B C 1
ATOM 3017 O O . ARG B 1 143 ? 4.227 11.75 17.891 1 95.88 143 ARG B O 1
ATOM 3024 N N . GLN B 1 144 ? 4.559 12.992 19.703 1 94.06 144 GLN B N 1
ATOM 3025 C CA . GLN B 1 144 ? 3.412 12.398 20.375 1 94.06 144 GLN B CA 1
ATOM 3026 C C . GLN B 1 144 ? 2.127 12.609 19.578 1 94.06 144 GLN B C 1
ATOM 3028 O O . GLN B 1 144 ? 1.262 11.734 19.547 1 94.06 144 GLN B O 1
ATOM 3033 N N . ILE B 1 145 ? 2.049 13.719 18.969 1 96.38 145 ILE B N 1
ATOM 3034 C CA . ILE B 1 145 ? 0.842 14.102 18.25 1 96.38 145 ILE B CA 1
ATOM 3035 C C . ILE B 1 145 ? 0.805 13.398 16.891 1 96.38 145 ILE B C 1
ATOM 3037 O O . ILE B 1 145 ? -0.247 12.914 16.469 1 96.38 145 ILE B O 1
ATO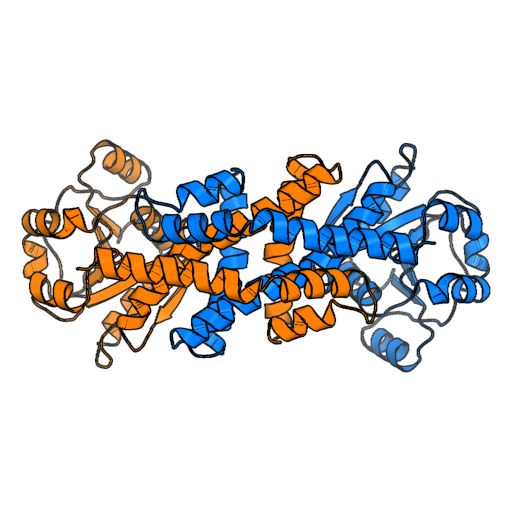M 3041 N N . PHE B 1 146 ? 1.949 13.273 16.266 1 97.31 146 PHE B N 1
ATOM 3042 C CA . PHE B 1 146 ? 1.943 12.852 14.875 1 97.31 146 PHE B CA 1
ATOM 3043 C C . PHE B 1 146 ? 2.098 11.336 14.766 1 97.31 146 PHE B C 1
ATOM 3045 O O . PHE B 1 146 ? 1.603 10.727 13.82 1 97.31 146 PHE B O 1
ATOM 3052 N N . ASP B 1 147 ? 2.723 10.703 15.773 1 96.88 147 ASP B N 1
ATOM 3053 C CA . ASP B 1 147 ? 2.998 9.273 15.695 1 96.88 147 ASP B CA 1
ATOM 3054 C C . ASP B 1 147 ? 1.713 8.453 15.828 1 96.88 147 ASP B C 1
ATOM 3056 O O . ASP B 1 147 ? 1.665 7.293 15.43 1 96.88 147 ASP B O 1
ATOM 3060 N N . VAL B 1 148 ? 0.671 9.086 16.344 1 96.81 148 VAL B N 1
ATOM 3061 C CA . VAL B 1 148 ? -0.578 8.359 16.547 1 96.81 148 VAL B CA 1
ATOM 3062 C C . VAL B 1 148 ? -1.358 8.305 15.234 1 96.81 148 VAL B C 1
ATOM 3064 O O . VAL B 1 148 ? -2.299 7.516 15.094 1 96.81 148 VAL B O 1
ATOM 3067 N N . ILE B 1 149 ? -0.95 9.078 14.25 1 97.38 149 ILE B N 1
ATOM 3068 C CA . ILE B 1 149 ? -1.715 9.117 13.008 1 97.38 149 ILE B CA 1
ATOM 3069 C C . ILE B 1 149 ? -0.848 8.609 11.852 1 97.38 149 ILE B C 1
ATOM 3071 O O . ILE B 1 149 ? -1.214 8.758 10.688 1 97.38 149 ILE B O 1
ATOM 3075 N N . GLY B 1 150 ? 0.281 8.086 12.148 1 97.06 150 GLY B N 1
ATOM 3076 C CA . GLY B 1 150 ? 1.131 7.52 11.117 1 97.06 150 GLY B CA 1
ATOM 3077 C C . GLY B 1 150 ? 2.598 7.859 11.289 1 97.06 150 GLY B C 1
ATOM 3078 O O . GLY B 1 150 ? 3.061 8.062 12.414 1 97.06 150 GLY B O 1
ATOM 3079 N N . LEU B 1 151 ? 3.303 7.934 10.148 1 95.81 151 LEU B N 1
ATOM 3080 C CA . LEU B 1 151 ? 4.73 8.234 10.117 1 95.81 151 LEU B CA 1
ATOM 3081 C C . LEU B 1 151 ? 4.969 9.734 10.258 1 95.81 151 LEU B C 1
ATOM 3083 O O . LEU B 1 151 ? 4.285 10.539 9.625 1 95.81 151 LEU B O 1
ATOM 3087 N N . SER B 1 152 ? 5.828 10.094 11.141 1 96.06 152 SER B N 1
ATOM 3088 C CA . SER B 1 152 ? 6.23 11.492 11.242 1 96.06 152 SER B CA 1
ATOM 3089 C C . SER B 1 152 ? 7.699 11.672 10.875 1 96.06 152 SER B C 1
ATOM 3091 O O . SER B 1 152 ? 8.539 10.836 11.211 1 96.06 152 SER B O 1
ATOM 3093 N N . LEU B 1 153 ? 7.949 12.703 10.117 1 93.88 153 LEU B N 1
ATOM 3094 C CA . LEU B 1 153 ? 9.297 12.984 9.641 1 93.88 153 LEU B CA 1
ATOM 3095 C C . LEU B 1 153 ? 9.672 14.445 9.891 1 93.88 153 LEU B C 1
ATOM 3097 O O . LEU B 1 153 ? 9.023 15.352 9.367 1 93.88 153 LEU B O 1
ATOM 3101 N N . ARG B 1 154 ? 10.695 14.625 10.695 1 94.38 154 ARG B N 1
ATOM 3102 C CA . ARG B 1 154 ? 11.203 15.977 10.883 1 94.38 154 ARG B CA 1
ATOM 3103 C C . ARG B 1 154 ? 12.133 16.375 9.75 1 94.38 154 ARG B C 1
ATOM 3105 O O . ARG B 1 154 ? 13.047 15.633 9.391 1 94.38 154 ARG B O 1
ATOM 3112 N N . VAL B 1 155 ? 11.914 17.5 9.195 1 91.81 155 VAL B N 1
ATOM 3113 C CA . VAL B 1 155 ? 12.766 18.016 8.125 1 91.81 155 VAL B CA 1
ATOM 3114 C C . VAL B 1 155 ? 13.625 19.156 8.648 1 91.81 155 VAL B C 1
ATOM 3116 O O . VAL B 1 155 ? 13.227 19.875 9.562 1 91.81 155 VAL B O 1
ATOM 3119 N N . ASN B 1 156 ? 14.789 19.359 8.062 1 89.12 156 ASN B N 1
ATOM 3120 C CA . ASN B 1 156 ? 15.742 20.359 8.539 1 89.12 156 ASN B CA 1
ATOM 3121 C C . ASN B 1 156 ? 15.5 21.719 7.91 1 89.12 156 ASN B C 1
ATOM 3123 O O . ASN B 1 156 ? 15.922 22.75 8.453 1 89.12 156 ASN B O 1
ATOM 3127 N N . ASP B 1 157 ? 14.875 21.719 6.777 1 90.75 157 ASP B N 1
ATOM 3128 C CA . ASP B 1 157 ? 14.578 22.938 6.031 1 90.75 157 ASP B CA 1
ATOM 3129 C C . ASP B 1 157 ? 13.078 23.125 5.852 1 90.75 157 ASP B C 1
ATOM 3131 O O . ASP B 1 157 ? 12.398 22.25 5.312 1 90.75 157 ASP B O 1
ATOM 3135 N N . GLU B 1 158 ? 12.578 24.266 6.348 1 90.25 158 GLU B N 1
ATOM 3136 C CA . GLU B 1 158 ? 11.141 24.531 6.266 1 90.25 158 GLU B CA 1
ATOM 3137 C C . GLU B 1 158 ? 10.641 24.422 4.832 1 90.25 158 GLU B C 1
ATOM 3139 O O . GLU B 1 158 ? 9.477 24.078 4.602 1 90.25 158 GLU B O 1
ATOM 3144 N N . ARG B 1 159 ? 11.531 24.812 3.824 1 84.88 159 ARG B N 1
ATOM 3145 C CA . ARG B 1 159 ? 11.148 24.75 2.418 1 84.88 159 ARG B CA 1
ATOM 3146 C C . ARG B 1 159 ? 10.703 23.344 2.027 1 84.88 159 ARG B C 1
ATOM 3148 O O . ARG B 1 159 ? 9.961 23.172 1.061 1 84.88 159 ARG B O 1
ATOM 3155 N N . GLN B 1 160 ? 11.117 22.312 2.809 1 85.25 160 GLN B N 1
ATOM 3156 C CA . GLN B 1 160 ? 10.758 20.922 2.537 1 85.25 160 GLN B CA 1
ATOM 3157 C C . GLN B 1 160 ? 9.312 20.641 2.924 1 85.25 160 GLN B C 1
ATOM 3159 O O . GLN B 1 160 ? 8.734 19.641 2.492 1 85.25 160 GLN B O 1
ATOM 3164 N N . ILE B 1 161 ? 8.773 21.5 3.768 1 85 161 ILE B N 1
ATOM 3165 C CA . ILE B 1 161 ? 7.359 21.359 4.098 1 85 161 ILE B CA 1
ATOM 3166 C C . ILE B 1 161 ? 6.508 21.703 2.875 1 85 161 ILE B C 1
ATOM 3168 O O . ILE B 1 161 ? 5.469 21.078 2.639 1 85 161 ILE B O 1
ATOM 3172 N N . ASP B 1 162 ? 6.93 22.672 2.109 1 75.44 162 ASP B N 1
ATOM 3173 C CA . ASP B 1 162 ? 6.191 23.047 0.905 1 75.44 162 ASP B CA 1
ATOM 3174 C C . ASP B 1 162 ? 6.246 21.922 -0.134 1 75.44 162 ASP B C 1
ATOM 3176 O O . ASP B 1 162 ? 5.227 21.578 -0.736 1 75.44 162 ASP B O 1
ATOM 3180 N N . THR B 1 163 ? 7.418 21.359 -0.335 1 72.25 163 THR B N 1
ATOM 3181 C CA . THR B 1 163 ? 7.551 20.219 -1.23 1 72.25 163 THR B CA 1
ATOM 3182 C C . THR B 1 163 ? 6.84 19 -0.658 1 72.25 163 THR B C 1
ATOM 3184 O O . THR B 1 163 ? 6.277 18.188 -1.404 1 72.25 163 THR B O 1
ATOM 3187 N N . GLY B 1 164 ? 6.816 18.953 0.619 1 78.19 164 GLY B N 1
ATOM 3188 C CA . GLY B 1 164 ? 6.078 17.906 1.305 1 78.19 164 GLY B CA 1
ATOM 3189 C C . GLY B 1 164 ? 4.582 17.969 1.057 1 78.19 164 GLY B C 1
ATOM 3190 O O . GLY B 1 164 ? 3.924 16.922 0.953 1 78.19 164 GLY B O 1
ATOM 3191 N N . THR B 1 165 ? 4.102 19.203 0.906 1 77.75 165 THR B N 1
ATOM 3192 C CA . THR B 1 165 ? 2.684 19.375 0.604 1 77.75 165 THR B CA 1
ATOM 3193 C C . THR B 1 165 ? 2.328 18.672 -0.71 1 77.75 165 THR B C 1
ATOM 3195 O O . THR B 1 165 ? 1.278 18.047 -0.82 1 77.75 165 THR B O 1
ATOM 3198 N N . ALA B 1 166 ? 3.244 18.781 -1.653 1 84.31 166 ALA B N 1
ATOM 3199 C CA . ALA B 1 166 ? 3.012 18.109 -2.938 1 84.31 166 ALA B CA 1
ATOM 3200 C C . ALA B 1 166 ? 3.07 16.594 -2.795 1 84.31 166 ALA B C 1
ATOM 3202 O O . ALA B 1 166 ? 2.141 15.898 -3.197 1 84.31 166 ALA B O 1
ATOM 3203 N N . LEU B 1 167 ? 4.102 16.094 -2.178 1 88.88 167 LEU B N 1
ATOM 3204 C CA . LEU B 1 167 ? 4.336 14.664 -2.074 1 88.88 167 LEU B CA 1
ATOM 3205 C C . LEU B 1 167 ? 3.479 14.055 -0.974 1 88.88 167 LEU B C 1
ATOM 3207 O O . LEU B 1 167 ? 2.619 13.211 -1.247 1 88.88 167 LEU B O 1
ATOM 3211 N N . ALA B 1 168 ? 3.631 14.523 0.233 1 86.69 168 ALA B N 1
ATOM 3212 C CA . ALA B 1 168 ? 2.891 13.945 1.352 1 86.69 168 ALA B CA 1
ATOM 3213 C C . ALA B 1 168 ? 1.418 14.344 1.298 1 86.69 168 ALA B C 1
ATOM 3215 O O . ALA B 1 168 ? 0.537 13.523 1.562 1 86.69 168 ALA B O 1
ATOM 3216 N N . GLY B 1 169 ? 1.114 15.555 0.986 1 85.56 169 GLY B N 1
ATOM 3217 C CA . GLY B 1 169 ? -0.255 16.047 0.939 1 85.56 169 GLY B CA 1
ATOM 3218 C C . GLY B 1 169 ? -1.037 15.508 -0.247 1 85.56 169 GLY B C 1
ATOM 3219 O O . GLY B 1 169 ? -2.121 14.945 -0.081 1 85.56 169 GLY B O 1
ATOM 3220 N N . GLY B 1 170 ? -0.448 15.703 -1.421 1 88.69 170 GLY B N 1
ATOM 3221 C CA . GLY B 1 170 ? -1.104 15.297 -2.654 1 88.69 170 GLY B CA 1
ATOM 3222 C C . GLY B 1 170 ? -0.816 13.859 -3.039 1 88.69 170 GLY B C 1
ATOM 3223 O O . GLY B 1 170 ? -1.55 13.266 -3.832 1 88.69 170 GLY B O 1
ATOM 3224 N N . GLY B 1 171 ? 0.174 13.281 -2.459 1 93.56 171 GLY B N 1
ATOM 3225 C CA . GLY B 1 171 ? 0.622 11.938 -2.787 1 93.56 171 GLY B CA 1
ATOM 3226 C C . GLY B 1 171 ? -0.492 10.914 -2.742 1 93.56 171 GLY B C 1
ATOM 3227 O O . GLY B 1 171 ? -0.645 10.109 -3.668 1 93.56 171 GLY B O 1
ATOM 3228 N N . PRO B 1 172 ? -1.313 10.945 -1.729 1 96.5 172 PRO B N 1
ATOM 3229 C CA . PRO B 1 172 ? -2.414 9.984 -1.645 1 96.5 172 PRO B CA 1
ATOM 3230 C C . PRO B 1 172 ? -3.342 10.039 -2.857 1 96.5 172 PRO B C 1
ATOM 3232 O O . PRO B 1 172 ? -3.844 9.008 -3.305 1 96.5 172 PRO B O 1
ATOM 3235 N N . ALA B 1 173 ? -3.559 11.195 -3.367 1 96.69 173 ALA B N 1
ATOM 3236 C CA . ALA B 1 173 ? -4.395 11.328 -4.559 1 96.69 173 ALA B CA 1
ATOM 3237 C C . ALA B 1 173 ? -3.738 10.664 -5.766 1 96.69 173 ALA B C 1
ATOM 3239 O O . ALA B 1 173 ? -4.414 10.023 -6.574 1 96.69 173 ALA B O 1
ATOM 3240 N N . LEU B 1 174 ? -2.445 10.852 -5.941 1 97.19 174 LEU B N 1
ATOM 3241 C CA . LEU B 1 174 ? -1.727 10.219 -7.039 1 97.19 174 LEU B CA 1
ATOM 3242 C C . LEU B 1 174 ? -1.796 8.703 -6.93 1 97.19 174 LEU B C 1
ATOM 3244 O O . LEU B 1 174 ? -2.025 8.008 -7.926 1 97.19 174 LEU B O 1
ATOM 3248 N N . VAL B 1 175 ? -1.603 8.227 -5.707 1 98.31 175 VAL B N 1
ATOM 3249 C CA . VAL B 1 175 ? -1.655 6.789 -5.457 1 98.31 175 VAL B CA 1
ATOM 3250 C C . VAL B 1 175 ? -3.057 6.266 -5.754 1 98.31 175 VAL B C 1
ATOM 3252 O O . VAL B 1 175 ? -3.215 5.223 -6.391 1 98.31 175 VAL B O 1
ATOM 3255 N N . ALA B 1 176 ? -4.059 6.977 -5.266 1 98.38 176 ALA B N 1
ATOM 3256 C CA . ALA B 1 176 ? -5.438 6.578 -5.527 1 98.38 176 ALA B CA 1
ATOM 3257 C C . ALA B 1 176 ? -5.727 6.566 -7.027 1 98.38 176 ALA B C 1
ATOM 3259 O O . ALA B 1 176 ? -6.438 5.688 -7.52 1 98.38 176 ALA B O 1
ATOM 3260 N N . HIS B 1 177 ? -5.215 7.574 -7.668 1 98.19 177 HIS B N 1
ATOM 3261 C CA . HIS B 1 177 ? -5.391 7.664 -9.109 1 98.19 177 HIS B CA 1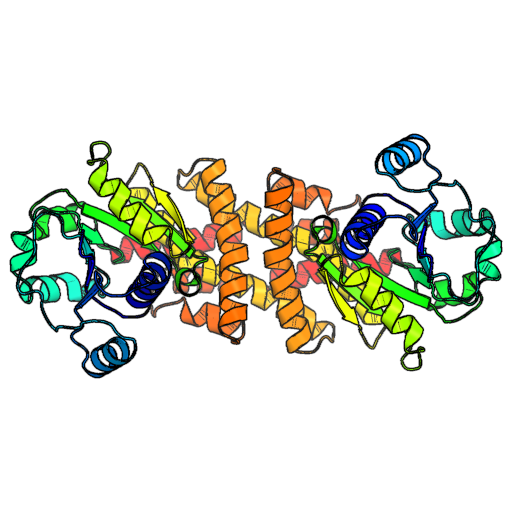
ATOM 3262 C C . HIS B 1 177 ? -4.742 6.48 -9.82 1 98.19 177 HIS B C 1
ATOM 3264 O O . HIS B 1 177 ? -5.309 5.938 -10.773 1 98.19 177 HIS B O 1
ATOM 3270 N N . PHE B 1 178 ? -3.562 6.113 -9.383 1 98.19 178 PHE B N 1
ATOM 3271 C CA . PHE B 1 178 ? -2.863 4.938 -9.898 1 98.19 178 PHE B CA 1
ATOM 3272 C C . PHE B 1 178 ? -3.654 3.67 -9.609 1 98.19 178 PHE B C 1
ATOM 3274 O O . PHE B 1 178 ? -3.805 2.816 -10.492 1 98.19 178 PHE B O 1
ATOM 3281 N N . ALA B 1 179 ? -4.18 3.543 -8.43 1 98.12 179 ALA B N 1
ATOM 3282 C CA . ALA B 1 179 ? -5.023 2.406 -8.062 1 98.12 179 ALA B CA 1
ATOM 3283 C C . ALA B 1 179 ? -6.246 2.314 -8.969 1 98.12 179 ALA B C 1
ATOM 3285 O O . ALA B 1 179 ? -6.648 1.22 -9.375 1 98.12 179 ALA B O 1
ATOM 3286 N N . ASP B 1 180 ? -6.824 3.469 -9.172 1 98 180 ASP B N 1
ATOM 3287 C CA . ASP B 1 180 ? -7.988 3.527 -10.047 1 98 180 ASP B CA 1
ATOM 3288 C C . ASP B 1 180 ? -7.656 2.994 -11.438 1 98 180 ASP B C 1
ATOM 3290 O O . ASP B 1 180 ? -8.477 2.311 -12.062 1 98 180 ASP B O 1
ATOM 3294 N N . ALA B 1 181 ? -6.492 3.34 -11.977 1 97.19 181 ALA B N 1
ATOM 3295 C CA . ALA B 1 181 ? -6.039 2.838 -13.273 1 97.19 181 ALA B CA 1
ATOM 3296 C C . ALA B 1 181 ? -5.906 1.318 -13.258 1 97.19 181 ALA B C 1
ATOM 3298 O O . ALA B 1 181 ? -6.305 0.643 -14.211 1 97.19 181 ALA B O 1
ATOM 3299 N N . LEU B 1 182 ? -5.34 0.75 -12.211 1 96.5 182 LEU B N 1
ATOM 3300 C CA . LEU B 1 182 ? -5.207 -0.695 -12.07 1 96.5 182 LEU B CA 1
ATOM 3301 C C . LEU B 1 182 ? -6.574 -1.365 -12.023 1 96.5 182 LEU B C 1
ATOM 3303 O O . LEU B 1 182 ? -6.785 -2.402 -12.648 1 96.5 182 LEU B O 1
ATOM 3307 N N . GLN B 1 183 ? -7.453 -0.759 -11.219 1 95.69 183 GLN B N 1
ATOM 3308 C CA . GLN B 1 183 ? -8.812 -1.286 -11.109 1 95.69 183 GLN B CA 1
ATOM 3309 C C . GLN B 1 183 ? -9.508 -1.3 -12.469 1 95.69 183 GLN B C 1
ATOM 3311 O O . GLN B 1 183 ? -10.188 -2.266 -12.812 1 95.69 183 GLN B O 1
ATOM 3316 N N . ASP B 1 184 ? -9.359 -0.187 -13.172 1 95.44 184 ASP B N 1
ATOM 3317 C CA . ASP B 1 184 ? -9.953 -0.083 -14.5 1 95.44 184 ASP B CA 1
ATOM 3318 C C . ASP B 1 184 ? -9.469 -1.214 -15.406 1 95.44 184 ASP B C 1
ATOM 3320 O O . ASP B 1 184 ? -10.258 -1.786 -16.172 1 95.44 184 ASP B O 1
ATOM 3324 N N . TYR B 1 185 ? -8.234 -1.473 -15.336 1 94.31 185 TYR B N 1
ATOM 3325 C CA . TYR B 1 185 ? -7.699 -2.568 -16.141 1 94.31 185 TYR B CA 1
ATOM 3326 C C . TYR B 1 185 ? -8.312 -3.898 -15.719 1 94.31 185 TYR B C 1
ATOM 3328 O O . TYR B 1 185 ? -8.656 -4.723 -16.578 1 94.31 185 TYR B O 1
ATOM 3336 N N . GLY B 1 186 ? -8.391 -4.156 -14.383 1 92.44 186 GLY B N 1
ATOM 3337 C CA . GLY B 1 186 ? -9.031 -5.371 -13.906 1 92.44 186 GLY B CA 1
ATOM 3338 C C . GLY B 1 186 ? -10.445 -5.539 -14.422 1 92.44 186 GLY B C 1
ATOM 3339 O O . GLY B 1 186 ? -10.844 -6.637 -14.82 1 92.44 186 GLY B O 1
ATOM 3340 N N . LEU B 1 187 ? -11.18 -4.426 -14.445 1 92.94 187 LEU B N 1
ATOM 3341 C CA . LEU B 1 187 ? -12.539 -4.449 -14.969 1 92.94 187 LEU B CA 1
ATOM 3342 C C . LEU B 1 187 ? -12.539 -4.805 -16.453 1 92.94 187 LEU B C 1
ATOM 3344 O O . LEU B 1 187 ? -13.359 -5.617 -16.891 1 92.94 187 LEU B O 1
ATOM 3348 N N . HIS B 1 188 ? -11.695 -4.215 -17.141 1 89.81 188 HIS B N 1
ATOM 3349 C CA . HIS B 1 188 ? -11.578 -4.465 -18.578 1 89.81 188 HIS B CA 1
ATOM 3350 C C . HIS B 1 188 ? -11.258 -5.926 -18.859 1 89.81 188 HIS B C 1
ATOM 3352 O O . HIS B 1 188 ? -11.672 -6.469 -19.891 1 89.81 188 HIS B O 1
ATOM 3358 N N . MET B 1 189 ? -10.602 -6.527 -17.953 1 84.56 189 MET B N 1
ATOM 3359 C CA . MET B 1 189 ? -10.18 -7.914 -18.125 1 84.56 189 MET B CA 1
ATOM 3360 C C . MET B 1 189 ? -11.281 -8.875 -17.672 1 84.56 189 MET B C 1
ATOM 3362 O O . MET B 1 189 ? -11.133 -10.094 -17.781 1 84.56 189 MET B O 1
ATOM 3366 N N . GLY B 1 190 ? -12.344 -8.336 -17.125 1 88.44 190 GLY B N 1
ATOM 3367 C CA . GLY B 1 190 ? -13.492 -9.18 -16.828 1 88.44 190 GLY B CA 1
ATOM 3368 C C . GLY B 1 190 ? -13.695 -9.406 -15.336 1 88.44 190 GLY B C 1
ATOM 3369 O O . GLY B 1 190 ? -14.609 -10.125 -14.93 1 88.44 190 GLY B O 1
ATOM 3370 N N . LEU B 1 191 ? -12.852 -8.891 -14.5 1 89.94 191 LEU B N 1
ATOM 3371 C CA . LEU B 1 191 ? -13.117 -8.938 -13.07 1 89.94 191 LEU B CA 1
ATOM 3372 C C . LEU B 1 191 ? -14.32 -8.062 -12.711 1 89.94 191 LEU B C 1
ATOM 3374 O O . LEU B 1 191 ? -14.602 -7.078 -13.398 1 89.94 191 LEU B O 1
ATOM 3378 N N . ASP B 1 192 ? -14.992 -8.492 -11.703 1 91.62 192 ASP B N 1
ATOM 3379 C CA . ASP B 1 192 ? -16.062 -7.598 -11.25 1 91.62 192 ASP B CA 1
ATOM 3380 C C . ASP B 1 192 ? -15.484 -6.438 -10.43 1 91.62 192 ASP B C 1
ATOM 3382 O O . ASP B 1 192 ? -14.281 -6.387 -10.172 1 91.62 192 ASP B O 1
ATOM 3386 N N . SER B 1 193 ? -16.344 -5.492 -10.078 1 94.25 193 SER B N 1
ATOM 3387 C CA . SER B 1 193 ? -15.914 -4.254 -9.445 1 94.25 193 SER B CA 1
ATOM 3388 C C . SER B 1 193 ? -15.234 -4.523 -8.109 1 94.25 193 SER B C 1
ATOM 3390 O O . SER B 1 193 ? -14.203 -3.924 -7.793 1 94.25 193 SER B O 1
ATOM 3392 N N . GLU B 1 194 ? -15.75 -5.398 -7.363 1 94.06 194 GLU B N 1
ATOM 3393 C CA . GLU B 1 194 ? -15.195 -5.723 -6.055 1 94.06 194 GLU B CA 1
ATOM 3394 C C . GLU B 1 194 ? -13.844 -6.418 -6.188 1 94.06 194 GLU B C 1
ATOM 3396 O O . GLU B 1 194 ? -12.891 -6.078 -5.484 1 94.06 194 GLU B O 1
ATOM 3401 N N . GLN B 1 195 ? -13.742 -7.355 -7.094 1 91.94 195 GLN B N 1
ATOM 3402 C CA . GLN B 1 195 ? -12.508 -8.086 -7.344 1 91.94 195 GLN B CA 1
ATOM 3403 C C . GLN B 1 195 ? -11.406 -7.141 -7.824 1 91.94 195 GLN B C 1
ATOM 3405 O O . GLN B 1 195 ? -10.266 -7.211 -7.344 1 91.94 195 GLN B O 1
ATOM 3410 N N . ALA B 1 196 ? -11.797 -6.281 -8.766 1 94.06 196 ALA B N 1
ATOM 3411 C CA . ALA B 1 196 ? -10.828 -5.34 -9.328 1 94.06 196 ALA B CA 1
ATOM 3412 C C . ALA B 1 196 ? -10.281 -4.41 -8.242 1 94.06 196 ALA B C 1
ATOM 3414 O O . ALA B 1 196 ? -9.086 -4.133 -8.203 1 94.06 196 ALA B O 1
ATOM 3415 N N . ALA B 1 197 ? -11.164 -3.955 -7.359 1 95.88 197 ALA B N 1
ATOM 3416 C CA . ALA B 1 197 ? -10.766 -3.049 -6.285 1 95.88 197 ALA B CA 1
ATOM 3417 C C . ALA B 1 197 ? -9.82 -3.738 -5.309 1 95.88 197 ALA B C 1
ATOM 3419 O O . ALA B 1 197 ? -8.773 -3.191 -4.957 1 95.88 197 ALA B O 1
ATOM 3420 N N . VAL B 1 198 ? -10.156 -4.926 -4.918 1 95.19 198 VAL B N 1
ATOM 3421 C CA . VAL B 1 198 ? -9.383 -5.625 -3.896 1 95.19 198 VAL B CA 1
ATOM 3422 C C . VAL B 1 198 ? -8.016 -6.008 -4.457 1 95.19 198 VAL B C 1
ATOM 3424 O O . VAL B 1 198 ? -7.012 -5.945 -3.748 1 95.19 198 VAL B O 1
ATOM 3427 N N . VAL B 1 199 ? -7.961 -6.375 -5.688 1 95 199 VAL B N 1
ATOM 3428 C CA . VAL B 1 199 ? -6.695 -6.738 -6.316 1 95 199 VAL B CA 1
ATOM 3429 C C . VAL B 1 199 ? -5.785 -5.516 -6.391 1 95 199 VAL B C 1
ATOM 3431 O O . VAL B 1 199 ? -4.609 -5.59 -6.031 1 95 199 VAL B O 1
ATOM 3434 N N . ALA B 1 200 ? -6.348 -4.398 -6.836 1 96.44 200 ALA B N 1
ATOM 3435 C CA . ALA B 1 200 ? -5.562 -3.172 -6.949 1 96.44 200 ALA B CA 1
ATOM 3436 C C . ALA B 1 200 ? -4.996 -2.756 -5.594 1 96.44 200 ALA B C 1
ATOM 3438 O O . ALA B 1 200 ? -3.818 -2.41 -5.484 1 96.44 200 ALA B O 1
ATOM 3439 N N . LEU B 1 201 ? -5.812 -2.805 -4.59 1 97.69 201 LEU B N 1
ATOM 3440 C CA . LEU B 1 201 ? -5.387 -2.389 -3.258 1 97.69 201 LEU B CA 1
ATOM 3441 C C . LEU B 1 201 ? -4.328 -3.336 -2.703 1 97.69 201 LEU B C 1
ATOM 3443 O O . LEU B 1 201 ? -3.373 -2.898 -2.061 1 97.69 201 LEU B O 1
ATOM 3447 N N . GLN B 1 202 ? -4.48 -4.59 -2.949 1 97.19 202 GLN B N 1
ATOM 3448 C CA . GLN B 1 202 ? -3.51 -5.578 -2.486 1 97.19 202 GLN B CA 1
ATOM 3449 C C . GLN B 1 202 ? -2.174 -5.414 -3.205 1 97.19 202 GLN B C 1
ATOM 3451 O O . GLN B 1 202 ? -1.115 -5.656 -2.621 1 97.19 202 GLN B O 1
ATOM 3456 N N . LEU B 1 203 ? -2.258 -5.094 -4.492 1 97.25 203 LEU B N 1
ATOM 3457 C CA . LEU B 1 203 ? -1.027 -4.832 -5.227 1 97.25 203 LEU B CA 1
ATOM 3458 C C . LEU B 1 203 ? -0.245 -3.688 -4.59 1 97.25 203 LEU B C 1
ATOM 3460 O O . LEU B 1 203 ? 0.977 -3.771 -4.445 1 97.25 203 LEU B O 1
ATOM 3464 N N . LEU B 1 204 ? -0.96 -2.627 -4.191 1 98.31 204 LEU B N 1
ATOM 3465 C CA . LEU B 1 204 ? -0.309 -1.487 -3.559 1 98.31 204 LEU B CA 1
ATOM 3466 C C . LEU B 1 204 ? 0.309 -1.889 -2.223 1 98.31 204 LEU B C 1
ATOM 3468 O O . LEU B 1 204 ? 1.521 -1.762 -2.031 1 98.31 204 LEU B O 1
ATOM 3472 N N . SER B 1 205 ? -0.501 -2.439 -1.329 1 97.94 205 SER B N 1
ATOM 3473 C CA . SER B 1 205 ? -0.052 -2.744 0.026 1 97.94 205 SER B CA 1
ATOM 3474 C C . SER B 1 205 ? 0.954 -3.889 0.03 1 97.94 205 SER B C 1
ATOM 3476 O O . SER B 1 205 ? 1.934 -3.859 0.778 1 97.94 205 SER B O 1
ATOM 3478 N N . GLY B 1 206 ? 0.689 -4.875 -0.778 1 98 206 GLY B N 1
ATOM 3479 C CA . GLY B 1 206 ? 1.583 -6.02 -0.829 1 98 206 GLY B CA 1
ATOM 3480 C C . GLY B 1 206 ? 2.959 -5.68 -1.37 1 98 206 GLY B C 1
ATOM 3481 O O . GLY B 1 206 ? 3.969 -6.168 -0.861 1 98 206 GLY B O 1
ATOM 3482 N N . THR B 1 207 ? 3.021 -4.898 -2.445 1 98.25 207 THR B N 1
ATOM 3483 C CA . THR B 1 207 ? 4.305 -4.504 -3.014 1 98.25 207 THR B CA 1
ATOM 3484 C C . THR B 1 207 ? 5.082 -3.623 -2.035 1 98.25 207 THR B C 1
ATOM 3486 O O . THR B 1 207 ? 6.297 -3.762 -1.898 1 98.25 207 THR B O 1
ATOM 3489 N N . ALA B 1 208 ? 4.34 -2.711 -1.378 1 98.12 208 ALA B N 1
ATOM 3490 C CA . ALA B 1 208 ? 4.984 -1.903 -0.348 1 98.12 208 ALA B CA 1
ATOM 3491 C C . ALA B 1 208 ? 5.594 -2.785 0.739 1 98.12 208 ALA B C 1
ATOM 3493 O O . ALA B 1 208 ? 6.73 -2.559 1.168 1 98.12 208 ALA B O 1
ATOM 3494 N N . ALA B 1 209 ? 4.871 -3.76 1.151 1 97.62 209 ALA B N 1
ATOM 3495 C CA . ALA B 1 209 ? 5.34 -4.688 2.178 1 97.62 209 ALA B CA 1
ATOM 3496 C C . ALA B 1 209 ? 6.57 -5.457 1.702 1 97.62 209 ALA B C 1
ATOM 3498 O O . ALA B 1 209 ? 7.516 -5.664 2.467 1 97.62 209 ALA B O 1
ATOM 3499 N N . LEU B 1 210 ? 6.531 -5.875 0.486 1 97.5 210 LEU B N 1
ATOM 3500 C CA . LEU B 1 210 ? 7.652 -6.617 -0.087 1 97.5 210 LEU B CA 1
ATOM 3501 C C . LEU B 1 210 ? 8.914 -5.762 -0.102 1 97.5 210 LEU B C 1
ATOM 3503 O O . LEU B 1 210 ? 9.984 -6.227 0.292 1 97.5 210 LEU B O 1
ATOM 3507 N N . ILE B 1 211 ? 8.789 -4.531 -0.578 1 97.62 211 ILE B N 1
ATOM 3508 C CA . ILE B 1 211 ? 9.93 -3.619 -0.624 1 97.62 211 ILE B CA 1
ATOM 3509 C C . ILE B 1 211 ? 10.477 -3.408 0.785 1 97.62 211 ILE B C 1
ATOM 3511 O O . ILE B 1 211 ? 11.688 -3.5 1.008 1 97.62 211 ILE B O 1
ATOM 3515 N N . GLN B 1 212 ? 9.586 -3.189 1.701 1 96.38 212 GLN B N 1
ATOM 3516 C CA . GLN B 1 212 ? 9.984 -2.949 3.084 1 96.38 212 GLN B CA 1
ATOM 3517 C C . GLN B 1 212 ? 10.703 -4.16 3.666 1 96.38 212 GLN B C 1
ATOM 3519 O O . GLN B 1 212 ? 11.766 -4.02 4.285 1 96.38 212 GLN B O 1
ATOM 3524 N N . ALA B 1 213 ? 10.219 -5.312 3.465 1 95.5 213 ALA B N 1
ATOM 3525 C CA . ALA B 1 213 ? 10.773 -6.543 4.023 1 95.5 213 ALA B CA 1
ATOM 3526 C C . ALA B 1 213 ? 12.117 -6.879 3.383 1 95.5 213 ALA B C 1
ATOM 3528 O O . ALA B 1 213 ? 13.008 -7.418 4.043 1 95.5 213 ALA B O 1
ATOM 3529 N N . SER B 1 214 ? 12.258 -6.613 2.141 1 94.62 214 SER B N 1
ATOM 3530 C CA . SER B 1 214 ? 13.469 -6.961 1.402 1 94.62 214 SER B CA 1
ATOM 3531 C C . SER B 1 214 ? 14.633 -6.055 1.794 1 94.62 214 SER B C 1
ATOM 3533 O O . SER B 1 214 ? 15.797 -6.445 1.675 1 94.62 214 SER B O 1
ATOM 3535 N N . GLY B 1 215 ? 14.305 -4.797 2.195 1 94.44 215 GLY B N 1
ATOM 3536 C CA . GLY B 1 215 ? 15.328 -3.801 2.459 1 94.44 215 GLY B CA 1
ATOM 3537 C C . GLY B 1 215 ? 15.977 -3.266 1.197 1 94.44 215 GLY B C 1
ATOM 3538 O O . GLY B 1 215 ? 16.938 -2.498 1.268 1 94.44 215 GLY B O 1
ATOM 3539 N N . LYS B 1 216 ? 15.477 -3.672 0.058 1 94.88 216 LYS B N 1
ATOM 3540 C CA . LYS B 1 216 ? 16.016 -3.236 -1.226 1 94.88 216 LYS B CA 1
ATOM 3541 C C . LYS B 1 216 ? 15.273 -2.014 -1.751 1 94.88 216 LYS B C 1
ATOM 3543 O O . LYS B 1 216 ? 14.125 -1.777 -1.387 1 94.88 216 LYS B O 1
ATOM 3548 N N . PRO B 1 217 ? 15.961 -1.207 -2.604 1 96.25 217 PRO B N 1
ATOM 3549 C CA . PRO B 1 217 ? 15.25 -0.098 -3.24 1 96.25 217 PRO B CA 1
ATOM 3550 C C . PRO B 1 217 ? 14.117 -0.568 -4.152 1 96.25 217 PRO B C 1
ATOM 3552 O O . PRO B 1 217 ? 14.188 -1.668 -4.707 1 96.25 217 PRO B O 1
ATOM 3555 N N . ALA B 1 218 ? 13.148 0.296 -4.273 1 97.5 218 ALA B N 1
ATOM 3556 C CA . ALA B 1 218 ? 12 -0.01 -5.121 1 97.5 218 ALA B CA 1
ATOM 3557 C C . ALA B 1 218 ? 12.438 -0.355 -6.539 1 97.5 218 ALA B C 1
ATOM 3559 O O . ALA B 1 218 ? 11.859 -1.231 -7.184 1 97.5 218 ALA B O 1
ATOM 3560 N N . SER B 1 219 ? 13.445 0.328 -7.059 1 96.62 219 SER B N 1
ATOM 3561 C CA . SER B 1 219 ? 13.953 0.089 -8.406 1 96.62 219 SER B CA 1
ATOM 3562 C C . SER B 1 219 ? 14.477 -1.337 -8.555 1 96.62 219 SER B C 1
ATOM 3564 O O . SER B 1 219 ? 14.273 -1.97 -9.594 1 96.62 219 SER B O 1
ATOM 3566 N N . GLN B 1 220 ? 15.102 -1.836 -7.559 1 96.56 220 GLN B N 1
ATOM 3567 C CA . GLN B 1 220 ? 15.625 -3.197 -7.594 1 96.56 220 GLN B CA 1
ATOM 3568 C C . GLN B 1 220 ? 14.492 -4.223 -7.547 1 96.56 220 GLN B C 1
ATOM 3570 O O . GLN B 1 220 ? 14.555 -5.246 -8.234 1 96.56 220 GLN B O 1
ATOM 3575 N N . ILE B 1 221 ? 13.508 -3.994 -6.734 1 96.06 221 ILE B N 1
ATOM 3576 C CA . ILE B 1 221 ? 12.352 -4.887 -6.668 1 96.06 221 ILE B CA 1
ATOM 3577 C C . ILE B 1 221 ? 11.648 -4.926 -8.023 1 96.06 221 ILE B C 1
ATOM 3579 O O . ILE B 1 221 ? 11.258 -6 -8.492 1 96.06 221 ILE B O 1
ATOM 3583 N N . CYS B 1 222 ? 11.492 -3.709 -8.625 1 96.31 222 CYS B N 1
ATOM 3584 C CA . CYS B 1 222 ? 10.906 -3.643 -9.961 1 96.31 222 CYS B CA 1
ATOM 3585 C C . CYS B 1 222 ? 11.656 -4.555 -10.93 1 96.31 222 CYS B C 1
ATOM 3587 O O . CYS B 1 222 ? 11.039 -5.293 -11.695 1 96.31 222 CYS B O 1
ATOM 3589 N N . GLN B 1 223 ? 12.953 -4.535 -10.82 1 94.19 223 GLN B N 1
ATOM 3590 C CA . GLN B 1 223 ? 13.797 -5.34 -11.703 1 94.19 223 GLN B CA 1
ATOM 3591 C C . GLN B 1 223 ? 13.656 -6.828 -11.398 1 94.19 223 GLN B C 1
ATOM 3593 O O . GLN B 1 223 ? 13.594 -7.652 -12.312 1 94.19 223 GLN B O 1
ATOM 3598 N N . GLU B 1 224 ? 13.578 -7.148 -10.203 1 91.25 224 GLU B N 1
ATOM 3599 C CA . GLU B 1 224 ? 13.57 -8.539 -9.773 1 91.25 224 GLU B CA 1
ATOM 3600 C C . GLU B 1 224 ? 12.25 -9.227 -10.117 1 91.25 224 GLU B C 1
ATOM 3602 O O . GLU B 1 224 ? 12.203 -10.445 -10.289 1 91.25 224 GLU B O 1
ATOM 3607 N N . VAL B 1 225 ? 11.211 -8.453 -10.195 1 88.94 225 VAL B N 1
ATOM 3608 C CA . VAL B 1 225 ? 9.922 -9.008 -10.57 1 88.94 225 VAL B CA 1
ATOM 3609 C C . VAL B 1 225 ? 9.914 -9.344 -12.062 1 88.94 225 VAL B C 1
ATOM 3611 O O . VAL B 1 225 ? 9.094 -10.133 -12.531 1 88.94 225 VAL B O 1
ATOM 3614 N N . GLN B 1 226 ? 10.867 -8.766 -12.773 1 86.81 226 GLN B N 1
ATOM 3615 C CA . GLN B 1 226 ? 10.938 -8.93 -14.227 1 86.81 226 GLN B CA 1
ATOM 3616 C C . GLN B 1 226 ? 11.812 -10.125 -14.602 1 86.81 226 GLN B C 1
ATOM 3618 O O . GLN B 1 226 ? 12.852 -10.352 -13.992 1 86.81 226 GLN B O 1
ATOM 3623 N N . THR B 1 227 ? 11.359 -10.93 -15.508 1 77.19 227 THR B N 1
ATOM 3624 C CA . THR B 1 227 ? 12.219 -11.914 -16.156 1 77.19 227 THR B CA 1
ATOM 3625 C C . THR B 1 227 ? 12.617 -11.445 -17.547 1 77.19 227 THR B C 1
ATOM 3627 O O . THR B 1 227 ? 11.867 -10.727 -18.219 1 77.19 227 THR B O 1
ATOM 3630 N N . ALA B 1 228 ? 13.844 -11.812 -17.953 1 78.94 228 ALA B N 1
ATOM 3631 C CA . ALA B 1 228 ? 14.328 -11.398 -19.266 1 78.94 228 ALA B CA 1
ATOM 3632 C C . ALA B 1 228 ? 13.391 -11.883 -20.359 1 78.94 228 ALA B C 1
ATOM 3634 O O . ALA B 1 228 ? 13.109 -13.078 -20.469 1 78.94 228 ALA B O 1
ATOM 3635 N N . GLY B 1 229 ? 12.914 -10.852 -21.125 1 78.25 229 GLY B N 1
ATOM 3636 C CA . GLY B 1 229 ? 12.039 -11.18 -22.25 1 78.25 229 GLY B CA 1
ATOM 3637 C C . GLY B 1 229 ? 10.625 -11.516 -21.812 1 78.25 229 GLY B C 1
ATOM 3638 O O . GLY B 1 229 ? 9.797 -11.93 -22.625 1 78.25 229 GLY B O 1
ATOM 3639 N N . GLY B 1 230 ? 10.352 -11.211 -20.562 1 83.38 230 GLY B N 1
ATOM 3640 C CA . GLY B 1 230 ? 9.062 -11.602 -20 1 83.38 230 GLY B CA 1
ATOM 3641 C C . GLY B 1 230 ? 7.988 -10.539 -20.188 1 83.38 230 GLY B C 1
ATOM 3642 O O . GLY B 1 230 ? 8.211 -9.539 -20.875 1 83.38 230 GLY B O 1
ATOM 3643 N N . THR B 1 231 ? 6.789 -10.852 -19.688 1 84.31 231 THR B N 1
ATOM 3644 C CA . THR B 1 231 ? 5.625 -9.984 -19.828 1 84.31 231 THR B CA 1
ATOM 3645 C C . THR B 1 231 ? 5.812 -8.703 -19.031 1 84.31 231 THR B C 1
ATOM 3647 O O . THR B 1 231 ? 5.508 -7.609 -19.516 1 84.31 231 THR B O 1
ATOM 3650 N N . THR B 1 232 ? 6.391 -8.836 -17.891 1 88.38 232 THR B N 1
ATOM 3651 C CA . THR B 1 232 ? 6.547 -7.699 -17 1 88.38 232 THR B CA 1
ATOM 3652 C C . THR B 1 232 ? 7.562 -6.703 -17.547 1 88.38 232 THR B C 1
ATOM 3654 O O . THR B 1 232 ? 7.383 -5.488 -17.422 1 88.38 232 THR B O 1
ATOM 3657 N N . GLU B 1 233 ? 8.609 -7.25 -18.125 1 91.75 233 GLU B N 1
ATOM 3658 C CA . GLU B 1 233 ? 9.609 -6.379 -18.734 1 91.75 233 GLU B CA 1
ATOM 3659 C C . GLU B 1 233 ? 8.992 -5.531 -19.844 1 91.75 233 GLU B C 1
ATOM 3661 O O . GLU B 1 233 ? 9.344 -4.359 -20 1 91.75 233 GLU B O 1
ATOM 3666 N N . ARG B 1 234 ? 8.156 -6.125 -20.609 1 91.06 234 ARG B N 1
ATOM 3667 C CA . ARG B 1 234 ? 7.496 -5.398 -21.688 1 91.06 234 ARG B CA 1
ATOM 3668 C C . ARG B 1 234 ? 6.648 -4.258 -21.141 1 91.06 234 ARG B C 1
ATOM 3670 O O . ARG B 1 234 ? 6.613 -3.17 -21.719 1 91.06 234 ARG B O 1
ATOM 3677 N N . ALA B 1 235 ? 5.988 -4.492 -20.109 1 93.88 235 ALA B N 1
ATOM 3678 C CA . ALA B 1 235 ? 5.156 -3.465 -19.484 1 93.88 235 ALA B CA 1
ATOM 3679 C C . ALA B 1 235 ? 6.004 -2.293 -19 1 93.88 235 ALA B C 1
ATOM 3681 O O . ALA B 1 235 ? 5.684 -1.133 -19.266 1 93.88 235 ALA B O 1
ATOM 3682 N N . ILE B 1 236 ? 7.098 -2.555 -18.297 1 96.31 236 ILE B N 1
ATOM 3683 C CA . ILE B 1 236 ? 7.953 -1.517 -17.734 1 96.31 236 ILE B CA 1
ATOM 3684 C C . ILE B 1 236 ? 8.609 -0.724 -18.859 1 96.31 236 ILE B C 1
ATOM 3686 O O . ILE B 1 236 ? 8.727 0.501 -18.781 1 96.31 236 ILE B O 1
ATOM 3690 N N . ARG B 1 237 ? 9.008 -1.466 -19.891 1 94.62 237 ARG B N 1
ATOM 3691 C CA . ARG B 1 237 ? 9.586 -0.794 -21.047 1 94.62 237 ARG B CA 1
ATOM 3692 C C . ARG B 1 237 ? 8.594 0.173 -21.672 1 94.62 237 ARG B C 1
ATOM 3694 O O . ARG B 1 237 ? 8.969 1.258 -22.125 1 94.62 237 ARG B O 1
ATOM 3701 N N . ALA B 1 238 ? 7.398 -0.272 -21.766 1 94.81 238 ALA B N 1
ATOM 3702 C CA . ALA B 1 238 ? 6.359 0.597 -22.312 1 94.81 238 ALA B CA 1
ATOM 3703 C C . ALA B 1 238 ? 6.188 1.853 -21.469 1 94.81 238 ALA B C 1
ATOM 3705 O O . ALA B 1 238 ? 6.051 2.957 -22 1 94.81 238 ALA B O 1
ATOM 3706 N N . LEU B 1 239 ? 6.188 1.74 -20.141 1 95.81 239 LEU B N 1
ATOM 3707 C CA . LEU B 1 239 ? 6.082 2.877 -19.234 1 95.81 239 LEU B CA 1
ATOM 3708 C C . LEU B 1 239 ? 7.273 3.816 -19.406 1 95.81 239 LEU B C 1
ATOM 3710 O O . LEU B 1 239 ? 7.105 5.035 -19.453 1 95.81 239 LEU B O 1
ATOM 3714 N N . ASP B 1 240 ? 8.43 3.188 -19.469 1 95.81 240 ASP B N 1
ATOM 3715 C CA . ASP B 1 240 ? 9.648 3.979 -19.594 1 95.81 240 ASP B CA 1
ATOM 3716 C C . ASP B 1 240 ? 9.672 4.754 -20.922 1 95.81 240 ASP B C 1
ATOM 3718 O O . ASP B 1 240 ? 10.062 5.922 -20.953 1 95.81 240 ASP B O 1
ATOM 3722 N N . ALA B 1 241 ? 9.281 4.102 -21.969 1 94.94 241 ALA B N 1
ATOM 3723 C CA . ALA B 1 241 ? 9.25 4.73 -23.281 1 94.94 241 ALA B CA 1
ATOM 3724 C C . ALA B 1 241 ? 8.289 5.918 -23.297 1 94.94 241 ALA B C 1
ATOM 3726 O O . ALA B 1 241 ? 8.516 6.895 -24.016 1 94.94 241 ALA B O 1
ATOM 3727 N N . ALA B 1 242 ? 7.328 5.902 -22.484 1 93.94 242 ALA B N 1
ATOM 3728 C CA . ALA B 1 242 ? 6.328 6.969 -22.406 1 93.94 242 ALA B CA 1
ATOM 3729 C C . ALA B 1 242 ? 6.73 8.023 -21.391 1 93.94 242 ALA B C 1
ATOM 3731 O O . ALA B 1 242 ? 6.012 9.008 -21.188 1 93.94 242 ALA B O 1
ATOM 3732 N N . GLY B 1 243 ? 7.863 7.832 -20.672 1 94.31 243 GLY B N 1
ATOM 3733 C CA . GLY B 1 243 ? 8.344 8.797 -19.703 1 94.31 243 GLY B CA 1
ATOM 3734 C C . GLY B 1 243 ? 7.539 8.789 -18.422 1 94.31 243 GLY B C 1
ATOM 3735 O O . GLY B 1 243 ? 7.23 9.852 -17.875 1 94.31 243 GLY B O 1
ATOM 3736 N N . PHE B 1 244 ? 7.195 7.656 -18 1 95.56 244 PHE B N 1
ATOM 3737 C CA . PHE B 1 244 ? 6.293 7.461 -16.875 1 95.56 244 PHE B CA 1
ATOM 3738 C C . PHE B 1 244 ? 6.797 8.203 -15.641 1 95.56 244 PHE B C 1
ATOM 3740 O O . PHE B 1 244 ? 6.059 8.984 -15.031 1 95.56 244 PHE B O 1
ATOM 3747 N N . LYS B 1 245 ? 8.031 8.039 -15.18 1 94.75 245 LYS B N 1
ATOM 3748 C CA . LYS B 1 245 ? 8.57 8.688 -13.984 1 94.75 245 LYS B CA 1
ATOM 3749 C C . LYS B 1 245 ? 8.586 10.203 -14.141 1 94.75 245 LYS B C 1
ATOM 3751 O O . LYS B 1 245 ? 8.273 10.938 -13.203 1 94.75 245 LYS B O 1
ATOM 3756 N N . GLY B 1 246 ? 8.953 10.578 -15.305 1 94.25 246 GLY B N 1
ATOM 3757 C CA . GLY B 1 246 ? 8.922 12 -15.594 1 94.25 246 GLY B CA 1
ATOM 3758 C C . GLY B 1 246 ? 7.539 12.609 -15.461 1 94.25 246 GLY B C 1
ATOM 3759 O O . GLY B 1 246 ? 7.395 13.742 -14.992 1 94.25 246 GLY B O 1
ATOM 3760 N N . LEU B 1 247 ? 6.559 11.859 -15.93 1 95.25 247 LEU B N 1
ATOM 3761 C CA . LEU B 1 247 ? 5.176 12.305 -15.836 1 95.25 247 LEU B CA 1
ATOM 3762 C C . LEU B 1 247 ? 4.75 12.461 -14.375 1 95.25 247 LEU B C 1
ATOM 3764 O O . LEU B 1 247 ? 4.102 13.445 -14.016 1 95.25 247 LEU B O 1
ATOM 3768 N N . VAL B 1 248 ? 5.109 11.531 -13.539 1 95.75 248 VAL B N 1
ATOM 3769 C CA . VAL B 1 248 ? 4.785 11.578 -12.117 1 95.75 248 VAL B CA 1
ATOM 3770 C C . VAL B 1 248 ? 5.469 12.781 -11.469 1 95.75 248 VAL B C 1
ATOM 3772 O O . VAL B 1 248 ? 4.832 13.539 -10.742 1 95.75 248 VAL B O 1
ATOM 3775 N N . ASN B 1 249 ? 6.707 12.961 -11.766 1 93.81 249 ASN B N 1
ATOM 3776 C CA . ASN B 1 249 ? 7.457 14.086 -11.219 1 93.81 249 ASN B CA 1
ATOM 3777 C C . ASN B 1 249 ? 6.887 15.422 -11.68 1 93.81 249 ASN B C 1
ATOM 3779 O O . ASN B 1 249 ? 6.797 16.359 -10.891 1 93.81 249 ASN B O 1
ATOM 3783 N N . ALA B 1 250 ? 6.508 15.492 -12.945 1 93.38 250 ALA B N 1
ATOM 3784 C CA . ALA B 1 250 ? 5.93 16.719 -13.477 1 93.38 250 ALA B CA 1
ATOM 3785 C C . ALA B 1 250 ? 4.617 17.062 -12.773 1 93.38 250 ALA B C 1
ATOM 3787 O O . ALA B 1 250 ? 4.32 18.234 -12.539 1 93.38 250 ALA B O 1
ATOM 3788 N N . ALA B 1 251 ? 3.84 16.078 -12.531 1 94.06 251 ALA B N 1
ATOM 3789 C CA . ALA B 1 251 ? 2.586 16.281 -11.812 1 94.06 251 ALA B CA 1
ATOM 3790 C C . ALA B 1 251 ? 2.842 16.844 -10.414 1 94.06 251 ALA B C 1
ATOM 3792 O O . ALA B 1 251 ? 2.18 17.781 -9.984 1 94.06 251 ALA B O 1
ATOM 3793 N N . LEU B 1 252 ? 3.799 16.266 -9.719 1 92.38 252 LEU B N 1
ATOM 3794 C CA . LEU B 1 252 ? 4.141 16.719 -8.375 1 92.38 252 LEU B CA 1
ATOM 3795 C C . LEU B 1 252 ? 4.738 18.109 -8.406 1 92.38 252 LEU B C 1
ATOM 3797 O O . LEU B 1 252 ? 4.473 18.922 -7.516 1 92.38 252 LEU B O 1
ATOM 3801 N N . ASP B 1 253 ? 5.473 18.375 -9.438 1 89.75 253 ASP B N 1
ATOM 3802 C CA . ASP B 1 253 ? 6.016 19.719 -9.609 1 89.75 253 ASP B CA 1
ATOM 3803 C C . ASP B 1 253 ? 4.898 20.734 -9.812 1 89.75 253 ASP B C 1
ATOM 3805 O O . ASP B 1 253 ? 4.992 21.875 -9.328 1 89.75 253 ASP B O 1
ATOM 3809 N N . ALA B 1 254 ? 3.957 20.375 -10.586 1 89.38 254 ALA B N 1
ATOM 3810 C CA . ALA B 1 254 ? 2.811 21.25 -10.797 1 89.38 254 ALA B CA 1
ATOM 3811 C C . ALA B 1 254 ? 2.119 21.578 -9.469 1 89.38 254 ALA B C 1
ATOM 3813 O O . ALA B 1 254 ? 1.706 22.703 -9.234 1 89.38 254 ALA B O 1
ATOM 3814 N N . ALA B 1 255 ? 1.999 20.578 -8.641 1 87.19 255 ALA B N 1
ATOM 3815 C CA . ALA B 1 255 ? 1.425 20.781 -7.312 1 87.19 255 ALA B CA 1
ATOM 3816 C C . ALA B 1 255 ? 2.295 21.719 -6.473 1 87.19 255 ALA B C 1
ATOM 3818 O O . ALA B 1 255 ? 1.782 22.594 -5.789 1 87.19 255 ALA B O 1
ATOM 3819 N N . ALA B 1 256 ? 3.576 21.469 -6.48 1 82.88 256 ALA B N 1
ATOM 3820 C CA . ALA B 1 256 ? 4.508 22.281 -5.715 1 82.88 256 ALA B CA 1
ATOM 3821 C C . ALA B 1 256 ? 4.445 23.75 -6.16 1 82.88 256 ALA B C 1
ATOM 3823 O O . ALA B 1 256 ? 4.469 24.656 -5.328 1 82.88 256 ALA B O 1
ATOM 3824 N N . ARG B 1 257 ? 4.406 23.953 -7.438 1 83.06 257 ARG B N 1
ATOM 3825 C CA . ARG B 1 257 ? 4.32 25.312 -7.98 1 83.06 257 ARG B CA 1
ATOM 3826 C C . ARG B 1 257 ? 3.041 26 -7.523 1 83.06 257 ARG B C 1
ATOM 3828 O O . ARG B 1 257 ? 3.062 27.188 -7.156 1 83.06 257 ARG B O 1
ATOM 3835 N N . ARG B 1 258 ? 2.004 25.297 -7.609 1 81.31 258 ARG B N 1
ATOM 3836 C CA . ARG B 1 258 ? 0.729 25.844 -7.156 1 81.31 258 ARG B CA 1
ATOM 3837 C C . ARG B 1 258 ? 0.78 26.188 -5.672 1 81.31 258 ARG B C 1
ATOM 3839 O O . ARG B 1 258 ? 0.213 27.203 -5.246 1 81.31 258 ARG B O 1
ATOM 3846 N N . SER B 1 259 ? 1.381 25.312 -4.852 1 76.62 259 SER B N 1
ATOM 3847 C CA . SER B 1 259 ? 1.541 25.578 -3.426 1 76.62 259 SER B CA 1
ATOM 3848 C C . SER B 1 259 ? 2.27 26.906 -3.189 1 76.62 259 SER B C 1
ATOM 3850 O O . SER B 1 259 ? 1.877 27.688 -2.326 1 76.62 259 SER B O 1
ATOM 3852 N N . ALA B 1 260 ? 3.295 27.125 -3.938 1 74 260 ALA B N 1
ATOM 3853 C CA . ALA B 1 260 ? 4.07 28.344 -3.838 1 74 260 ALA B CA 1
ATOM 3854 C C . ALA B 1 260 ? 3.223 29.562 -4.211 1 74 260 ALA B C 1
ATOM 3856 O O . ALA B 1 260 ? 3.344 30.625 -3.596 1 74 260 ALA B O 1
ATOM 3857 N N . GLU B 1 261 ? 2.381 29.375 -5.188 1 76.06 261 GLU B N 1
ATOM 3858 C CA . GLU B 1 261 ? 1.497 30.453 -5.633 1 76.06 261 GLU B CA 1
ATOM 3859 C C . GLU B 1 261 ? 0.493 30.828 -4.547 1 76.06 261 GLU B C 1
ATOM 3861 O O . GLU B 1 261 ? 0.172 32 -4.367 1 76.06 261 GLU B O 1
ATOM 3866 N N . LEU B 1 262 ? 0.003 29.812 -3.898 1 70.38 262 LEU B N 1
ATOM 3867 C CA . LEU B 1 262 ? -0.994 30.031 -2.855 1 70.38 262 LEU B CA 1
ATOM 3868 C C . LEU B 1 262 ? -0.372 30.703 -1.644 1 70.38 262 LEU B C 1
ATOM 3870 O O . LEU B 1 262 ? -1.061 31.422 -0.905 1 70.38 262 LEU B O 1
ATOM 3874 N N . GLY B 1 263 ? 0.863 30.453 -1.294 1 63.47 263 GLY B N 1
ATOM 3875 C CA . GLY B 1 263 ? 1.552 31.078 -0.18 1 63.47 263 GLY B CA 1
ATOM 3876 C C . GLY B 1 263 ? 1.897 32.531 -0.44 1 63.47 263 GLY B C 1
ATOM 3877 O O . GLY B 1 263 ? 2.213 33.281 0.491 1 63.47 263 GLY B O 1
ATOM 3878 N N . GLN B 1 264 ? 1.9 33 -1.702 1 58.06 264 GLN B N 1
ATOM 3879 C CA . GLN B 1 264 ? 2.139 34.406 -2.043 1 58.06 264 GLN B CA 1
ATOM 3880 C C . GLN B 1 264 ? 0.847 35.219 -1.978 1 58.06 264 GLN B C 1
ATOM 3882 O O . GLN B 1 264 ? 0.853 36.375 -1.543 1 58.06 264 GLN B O 1
#

Secondary structure (DSSP, 8-state):
---EEEE--SHHHHHHHHHHHHHHTSSTTEEEE---HHHHHHHHHTT-EEESS-----TT-EEEE-S-GGGHHHHHHH-THHHH--S-EEE--TT--HHHHHHHHTSS-EEEEE--GGGGGT-EEEEEE--TT--HHHHHHHHHHHGGGEEEEEES-THHHHHHIIIIIHHHHHHHHHHHHHHHHHHHTT--HHHHHHHHHHHHHHHHHHHHHHT--HHHHHHHHPPTT-HHHHHHHHHHHTTHHHHHHHHHHHHHHHHHHHH-/---EEEE--SHHHHHHHHHHHHHHTSSTTEEEE---HHHHHHHHHTT-EEESS-----TT-EEEE-S-GGGHHHHHHH-THHHH--S-EEE--TT--HHHHHHHHTSS-EEEEE--GGGGGT-EEEEEE--TT--HHHHHHHHHHHGGGEEEEEES-THHHHHHIIIIIHHHHHHHHHHHHHHHHHHHTT--HHHHHHHHHHHHHHHHHHHHHHT--HHHHHHHHPPTT-HHHHHHHHHHHTTHHHHHHHHHHHHHHHHHHHH-

Sequence (528 aa):
MKTIYMVGAGHMGGAILLGLKAYFKSATDLRVIEIDTQRSNDWRAKGFETSSRIQTLQPQDCVVLAVPPQQFENMLAANPVLCRHRGPVVSVMAGITHATLVRLLGHDAVVRAIPNTPSEVAQGVTMYYAPSDADAALIDSARQIFDVIGLSLRVNDERQIDTGTALAGGGPALVAHFADALQDYGLHMGLDSEQAAVVALQLLSGTAALIQASGKPASQICQEVQTAGGTTERAIRALDAAGFKGLVNAALDAAARRSAELGQMKTIYMVGAGHMGGAILLGLKAYFKSATDLRVIEIDTQRSNDWRAKGFETSSRIQTLQPQDCVVLAVPPQQFENMLAANPVLCRHRGPVVSVMAGITHATLVRLLGHDAVVRAIPNTPSEVAQGVTMYYAPSDADAALIDSARQIFDVIGLSLRVNDERQIDTGTALAGGGPALVAHFADALQDYGLHMGLDSEQAAVVALQLLSGTAALIQASGKPASQICQEVQTAGGTTERAIRALDAAGFKGLVNAALDAAARRSAELGQ

Nearest PDB structures (foldseek):
  2ag8-assembly1_A  TM=9.185E-01  e=1.450E-22  Neisseria meningitidis MC58
  5bsh-assembly1_D  TM=8.897E-01  e=9.526E-21  Medicago truncatula
  5bse-assembly1_A  TM=8.940E-01  e=3.285E-20  Medicago truncatula
  3tri-assembly1_B  TM=8.951E-01  e=2.742E-19  Coxiella burnetii
  6lhm-assembly2_B  TM=8.640E-01  e=3.063E-17  Homo sapiens

Foldseek 3Di:
DAAEEQEDCDQLSVLLQVLLCVVVVHQVRYEYADQDPVVQVVVVVVPHHYDPEDDDDDQAYEYEADDEPVCVLVNCVRYVNQLVHAHAYEYQYALQAQVNVCVSSVHQSYKYKHWENQLSVLAAEMEIEHAPPHDPSSVVVVCSRNNSSHHYHYDHDSLVRLLCCLCRHCVVVVLVVVLVVQLVVCVVVPDDNVVSNVVSVCVVVVLVVVCVVVVDDSVVVLVVVDDVVDPSVVVVVVCVVVVVVVVVVVSSVVSSVVSVVVSD/DAAEEQEDCDQLSVLLQVLLCVVVVHQVRYEYADQDPVVQVVVVVVPHHYHPEDDDDDQAYEYEADDEPVCVLVNCVRYVNQLVHAHAYEYQYALQAQVNVCVSSVHQSYKYKHWENLLSVLAIEMEIEHAPPHDPSSVVVVCSRNNSSHHYDYDHDSLVRLLCCLCRHCVVVVLVVVLVVQLVVCVVVPDDNVVSNVVSVCVVVVLVVVCVVVVDDSVVVLVVVDDVVDPSVVVVVVCVVVVVVVVVVVSSVVSSVVSVVVSD

Radius of gyration: 26.75 Å; Cα contacts (8 Å, |Δi|>4): 1056; chains: 2; bounding box: 45×80×61 Å

pLDDT: mean 93.02, std 6.3, range [55.22, 98.38]

Solvent-accessible surface area (backbone atoms only — not comparable to full-atom values): 25977 Å² total; per-residue (Å²): 131,69,37,37,36,36,35,22,61,49,71,68,30,35,22,40,49,54,25,47,27,63,73,64,72,45,41,85,48,38,36,37,29,33,76,53,62,68,60,34,50,56,42,40,73,72,60,36,50,63,36,71,53,62,85,80,78,60,65,69,27,33,38,35,40,35,45,60,55,90,45,45,66,60,52,43,68,66,21,60,56,54,49,72,47,77,28,37,33,38,30,50,30,66,75,61,47,60,66,55,50,26,64,70,30,69,46,76,52,47,35,36,29,42,54,23,72,23,19,66,68,41,29,15,41,27,41,30,30,52,63,91,80,53,56,67,67,48,53,49,51,51,46,63,54,38,52,43,17,20,48,62,42,81,42,91,47,66,73,43,50,53,48,33,44,22,48,45,38,24,32,37,26,56,47,21,46,51,37,34,32,48,20,51,44,33,39,73,60,66,41,50,73,67,56,13,46,54,51,30,38,39,38,36,33,13,34,33,48,37,35,63,73,67,71,50,56,36,60,56,52,24,51,67,64,33,47,93,90,33,31,38,41,44,17,52,50,48,32,55,74,69,38,44,51,58,48,55,41,49,14,40,48,44,8,30,52,43,48,56,58,70,58,104,132,69,36,37,36,35,34,23,62,50,71,68,29,35,22,39,49,54,25,45,27,63,72,66,73,45,42,84,49,39,38,37,29,34,75,52,63,68,61,35,50,54,42,39,74,72,60,35,49,64,35,69,54,62,83,80,79,58,66,68,27,33,37,34,41,33,44,60,54,90,44,46,68,62,51,43,68,65,21,60,56,53,49,72,47,77,28,39,34,38,31,50,29,68,77,61,47,62,67,56,49,26,63,70,30,68,47,76,51,48,34,37,28,42,55,24,72,23,20,65,69,43,30,14,42,29,41,29,29,52,62,91,81,52,54,67,67,48,51,48,51,50,45,64,54,37,52,43,18,20,48,62,44,80,42,94,47,67,72,42,51,54,50,32,42,21,49,45,38,25,32,37,26,54,47,22,46,50,36,34,32,48,20,51,45,32,39,73,58,65,40,51,73,69,57,14,46,53,50,29,36,39,39,36,33,13,35,32,48,36,35,62,72,68,72,49,56,36,61,55,52,24,51,67,64,32,47,93,92,32,30,40,39,44,16,52,49,46,32,56,74,70,38,46,51,58,48,55,42,50,13,39,46,44,7,31,52,43,46,55,57,71,58,104

Organism: Pseudomonas putida (strain ATCC 47054 / DSM 6125 / CFBP 8728 / NCIMB 11950 / KT2440) (NCBI:txid160488)